Protein 3MYU (pdb70)

Organism: Mycoplasma genitalium (strain ATCC 33530 / DSM 19775 / NCTC 10195 / G37) (NCBI:txid243273)

CATH classification: 3.40.190.180 (+1 more: 3.40.190.190)

Radius of gyration: 28.76 Å; Cα contacts (8 Å, |Δi|>4): 1335; chains: 2; bounding box: 47×91×66 Å

B-factor: mean 38.96, std 12.91, range [15.41, 90.6]

Sequence (667 aa):
NTLIFNISLDHNADTSIEKFFTVFSKKLSGKLNKKINVNFNIVDDSFTKINNIQANNKADFAFVNSQAIASNNWFGYTPLIQTLTTAFKEDLELDYYEDGNLQKKAEKTNLLFLSPPYKEWDDIKQKWTGNRYDFLYEPSKLVSFYRSMILITGSASEITAIKKAWNEKNWNNQFMKFGIGHGQTNSASRFELPDLLFRKHFAKNYPGLQNAINSDPDKFAVVRGREIGINKNIKIVFDDANSFSWTQNIKRPFYTPIDPNDRLEILTYSDPLLYDIGIVSNNLSRIYQKAIGEIFIELAQSSEDLYGPSIGYNGYKMINDFEKEVVEIIEKTYGNTLIFNISLDHNADTSIEKFFTVFSKKLSGKLNKKINVNFNIVDDSFTKINNIQANKADFAFVNSQAIASNNWFGYTPLIQTLTTAFKEDLELDYYEDGNLQKKAEKTNLLFLSPPYKEWDDIKQKWTGNRYDFLYEPSKLVSFYRSMILITGSASEITAIKKAWNEKNWNNQFMKFGIGHGQTNSASRFELPDLLFRRKHFAKNYPGLQNAINSDPDKFAVVRGREIGINKNIKIVFDDANSFSWTQNIKKRPFYTPIDPNDRLEILTYSDPLLYDIGIVSNNLSRIYQKAIGEIFIELAQSSEDLYGPSIGYNGYKMINDFEKEVVEIIEKTYG

Nearest PDB structures (foldseek):
  3myu-assembly1_A  TM=1.003E+00  e=1.050E-82  Mycoplasmoides genitalium
  3myu-assembly2_B  TM=9.993E-01  e=6.384E-78  Mycoplasmoides genitalium
  3eki-assembly1_A  TM=9.287E-01  e=1.513E-38  Mesomycoplasma hyorhinis
  5ub3-assembly1_A  TM=6.409E-01  e=6.704E-10  Xanthomonas citri pv. citri str. 306
  4fsh-assembly1_A  TM=4.851E-01  e=7.973E-01  Helicobacter pylori 26695

Foldseek 3Di:
DEFEEEAAFFQPCVVCVVVLQVVLQVLLCVLVVHRYHYYYDYDDAQVVRLVCLQVVNHFKYWHFLVPDDADPPSQKHFWKQFKFFAFPLGQDADAVVVVCFQVSQVVLQVVDVVVHLLPDDCPVQVPPSFFRPVGGDRVGIDFKFWKFKKFKDAPVVVVQLLVCQVVLPVVSNLQQAEAFADCPDCQGHVQVQLQNCVRRPPVRPTDVVVCVVPVQSYYHDEQQCAQVDGSHGMGMYTPPPSGRVDNDDVGTQDHPDPNMDMGIRGIGHMAGGITMMGGPVDDPSSSNSSQVSQQVCLVVVNNPNQVNVRRSHMDTDDDCCVVHVVSVVVSND/DEFEEEEEFFLPLVVCVVVLQVVLQVLLCVLVVHRYGYHYDYDDAQLVRQVCLQVVNHFKYWHFLVNDDADDPGQKHFWKQFKFFAFPLDQDADAVVVPCFQVSQVVVQVVDVVVHLLPDDCPVQVPPSFFRPVRGDRVGIGFKFWKFKKFKDAPVVVVQLLVCQVVLPPVSNLQLAEAFADCPDCQRHVQVQLQNCVRNNPVDPTDVVVCVVPVVRYYHDEQQRAQVPNSHGMGMYTPPVSGRVDNDVVDGTQAHPPNNMDMGIRGITHMAGGITMMGGNVDDPSSSNSSQVSQQVCLVVVNNSNCSNPRRNHMDTDDDCCVPHVVSVVVRND

InterPro domains:
  IPR010592 Extracytoplasmic thiamine-binding lipoprotein [NF045838] (5-362)
  IPR010592 Extracytoplasmic thiamine-binding lipoprotein [PF06646] (49-367)
  IPR010592 Extracytoplasmic thiamine-binding lipoprotein [PIRSF004523] (3-367)
  IPR043099 Thiamine-binding lipoprotein, domain I [G3DSA:3.40.190.180] (61-354)
  IPR043100 Extracytoplasmic thiamine-binding lipoprotein, domain II [G3DSA:3.40.190.190] (123-309)

Secondary structure (DSSP, 8-state):
-EEEEEE---TTGGGTHHHHHHHHHHHHHHHHTS--EEEEEE---HHHHHHHHHTTS-SEEEE-GGG----TTSSEEEEEEEEEEEETTB-S---GGGTHHHHHHHHHHHHHHSS-GGG--TTTTTB-SSSBGGGEEEEEEESEEEEEEEEEESHHHHHHHHHHHHHT-HHHHHTT-EEE--TT-IIIIIHHHHHHHHHH-TT---HHHHHHH-GGGEEE--GGGTTSSTT--EEEEETTGGGGS------SS--SSTTSEEEEEEEEEEEEPPEEEEETTS-HHHHHHHHHHHHHHHHTT--SSGGGGT--EEEE-S-HIIIIIHHHHHHH-/-EEEEEE---TTGGGTHHHHHHHHHHHHHHHHTS--EEEEEE---HHHHHHHHHTTS-SEEEE-GGG----SSSSEEEEEEEEEEEETTB-S---GGGT-HHHHHHHHHHHHSSS-GGG--TTTTTB-SSSBGGGEEEEEEESEEEEEEEEEE-HHHHHHHHHHHHTT-HHHHHTT-EEE--TT-IIIIIHHHHHHHHHHGGG---HHHHHHH-GGGEEE--GGGTTSSTT--EEEEETTGGGGS-----PPTT--SSTT-EEEEEEEEEEEEPPEEEEETTS-HHHHHHHHHHHHHHHHTT--SSGGGGT--EEEE-S-HIIIIIHHHHHHH-

Solvent-accessible surface area: 29724 Å² total; per-residue (Å²): 116,91,11,65,0,1,1,13,50,60,58,103,2,85,108,29,8,118,153,2,6,90,45,0,10,156,75,0,19,61,89,25,141,96,140,0,65,7,92,41,74,102,21,115,60,9,19,62,12,6,30,29,0,11,45,66,140,5,24,0,0,4,1,54,2,13,7,4,15,66,45,96,13,9,5,5,51,9,9,0,3,0,24,14,5,1,35,80,46,15,74,91,63,13,24,59,118,72,52,62,5,47,120,8,0,64,110,7,12,136,58,4,72,90,65,54,5,93,106,11,60,56,139,163,16,122,40,72,33,32,34,0,37,47,5,15,52,81,96,106,86,20,22,10,46,2,0,0,2,0,0,5,0,37,50,82,57,9,86,39,0,63,121,2,6,82,101,105,46,8,65,76,0,17,100,44,0,0,0,18,3,131,34,30,27,6,7,39,10,30,2,1,17,33,3,0,120,76,10,5,57,192,82,18,62,2,0,44,64,4,26,98,93,52,83,123,66,12,29,107,10,114,1,82,69,4,9,97,58,119,113,9,24,0,0,0,14,46,10,6,6,0,0,75,16,52,18,130,250,162,61,72,8,19,25,77,53,136,124,35,122,16,20,1,5,3,4,2,5,0,0,7,39,33,0,0,0,0,1,59,63,28,63,188,124,34,14,116,9,0,0,76,1,0,49,77,3,27,150,59,106,92,16,67,4,0,46,6,44,18,4,38,3,12,91,49,19,132,49,17,85,124,54,1,23,75,42,2,69,137,2,18,67,103,80,14,59,0,1,5,12,50,60,42,112,6,90,111,32,8,118,134,3,5,92,40,0,9,128,58,0,20,66,75,27,148,109,149,2,66,8,77,44,71,107,25,114,69,13,19,36,11,14,10,27,1,7,18,58,126,5,24,1,0,5,0,48,2,8,4,7,22,62,41,96,19,7,17,4,40,12,2,0,4,0,23,14,6,1,34,72,49,15,86,128,50,19,13,53,113,76,45,51,4,50,116,26,0,88,113,5,12,141,56,4,47,88,59,66,4,93,102,6,44,60,143,155,14,125,37,72,36,32,35,0,34,40,3,10,61,79,104,100,71,17,22,11,46,1,1,0,1,0,0,6,0,35,61,78,61,7,85,39,0,61,119,3,5,86,107,102,58,6,84,100,0,17,118,41,0,0,0,18,3,104,43,16,28,7,9,42,12,22,2,1,31,13,2,0,100,42,12,5,58,198,62,20,70,17,0,71,81,6,28,103,98,41,79,125,60,15,30,106,11,112,2,88,68,2,12,83,53,172,106,4,34,0,0,0,16,43,8,4,5,0,0,74,24,54,18,135,234,254,126,45,79,8,21,22,97,65,126,120,38,109,14,9,1,3,3,3,1,3,0,0,6,38,30,0,0,0,0,1,60,45,23,34,121,128,61,11,88,3,0,0,57,0,2,52,77,2,27,147,58,108,88,17,76,5,0,50,6,46,20,6,40,4,13,89,45,22,129,69,20,92,138,54,1,37,84,30,17,104,110,0,66,78

Structure (mmCIF, N/CA/C/O backbone):
data_3MYU
#
_entry.id   3MYU
#
_cell.length_a   49.279
_cell.length_b   90.366
_cell.length_c   175.363
_cell.angle_alpha   90.00
_cell.angle_beta   90.00
_cell.angle_gamma   90.00
#
_symmetry.space_group_name_H-M   'P 21 21 21'
#
loop_
_entity.id
_entity.type
_entity.pdbx_description
1 polymer 'High affinity transport system protein p37'
2 non-polymer 3-(4-AMINO-2-METHYL-PYRIMIDIN-5-YLMETHYL)-5-(2-HYDROXY-ETHYL)-4-METHYL-THIAZOL-3-IUM
3 non-polymer 'ACETATE ION'
4 water water
#
loop_
_atom_site.group_PDB
_atom_site.id
_atom_site.type_symbol
_atom_site.label_atom_id
_atom_site.label_alt_id
_atom_site.label_comp_id
_atom_site.label_asym_id
_atom_site.label_entity_id
_atom_site.label_seq_id
_atom_site.pdbx_PDB_ins_code
_atom_site.Cartn_x
_atom_site.Cartn_y
_atom_site.Cartn_z
_atom_site.occupancy
_atom_site.B_iso_or_equiv
_atom_site.auth_seq_id
_atom_site.auth_comp_id
_atom_site.auth_asym_id
_atom_site.auth_atom_id
_atom_site.pdbx_PDB_model_num
ATOM 1 N N . ASN A 1 8 ? 20.517 2.178 32.315 1.00 72.31 32 ASN A N 1
ATOM 2 C CA . ASN A 1 8 ? 19.256 2.739 31.843 1.00 73.51 32 ASN A CA 1
ATOM 3 C C . ASN A 1 8 ? 19.271 4.268 31.847 1.00 68.02 32 ASN A C 1
ATOM 4 O O . ASN A 1 8 ? 19.890 4.885 32.713 1.00 65.65 32 ASN A O 1
ATOM 9 N N . THR A 1 9 ? 18.588 4.875 30.878 1.00 64.72 33 THR A N 1
ATOM 10 C CA . THR A 1 9 ? 18.603 6.330 30.734 1.00 56.76 33 THR A CA 1
ATOM 11 C C . THR A 1 9 ? 17.310 6.894 30.136 1.00 56.16 33 THR A C 1
ATOM 12 O O . THR A 1 9 ? 16.793 6.371 29.149 1.00 56.72 33 THR A O 1
ATOM 16 N N . LEU A 1 10 ? 16.806 7.974 30.735 1.00 52.91 34 LEU A N 1
ATOM 17 C CA . LEU A 1 10 ? 15.585 8.636 30.267 1.00 48.70 34 LEU A CA 1
ATOM 18 C C . LEU A 1 10 ? 15.857 10.017 29.666 1.00 46.46 34 LEU A C 1
ATOM 19 O O . LEU A 1 10 ? 16.900 10.620 29.903 1.00 45.54 34 LEU A O 1
ATOM 24 N N . ILE A 1 11 ? 14.888 10.521 28.908 1.00 47.27 35 ILE A N 1
ATOM 25 C CA . ILE A 1 11 ? 14.999 11.831 28.266 1.00 40.35 35 ILE A CA 1
ATOM 26 C C . ILE A 1 11 ? 13.765 12.668 28.573 1.00 39.35 35 ILE A C 1
ATOM 27 O O . ILE A 1 11 ? 12.651 12.274 28.245 1.00 40.27 35 ILE A O 1
ATOM 32 N N . PHE A 1 12 ? 13.966 13.812 29.217 1.00 34.28 36 PHE A N 1
ATOM 33 C CA . PHE A 1 12 ? 12.879 14.737 29.493 1.00 33.92 36 PHE A CA 1
ATOM 34 C C . PHE A 1 12 ? 12.908 15.861 28.458 1.00 36.54 36 PHE A C 1
ATOM 35 O O . PHE A 1 12 ? 13.958 16.156 27.898 1.00 41.08 36 PHE A O 1
ATOM 43 N N . ASN A 1 13 ? 11.764 16.484 28.202 1.00 31.57 37 ASN A N 1
ATOM 44 C CA . ASN A 1 13 ? 11.753 17.754 27.474 1.00 34.29 37 ASN A CA 1
ATOM 45 C C . ASN A 1 13 ? 11.434 18.872 28.439 1.00 35.52 37 ASN A C 1
ATOM 46 O O . ASN A 1 13 ? 10.466 18.788 29.188 1.00 32.45 37 ASN A O 1
ATOM 51 N N . ILE A 1 14 ? 12.245 19.926 28.393 1.00 33.93 38 ILE A N 1
ATOM 52 C CA . ILE A 1 14 ? 12.225 20.976 29.398 1.00 33.78 38 ILE A CA 1
ATOM 53 C C . ILE A 1 14 ? 12.284 22.360 28.756 1.00 36.31 38 ILE A C 1
ATOM 54 O O . ILE A 1 14 ? 13.012 22.566 27.795 1.00 37.23 38 ILE A O 1
ATOM 59 N N . SER A 1 15 ? 11.527 23.304 29.310 1.00 38.97 39 SER A N 1
ATOM 60 C CA . SER A 1 15 ? 11.613 24.706 28.905 1.00 42.50 39 SER A CA 1
ATOM 61 C C . SER A 1 15 ? 12.378 25.489 29.964 1.00 40.62 39 SER A C 1
ATOM 62 O O . SER A 1 15 ? 12.214 25.248 31.160 1.00 45.98 39 SER A O 1
ATOM 65 N N . LEU A 1 16 ? 13.217 26.419 29.527 1.00 45.22 40 LEU A N 1
ATOM 66 C CA . LEU A 1 16 ? 13.988 27.244 30.446 1.00 51.15 40 LEU A CA 1
ATOM 67 C C . LEU A 1 16 ? 13.474 28.673 30.479 1.00 49.40 40 LEU A C 1
ATOM 68 O O . LEU A 1 16 ? 13.303 29.307 29.441 1.00 47.91 40 LEU A O 1
ATOM 73 N N . ASP A 1 17 ? 13.222 29.173 31.683 1.00 45.22 41 ASP A N 1
ATOM 74 C CA . ASP A 1 17 ? 12.897 30.581 31.864 1.00 51.21 41 ASP A CA 1
ATOM 75 C C . ASP A 1 17 ? 13.729 31.127 33.017 1.00 49.92 41 ASP A C 1
ATOM 76 O O . ASP A 1 17 ? 14.278 30.362 33.807 1.00 48.85 41 ASP A O 1
ATOM 81 N N . HIS A 1 18 ? 13.825 32.450 33.101 1.00 50.39 42 HIS A N 1
ATOM 82 C CA . HIS A 1 18 ? 14.648 33.093 34.117 1.00 47.16 42 HIS A CA 1
ATOM 83 C C . HIS A 1 18 ? 16.038 32.462 34.117 1.00 48.85 42 HIS A C 1
ATOM 84 O O . HIS A 1 18 ? 16.661 32.366 33.064 1.00 59.79 42 HIS A O 1
ATOM 91 N N . ASN A 1 19 ? 16.537 32.021 35.263 1.00 50.27 43 ASN A N 1
ATOM 92 C CA . ASN A 1 19 ? 17.891 31.479 35.290 1.00 57.28 43 ASN A CA 1
ATOM 93 C C . ASN A 1 19 ? 17.944 29.972 35.517 1.00 57.20 43 ASN A C 1
ATOM 94 O O . ASN A 1 19 ? 18.853 29.467 36.169 1.00 60.13 43 ASN A O 1
ATOM 99 N N . ALA A 1 20 ? 16.974 29.263 34.950 1.00 53.17 44 ALA A N 1
ATOM 100 C CA . ALA A 1 20 ? 16.913 27.810 35.052 1.00 56.75 44 ALA A CA 1
ATOM 101 C C . ALA A 1 20 ? 18.182 27.159 34.506 1.00 59.81 44 ALA A C 1
ATOM 102 O O . ALA A 1 20 ? 18.673 26.175 35.060 1.00 55.50 44 ALA A O 1
ATOM 104 N N . ASP A 1 21 ? 18.706 27.716 33.418 1.00 59.58 45 ASP A N 1
ATOM 105 C CA . ASP A 1 21 ? 19.848 27.133 32.720 1.00 57.39 45 ASP A CA 1
ATOM 106 C C . ASP A 1 21 ? 21.103 27.052 33.586 1.00 59.20 45 ASP A C 1
ATOM 107 O O . ASP A 1 21 ? 21.982 26.225 33.340 1.00 55.29 45 ASP A O 1
ATOM 112 N N . THR A 1 22 ? 21.190 27.911 34.594 1.00 57.70 46 THR A N 1
ATOM 113 C CA . THR A 1 22 ? 22.356 27.926 35.466 1.00 59.50 46 THR A CA 1
ATOM 114 C C . THR A 1 22 ? 22.335 26.742 36.435 1.00 64.95 46 THR A C 1
ATOM 115 O O . THR A 1 22 ? 23.375 26.335 36.950 1.00 66.92 46 THR A O 1
ATOM 119 N N . SER A 1 23 ? 21.152 26.190 36.679 1.00 60.41 47 SER A N 1
ATOM 120 C CA . SER A 1 23 ? 21.007 25.120 37.659 1.00 60.15 47 SER A CA 1
ATOM 121 C C . SER A 1 23 ? 20.412 23.842 37.064 1.00 59.66 47 SER A C 1
ATOM 122 O O . SER A 1 23 ? 20.182 22.867 37.777 1.00 56.37 47 SER A O 1
ATOM 125 N N . ILE A 1 24 ? 20.184 23.843 35.755 1.00 58.45 48 ILE A N 1
ATOM 126 C CA . ILE A 1 24 ? 19.440 22.765 35.114 1.00 55.25 48 ILE A CA 1
ATOM 127 C C . ILE A 1 24 ? 20.176 21.426 35.184 1.00 56.79 48 ILE A C 1
ATOM 128 O O . ILE A 1 24 ? 19.559 20.386 35.413 1.00 55.85 48 ILE A O 1
ATOM 133 N N . GLU A 1 25 ? 21.491 21.456 34.998 1.00 56.78 49 GLU A N 1
ATOM 134 C CA . GLU A 1 25 ? 22.290 20.235 35.017 1.00 58.08 49 GLU A CA 1
ATOM 135 C C . GLU A 1 25 ? 22.288 19.601 36.400 1.00 58.19 49 GLU A C 1
ATOM 136 O O . GLU A 1 25 ? 22.161 18.385 36.539 1.00 56.65 49 GLU A O 1
ATOM 142 N N . LYS A 1 26 ? 22.445 20.428 37.423 1.00 55.62 50 LYS A N 1
ATOM 143 C CA . LYS A 1 26 ? 22.480 19.926 38.781 1.00 58.44 50 LYS A CA 1
ATOM 144 C C . LYS A 1 26 ? 21.113 19.385 39.161 1.00 55.55 50 LYS A C 1
ATOM 145 O O . LYS A 1 26 ? 21.014 18.388 39.864 1.00 52.96 50 LYS A O 1
ATOM 151 N N . PHE A 1 27 ? 20.057 20.036 38.687 1.00 55.37 51 PHE A N 1
ATOM 152 C CA . PHE A 1 27 ? 18.709 19.563 38.969 1.00 52.04 51 PHE A CA 1
ATOM 153 C C . PHE A 1 27 ? 18.535 18.145 38.458 1.00 50.27 51 PHE A C 1
ATOM 154 O O . PHE A 1 27 ? 17.892 17.318 39.099 1.00 51.57 51 PHE A O 1
ATOM 162 N N . PHE A 1 28 ? 19.108 17.861 37.298 1.00 46.12 52 PHE A N 1
ATOM 163 C CA . PHE A 1 28 ? 18.959 16.542 36.714 1.00 52.78 52 PHE A CA 1
ATOM 164 C C . PHE A 1 28 ? 19.933 15.550 37.339 1.00 52.39 52 PHE A C 1
ATOM 165 O O . PHE A 1 28 ? 19.687 14.349 37.330 1.00 53.86 52 PHE A O 1
ATOM 173 N N . THR A 1 29 ? 21.031 16.048 37.896 1.00 54.17 53 THR A N 1
ATOM 174 C CA . THR A 1 29 ? 21.943 15.180 38.627 1.00 52.78 53 THR A CA 1
ATOM 175 C C . THR A 1 29 ? 21.230 14.696 39.881 1.00 49.63 53 THR A C 1
ATOM 176 O O . THR A 1 29 ? 21.275 13.515 40.220 1.00 51.82 53 THR A O 1
ATOM 180 N N . VAL A 1 30 ? 20.564 15.626 40.555 1.00 50.39 54 VAL A N 1
ATOM 181 C CA . VAL A 1 30 ? 19.785 15.322 41.742 1.00 51.67 54 VAL A CA 1
ATOM 182 C C . VAL A 1 30 ? 18.672 14.352 41.393 1.00 52.55 54 VAL A C 1
ATOM 183 O O . VAL A 1 30 ? 18.550 13.282 41.988 1.00 52.29 54 VAL A O 1
ATOM 187 N N . PHE A 1 31 ? 17.858 14.743 40.419 1.00 48.17 55 PHE A N 1
ATOM 188 C CA . PHE A 1 31 ? 16.713 13.946 40.007 1.00 45.58 55 PHE A CA 1
ATOM 189 C C . PHE A 1 31 ? 17.138 12.514 39.703 1.00 48.49 55 PHE A C 1
ATOM 190 O O . PHE A 1 31 ? 16.487 11.562 40.123 1.00 47.85 55 PHE A O 1
ATOM 198 N N . SER A 1 32 ? 18.231 12.378 38.960 1.00 46.29 56 SER A N 1
ATOM 199 C CA . SER A 1 32 ? 18.776 11.072 38.621 1.00 49.48 56 SER A CA 1
ATOM 200 C C . SER A 1 32 ? 19.099 10.298 39.882 1.00 52.26 56 SER A C 1
ATOM 201 O O . SER A 1 32 ? 18.764 9.122 40.002 1.00 51.50 56 SER A O 1
ATOM 204 N N . LYS A 1 33 ? 19.763 10.963 40.818 1.00 54.09 57 LYS A N 1
ATOM 205 C CA . LYS A 1 33 ? 20.169 10.314 42.051 1.00 54.64 57 LYS A CA 1
ATOM 206 C C . LYS A 1 33 ? 18.943 9.743 42.745 1.00 51.14 57 LYS A C 1
ATOM 207 O O . LYS A 1 33 ? 18.910 8.571 43.105 1.00 50.96 57 LYS A O 1
ATOM 213 N N . LYS A 1 34 ? 17.922 10.576 42.897 1.00 51.35 58 LYS A N 1
ATOM 214 C CA . LYS A 1 34 ? 16.746 10.212 43.669 1.00 47.56 58 LYS A CA 1
ATOM 215 C C . LYS A 1 34 ? 15.966 9.113 42.966 1.00 53.47 58 LYS A C 1
ATOM 216 O O . LYS A 1 34 ? 15.412 8.229 43.611 1.00 50.48 58 LYS A O 1
ATOM 222 N N . LEU A 1 35 ? 15.933 9.171 41.639 1.00 46.75 59 LEU A N 1
ATOM 223 C CA . LEU A 1 35 ? 15.216 8.186 40.846 1.00 48.03 59 LEU A CA 1
ATOM 224 C C . LEU A 1 35 ? 15.937 6.838 40.890 1.00 53.62 59 LEU A C 1
ATOM 225 O O . LEU A 1 35 ? 15.305 5.786 40.847 1.00 48.19 59 LEU A O 1
ATOM 230 N N . SER A 1 36 ? 17.262 6.872 40.968 1.00 54.42 60 SER A N 1
ATOM 231 C CA . SER A 1 36 ? 18.045 5.646 41.051 1.00 56.24 60 SER A CA 1
ATOM 232 C C . SER A 1 36 ? 17.825 4.992 42.412 1.00 53.04 60 SER A C 1
ATOM 233 O O . SER A 1 36 ? 17.800 3.767 42.531 1.00 57.15 60 SER A O 1
ATOM 236 N N . GLY A 1 37 ? 17.660 5.827 43.432 1.00 51.66 61 GLY A N 1
ATOM 237 C CA . GLY A 1 37 ? 17.384 5.355 44.774 1.00 57.97 61 GLY A CA 1
ATOM 238 C C . GLY A 1 37 ? 16.034 4.674 44.863 1.00 58.95 61 GLY A C 1
ATOM 239 O O . GLY A 1 37 ? 15.918 3.572 45.393 1.00 57.15 61 GLY A O 1
ATOM 240 N N . LYS A 1 38 ? 15.009 5.332 44.333 1.00 54.87 62 LYS A N 1
ATOM 241 C CA . LYS A 1 38 ? 13.651 4.809 44.387 1.00 54.33 62 LYS A CA 1
ATOM 242 C C . LYS A 1 38 ? 13.546 3.488 43.638 1.00 54.02 62 LYS A C 1
ATOM 243 O O . LYS A 1 38 ? 12.837 2.580 44.063 1.00 57.73 62 LYS A O 1
ATOM 249 N N . LEU A 1 39 ? 14.257 3.387 42.521 1.00 54.15 63 LEU A N 1
ATOM 250 C CA . LEU A 1 39 ? 14.075 2.271 41.604 1.00 56.08 63 LEU A CA 1
ATOM 251 C C . LEU A 1 39 ? 15.139 1.192 41.749 1.00 61.31 63 LEU A C 1
ATOM 252 O O . LEU A 1 39 ? 15.127 0.212 41.006 1.00 61.17 63 LEU A O 1
ATOM 257 N N . ASN A 1 40 ? 16.058 1.363 42.693 1.00 57.84 64 ASN A N 1
ATOM 258 C CA . ASN A 1 40 ? 17.039 0.324 42.961 1.00 61.75 64 ASN A CA 1
ATOM 259 C C . ASN A 1 40 ? 17.906 0.077 41.738 1.00 61.54 64 ASN A C 1
ATOM 260 O O . ASN A 1 40 ? 18.385 -1.033 41.516 1.00 65.13 64 ASN A O 1
ATOM 265 N N . LYS A 1 41 ? 18.097 1.108 40.929 1.00 59.30 65 LYS A N 1
ATOM 266 C CA . LYS A 1 41 ? 18.822 0.938 39.681 1.00 59.93 65 LYS A CA 1
ATOM 267 C C . LYS A 1 41 ? 19.589 2.197 39.336 1.00 59.59 65 LYS A C 1
ATOM 268 O O . LYS A 1 41 ? 19.207 3.294 39.728 1.00 58.23 65 LYS A O 1
ATOM 274 N N . LYS A 1 42 ? 20.687 2.038 38.613 1.00 58.85 66 LYS A N 1
ATOM 275 C CA . LYS A 1 42 ? 21.422 3.191 38.135 1.00 61.57 66 LYS A CA 1
ATOM 276 C C . LYS A 1 42 ? 20.709 3.739 36.913 1.00 61.15 66 LYS A C 1
ATOM 277 O O . LYS A 1 42 ? 20.646 3.089 35.871 1.00 59.64 66 LYS A O 1
ATOM 283 N N . ILE A 1 43 ? 20.163 4.940 37.059 1.00 61.22 67 ILE A N 1
ATOM 284 C CA . ILE A 1 43 ? 19.389 5.573 36.002 1.00 62.40 67 ILE A CA 1
ATOM 285 C C . ILE A 1 43 ? 19.858 7.010 35.808 1.00 58.11 67 ILE A C 1
ATOM 286 O O . ILE A 1 43 ? 19.918 7.784 36.764 1.00 55.09 67 ILE A O 1
ATOM 291 N N . ASN A 1 44 ? 20.201 7.357 34.570 1.00 58.69 68 ASN A N 1
ATOM 292 C CA . ASN A 1 44 ? 20.604 8.721 34.240 1.00 56.87 68 ASN A CA 1
ATOM 293 C C . ASN A 1 44 ? 19.542 9.443 33.417 1.00 54.96 68 ASN A C 1
ATOM 294 O O . ASN A 1 44 ? 19.050 8.920 32.421 1.00 52.11 68 ASN A O 1
ATOM 299 N N . VAL A 1 45 ? 19.198 10.654 33.839 1.00 50.22 69 VAL A N 1
ATOM 300 C CA . VAL A 1 45 ? 18.167 11.431 33.165 1.00 49.76 69 VAL A CA 1
ATOM 301 C C . VAL A 1 45 ? 18.787 12.616 32.439 1.00 49.12 69 VAL A C 1
ATOM 302 O O . VAL A 1 45 ? 19.317 13.533 33.068 1.00 47.25 69 VAL A O 1
ATOM 306 N N . ASN A 1 46 ? 18.737 12.574 31.111 1.00 46.74 70 ASN A N 1
ATOM 307 C CA . ASN A 1 46 ? 19.160 13.695 30.288 1.00 50.76 70 ASN A CA 1
ATOM 308 C C . ASN A 1 46 ? 17.948 14.528 29.917 1.00 50.56 70 ASN A C 1
ATOM 309 O O . ASN A 1 46 ? 16.815 14.163 30.230 1.00 47.13 70 ASN A O 1
ATOM 314 N N . PHE A 1 47 ? 18.179 15.646 29.245 1.00 46.36 71 PHE A N 1
ATOM 315 C CA . PHE A 1 47 ? 17.072 16.476 28.811 1.00 46.27 71 PHE A CA 1
ATOM 316 C C . PHE A 1 47 ? 17.368 17.126 27.474 1.00 47.64 71 PHE A C 1
ATOM 317 O O . PHE A 1 47 ? 18.524 17.259 27.073 1.00 48.65 71 PHE A O 1
ATOM 325 N N . ASN A 1 48 ? 16.299 17.503 26.785 1.00 46.36 72 ASN A N 1
ATOM 326 C CA . ASN A 1 48 ? 16.373 18.384 25.633 1.00 42.91 72 ASN A CA 1
ATOM 327 C C . ASN A 1 48 ? 15.537 19.604 25.951 1.00 42.17 72 ASN A C 1
ATOM 328 O O . ASN A 1 48 ? 14.505 19.492 26.609 1.00 40.23 72 ASN A O 1
ATOM 333 N N . ILE A 1 49 ? 15.972 20.765 25.480 1.00 39.74 73 ILE A N 1
ATOM 334 C CA . ILE A 1 49 ? 15.203 21.981 25.667 1.00 40.71 73 ILE A CA 1
ATOM 335 C C . ILE A 1 49 ? 14.168 22.065 24.547 1.00 45.73 73 ILE A C 1
ATOM 336 O O . ILE A 1 49 ? 14.513 21.993 23.368 1.00 42.92 73 ILE A O 1
ATOM 341 N N . VAL A 1 50 ? 12.900 22.179 24.930 1.00 38.77 74 VAL A N 1
ATOM 342 C CA . VAL A 1 50 ? 11.791 22.289 23.986 1.00 38.89 74 VAL A CA 1
ATOM 343 C C . VAL A 1 50 ? 10.775 23.263 24.560 1.00 35.94 74 VAL A C 1
ATOM 344 O O . VAL A 1 50 ? 10.486 23.217 25.755 1.00 36.73 74 VAL A O 1
ATOM 348 N N . ASP A 1 51 ? 10.224 24.137 23.724 1.00 39.60 75 ASP A N 1
ATOM 349 C CA . ASP A 1 51 ? 9.290 25.146 24.211 1.00 38.50 75 ASP A CA 1
ATOM 350 C C . ASP A 1 51 ? 7.823 24.790 23.978 1.00 34.61 75 ASP A C 1
ATOM 351 O O . ASP A 1 51 ? 6.991 24.970 24.864 1.00 40.29 75 ASP A O 1
ATOM 356 N N . ASP A 1 52 ? 7.511 24.272 22.801 1.00 32.49 76 ASP A N 1
ATOM 357 C CA . ASP A 1 52 ? 6.121 24.134 22.382 1.00 35.70 76 ASP A CA 1
ATOM 358 C C . ASP A 1 52 ? 5.506 22.809 22.845 1.00 29.46 76 ASP A C 1
ATOM 359 O O . ASP A 1 52 ? 6.081 21.748 22.631 1.00 25.75 76 ASP A O 1
ATOM 364 N N . SER A 1 53 ? 4.328 22.879 23.453 1.00 28.41 77 SER A N 1
ATOM 365 C CA . SER A 1 53 ? 3.679 21.697 24.006 1.00 25.86 77 SER A CA 1
ATOM 366 C C . SER A 1 53 ? 3.455 20.621 22.967 1.00 29.98 77 SER A C 1
ATOM 367 O O . SER A 1 53 ? 3.602 19.436 23.256 1.00 24.48 77 SER A O 1
ATOM 370 N N . PHE A 1 54 ? 3.092 21.016 21.749 1.00 25.12 78 PHE A N 1
ATOM 371 C CA . PHE A 1 54 ? 2.779 20.012 20.742 1.00 25.32 78 PHE A CA 1
ATOM 372 C C . PHE A 1 54 ? 4.020 19.292 20.238 1.00 27.21 78 PHE A C 1
ATOM 373 O O . PHE A 1 54 ? 3.957 18.123 19.869 1.00 29.24 78 PHE A O 1
ATOM 381 N N . THR A 1 55 ? 5.163 19.954 20.278 1.00 24.04 79 THR A N 1
ATOM 382 C CA . THR A 1 55 ? 6.404 19.269 19.966 1.00 26.49 79 THR A CA 1
ATOM 383 C C . THR A 1 55 ? 6.719 18.263 21.067 1.00 24.91 79 THR A C 1
ATOM 384 O O . THR A 1 55 ? 7.053 17.116 20.784 1.00 25.06 79 THR A O 1
ATOM 388 N N . LYS A 1 56 ? 6.582 18.686 22.320 1.00 29.24 80 LYS A N 1
ATOM 389 C CA . LYS A 1 56 ? 6.816 17.799 23.456 1.00 28.14 80 LYS A CA 1
ATOM 390 C C . LYS A 1 56 ? 5.941 16.550 23.341 1.00 26.02 80 LYS A C 1
ATOM 391 O O . LYS A 1 56 ? 6.435 15.434 23.449 1.00 29.46 80 LYS A O 1
ATOM 397 N N . ILE A 1 57 ? 4.646 16.744 23.126 1.00 24.49 81 ILE A N 1
ATOM 398 C CA . ILE A 1 57 ? 3.711 15.635 23.040 1.00 25.26 81 ILE A CA 1
ATOM 399 C C . ILE A 1 57 ? 4.116 14.717 21.886 1.00 29.11 81 ILE A C 1
ATOM 400 O O . ILE A 1 57 ? 4.151 13.492 22.037 1.00 25.08 81 ILE A O 1
ATOM 405 N N . ASN A 1 58 ? 4.436 15.312 20.745 1.00 25.82 82 ASN A N 1
ATOM 406 C CA . ASN A 1 58 ? 4.812 14.530 19.574 1.00 26.77 82 ASN A CA 1
ATOM 407 C C . ASN A 1 58 ? 6.085 13.724 19.827 1.00 26.57 82 ASN A C 1
ATOM 408 O O . ASN A 1 58 ? 6.195 12.572 19.398 1.00 26.67 82 ASN A O 1
ATOM 413 N N . ASN A 1 59 ? 7.041 14.319 20.536 1.00 26.53 83 ASN A N 1
ATOM 414 C CA . ASN A 1 59 ? 8.259 13.608 20.910 1.00 30.35 83 ASN A CA 1
ATOM 415 C C . ASN A 1 59 ? 7.953 12.374 21.741 1.00 27.44 83 ASN A C 1
ATOM 416 O O . ASN A 1 59 ? 8.506 11.296 21.502 1.00 27.49 83 ASN A O 1
ATOM 421 N N . ILE A 1 60 ? 7.080 12.517 22.726 1.00 25.10 84 ILE A N 1
ATOM 422 C CA . ILE A 1 60 ? 6.778 11.381 23.584 1.00 29.68 84 ILE A CA 1
ATOM 423 C C . ILE A 1 60 ? 6.033 10.300 22.796 1.00 31.33 84 ILE A C 1
ATOM 424 O O . ILE A 1 60 ? 6.309 9.109 22.951 1.00 27.31 84 ILE A O 1
ATOM 429 N N . GLN A 1 61 ? 5.103 10.713 21.940 1.00 27.30 85 GLN A N 1
ATOM 430 C CA . GLN A 1 61 ? 4.347 9.753 21.143 1.00 24.47 85 GLN A CA 1
ATOM 431 C C . GLN A 1 61 ? 5.252 9.061 20.134 1.00 26.66 85 GLN A C 1
ATOM 432 O O . GLN A 1 61 ? 4.962 7.946 19.682 1.00 29.04 85 GLN A O 1
ATOM 438 N N . ALA A 1 62 ? 6.364 9.709 19.798 1.00 28.37 86 ALA A N 1
ATOM 439 C CA . ALA A 1 62 ? 7.308 9.148 18.842 1.00 31.60 86 ALA A CA 1
ATOM 440 C C . ALA A 1 62 ? 8.420 8.360 19.534 1.00 30.77 86 ALA A C 1
ATOM 441 O O . ALA A 1 62 ? 9.378 7.948 18.887 1.00 30.02 86 ALA A O 1
ATOM 443 N N . ASN A 1 63 ? 8.283 8.147 20.841 1.00 33.36 87 ASN A N 1
ATOM 444 C CA A ASN A 1 63 ? 9.291 7.442 21.626 0.37 35.40 87 ASN A CA 1
ATOM 445 C CA B ASN A 1 63 ? 9.295 7.418 21.602 0.63 35.27 87 ASN A CA 1
ATOM 446 C C . ASN A 1 63 ? 10.645 8.136 21.526 1.00 35.91 87 ASN A C 1
ATOM 447 O O . ASN A 1 63 ? 11.692 7.496 21.478 1.00 37.35 87 ASN A O 1
ATOM 456 N N . LYS A 1 64 ? 10.606 9.466 21.505 1.00 32.99 88 LYS A N 1
ATOM 457 C CA . LYS A 1 64 ? 11.808 10.290 21.504 1.00 31.03 88 LYS A CA 1
ATOM 458 C C . LYS A 1 64 ? 12.002 11.010 22.838 1.00 34.61 88 LYS A C 1
ATOM 459 O O . LYS A 1 64 ? 13.053 11.592 23.088 1.00 39.48 88 LYS A O 1
ATOM 465 N N . ALA A 1 65 ? 10.989 10.973 23.695 1.00 34.80 89 ALA A N 1
ATOM 466 C CA . ALA A 1 65 ? 11.095 11.569 25.020 1.00 32.17 89 ALA A CA 1
ATOM 467 C C . ALA A 1 65 ? 10.207 10.789 25.978 1.00 31.00 89 ALA A C 1
ATOM 468 O O . ALA A 1 65 ? 9.282 10.102 25.556 1.00 29.19 89 ALA A O 1
ATOM 470 N N . ASP A 1 66 ? 10.511 10.873 27.268 1.00 33.48 90 ASP A N 1
ATOM 471 C CA . ASP A 1 66 ? 9.815 10.087 28.273 1.00 31.72 90 ASP A CA 1
ATOM 472 C C . ASP A 1 66 ? 8.875 10.916 29.132 1.00 30.48 90 ASP A C 1
ATOM 473 O O . ASP A 1 66 ? 7.895 10.389 29.654 1.00 31.20 90 ASP A O 1
ATOM 478 N N . PHE A 1 67 ? 9.173 12.204 29.283 1.00 26.62 91 PHE A N 1
ATOM 479 C CA . PHE A 1 67 ? 8.384 13.055 30.161 1.00 28.43 91 PHE A CA 1
ATOM 480 C C . PHE A 1 67 ? 8.484 14.537 29.781 1.00 30.02 91 PHE A C 1
ATOM 481 O O . PHE A 1 67 ? 9.502 14.984 29.268 1.00 32.01 91 PHE A O 1
ATOM 489 N N . ALA A 1 68 ? 7.420 15.291 30.044 1.00 25.91 92 ALA A N 1
ATOM 490 C CA . ALA A 1 68 ? 7.420 16.729 29.794 1.00 24.14 92 ALA A CA 1
ATOM 491 C C . ALA A 1 68 ? 6.201 17.380 30.425 1.00 26.83 92 ALA A C 1
ATOM 492 O O . ALA A 1 68 ? 5.193 16.722 30.666 1.00 25.66 92 ALA A O 1
ATOM 494 N N . PHE A 1 69 ? 6.315 18.680 30.695 1.00 25.31 93 PHE A N 1
ATOM 495 C CA . PHE A 1 69 ? 5.191 19.511 31.101 1.00 31.07 93 PHE A CA 1
ATOM 496 C C . PHE A 1 69 ? 4.583 20.213 29.889 1.00 29.23 93 PHE A C 1
ATOM 497 O O . PHE A 1 69 ? 5.291 20.831 29.095 1.00 26.96 93 PHE A O 1
ATOM 505 N N . VAL A 1 70 ? 3.265 20.130 29.764 1.00 25.83 94 VAL A N 1
ATOM 506 C CA . VAL A 1 70 ? 2.576 20.661 28.595 1.00 25.03 94 VAL A CA 1
ATOM 507 C C . VAL A 1 70 ? 1.309 21.388 29.019 1.00 22.79 94 VAL A C 1
ATOM 508 O O . VAL A 1 70 ? 0.826 21.215 30.132 1.00 23.70 94 VAL A O 1
ATOM 512 N N . ASN A 1 71 ? 0.778 22.211 28.125 1.00 23.98 95 ASN A N 1
ATOM 513 C CA . ASN A 1 71 ? -0.427 22.969 28.411 1.00 23.71 95 ASN A CA 1
ATOM 514 C C . ASN A 1 71 ? -1.538 21.996 28.748 1.00 19.91 95 ASN A C 1
ATOM 515 O O . ASN A 1 71 ? -1.670 20.975 28.101 1.00 23.35 95 ASN A O 1
ATOM 520 N N . SER A 1 72 ? -2.356 22.324 29.741 1.00 26.48 96 SER A N 1
ATOM 521 C CA . SER A 1 72 ? -3.384 21.397 30.211 1.00 23.46 96 SER A CA 1
ATOM 522 C C . SER A 1 72 ? -4.426 21.137 29.127 1.00 25.00 96 SER A C 1
ATOM 523 O O . SER A 1 72 ? -5.040 20.073 29.092 1.00 23.76 96 SER A O 1
ATOM 526 N N . GLN A 1 73 ? -4.623 22.105 28.236 1.00 24.66 97 GLN A N 1
ATOM 527 C CA . GLN A 1 73 ? -5.655 21.963 27.217 1.00 25.12 97 GLN A CA 1
ATOM 528 C C . GLN A 1 73 ? -5.153 21.274 25.945 1.00 25.32 97 GLN A C 1
ATOM 529 O O . GLN A 1 73 ? -5.891 21.158 24.966 1.00 26.29 97 GLN A O 1
ATOM 535 N N . ALA A 1 74 ? -3.904 20.828 25.942 1.00 24.49 98 ALA A N 1
ATOM 536 C CA . ALA A 1 74 ? -3.339 20.184 24.749 1.00 22.33 98 ALA A CA 1
ATOM 537 C C . ALA A 1 74 ? -3.408 18.647 24.793 1.00 24.84 98 ALA A C 1
ATOM 538 O O . ALA A 1 74 ? -3.039 17.979 23.822 1.00 21.30 98 ALA A O 1
ATOM 540 N N . ILE A 1 75 ? -3.875 18.088 25.905 1.00 23.35 99 ILE A N 1
ATOM 541 C CA . ILE A 1 75 ? -3.796 16.631 26.111 1.00 26.38 99 ILE A CA 1
ATOM 542 C C . ILE A 1 75 ? -5.133 15.971 26.442 1.00 25.71 99 ILE A C 1
ATOM 543 O O . ILE A 1 75 ? -6.122 16.634 26.746 1.00 23.63 99 ILE A O 1
ATOM 548 N N . ALA A 1 76 ? -5.142 14.641 26.401 1.00 26.43 100 ALA A N 1
ATOM 549 C CA . ALA A 1 76 ? -6.291 13.872 26.861 1.00 29.41 100 ALA A CA 1
ATOM 550 C C . ALA A 1 76 ? -5.761 12.688 27.663 1.00 27.75 100 ALA A C 1
ATOM 551 O O . ALA A 1 76 ? -4.569 12.375 27.599 1.00 26.51 100 ALA A O 1
ATOM 553 N N . SER A 1 77 ? -6.631 12.058 28.444 1.00 28.25 101 SER A N 1
ATOM 554 C CA . SER A 1 77 ? -6.307 10.790 29.067 1.00 29.19 101 SER A CA 1
ATOM 555 C C . SER A 1 77 ? -6.969 9.675 28.253 1.00 29.88 101 SER A C 1
ATOM 556 O O . SER A 1 77 ? -8.183 9.478 28.322 1.00 29.75 101 SER A O 1
ATOM 559 N N . ASN A 1 78 ? -6.159 8.944 27.494 1.00 24.87 102 ASN A N 1
ATOM 560 C CA . ASN A 1 78 ? -6.673 8.039 26.481 1.00 29.74 102 ASN A CA 1
ATOM 561 C C . ASN A 1 78 ? -5.719 6.863 26.350 1.00 26.79 102 ASN A C 1
ATOM 562 O O . ASN A 1 78 ? -4.520 7.053 26.126 1.00 25.15 102 ASN A O 1
ATOM 567 N N . ASN A 1 79 ? -6.256 5.656 26.507 1.00 27.03 103 ASN A N 1
ATOM 568 C CA . ASN A 1 79 ? -5.468 4.431 26.464 1.00 27.32 103 ASN A CA 1
ATOM 569 C C . ASN A 1 79 ? -4.592 4.250 25.221 1.00 34.49 103 ASN A C 1
ATOM 570 O O . ASN A 1 79 ? -3.658 3.445 25.235 1.00 28.92 103 ASN A O 1
ATOM 575 N N . TRP A 1 80 ? -4.903 4.973 24.143 1.00 25.43 104 TRP A N 1
ATOM 576 C CA . TRP A 1 80 ? -4.252 4.751 22.854 1.00 29.74 104 TRP A CA 1
ATOM 577 C C . TRP A 1 80 ? -3.254 5.856 22.493 1.00 28.63 104 TRP A C 1
ATOM 578 O O . TRP A 1 80 ? -2.676 5.812 21.412 1.00 30.90 104 TRP A O 1
ATOM 589 N N . PHE A 1 81 ? -3.061 6.843 23.372 1.00 26.50 105 PHE A N 1
ATOM 590 C CA . PHE A 1 81 ? -2.295 8.040 23.017 1.00 25.24 105 PHE A CA 1
ATOM 591 C C . PHE A 1 81 ? -0.784 7.945 23.216 1.00 31.76 105 PHE A C 1
ATOM 592 O O . PHE A 1 81 ? -0.038 8.803 22.733 1.00 27.99 105 PHE A O 1
ATOM 600 N N . GLY A 1 82 ? -0.323 6.926 23.929 1.00 25.77 106 GLY A N 1
ATOM 601 C CA . GLY A 1 82 ? 1.107 6.719 24.062 1.00 28.23 106 GLY A CA 1
ATOM 602 C C . GLY A 1 82 ? 1.700 7.498 25.224 1.00 25.17 106 GLY A C 1
ATOM 603 O O . GLY A 1 82 ? 2.911 7.476 25.442 1.00 26.52 106 GLY A O 1
ATOM 604 N N . TYR A 1 83 ? 0.848 8.178 25.983 1.00 24.43 107 TYR A N 1
ATOM 605 C CA . TYR A 1 83 ? 1.304 8.879 27.182 1.00 24.18 107 TYR A CA 1
ATOM 606 C C . TYR A 1 83 ? 0.169 8.922 28.177 1.00 24.88 107 TYR A C 1
ATOM 607 O O . TYR A 1 83 ? -0.993 8.721 27.812 1.00 26.28 107 TYR A O 1
ATOM 616 N N . THR A 1 84 ? 0.517 9.193 29.429 1.00 24.19 108 THR A N 1
ATOM 617 C CA . THR A 1 84 ? -0.450 9.278 30.506 1.00 22.77 108 THR A CA 1
ATOM 618 C C . THR A 1 84 ? -0.193 10.571 31.303 1.00 24.43 108 THR A C 1
ATOM 619 O O . THR A 1 84 ? 0.946 10.859 31.671 1.00 28.93 108 THR A O 1
ATOM 623 N N . PRO A 1 85 ? -1.253 11.348 31.567 1.00 24.43 109 PRO A N 1
ATOM 624 C CA . PRO A 1 85 ? -1.134 12.523 32.443 1.00 26.57 109 PRO A CA 1
ATOM 625 C C . PRO A 1 85 ? -0.780 12.075 33.841 1.00 28.48 109 PRO A C 1
ATOM 626 O O . PRO A 1 85 ? -1.496 11.254 34.411 1.00 28.95 109 PRO A O 1
ATOM 630 N N . LEU A 1 86 ? 0.311 12.602 34.382 1.00 29.51 110 LEU A N 1
ATOM 631 C CA . LEU A 1 86 ? 0.903 12.059 35.592 1.00 33.91 110 LEU A CA 1
ATOM 632 C C . LEU A 1 86 ? 0.720 13.012 36.768 1.00 34.36 110 LEU A C 1
ATOM 633 O O . LEU A 1 86 ? 0.162 12.634 37.798 1.00 31.79 110 LEU A O 1
ATOM 638 N N . ILE A 1 87 ? 1.178 14.254 36.616 1.00 29.79 111 ILE A N 1
ATOM 639 C CA . ILE A 1 87 ? 1.095 15.218 37.708 1.00 27.83 111 ILE A CA 1
ATOM 640 C C . ILE A 1 87 ? 0.549 16.581 37.273 1.00 29.26 111 ILE A C 1
ATOM 641 O O . ILE A 1 87 ? 0.789 17.046 36.153 1.00 28.03 111 ILE A O 1
ATOM 646 N N . GLN A 1 88 ? -0.210 17.203 38.163 1.00 28.06 112 GLN A N 1
ATOM 647 C CA . GLN A 1 88 ? -0.714 18.564 37.959 1.00 23.45 112 GLN A CA 1
ATOM 648 C C . GLN A 1 88 ? 0.311 19.520 38.560 1.00 27.08 112 GLN A C 1
ATOM 649 O O . GLN A 1 88 ? 0.671 19.355 39.720 1.00 32.97 112 GLN A O 1
ATOM 655 N N . THR A 1 89 ? 0.801 20.508 37.816 1.00 22.83 113 THR A N 1
ATOM 656 C CA . THR A 1 89 ? 1.684 21.488 38.453 1.00 26.99 113 THR A CA 1
ATOM 657 C C . THR A 1 89 ? 0.836 22.459 39.277 1.00 30.79 113 THR A C 1
ATOM 658 O O . THR A 1 89 ? -0.332 22.679 38.983 1.00 29.71 113 THR A O 1
ATOM 662 N N . LEU A 1 90 ? 1.434 23.028 40.312 1.00 33.67 114 LEU A N 1
ATOM 663 C CA . LEU A 1 90 ? 0.757 23.995 41.162 1.00 30.52 114 LEU A CA 1
ATOM 664 C C . LEU A 1 90 ? 1.554 25.290 41.131 1.00 33.66 114 LEU A C 1
ATOM 665 O O . LEU A 1 90 ? 2.768 25.271 40.946 1.00 32.20 114 LEU A O 1
ATOM 670 N N . THR A 1 91 ? 0.874 26.416 41.305 1.00 29.34 115 THR A N 1
ATOM 671 C CA . THR A 1 91 ? 1.543 27.704 41.293 1.00 33.47 115 THR A CA 1
ATOM 672 C C . THR A 1 91 ? 1.071 28.515 42.500 1.00 34.84 115 THR A C 1
ATOM 673 O O . THR A 1 91 ? -0.020 28.295 43.012 1.00 35.06 115 THR A O 1
ATOM 677 N N . THR A 1 92 ? 1.896 29.450 42.950 1.00 38.97 116 THR A N 1
ATOM 678 C CA . THR A 1 92 ? 1.566 30.266 44.113 1.00 36.87 116 THR A CA 1
ATOM 679 C C . THR A 1 92 ? 0.446 31.215 43.730 1.00 41.77 116 THR A C 1
ATOM 680 O O . THR A 1 92 ? 0.537 31.906 42.719 1.00 47.50 116 THR A O 1
ATOM 684 N N . ALA A 1 93 ? -0.622 31.228 44.518 1.00 41.24 117 ALA A N 1
ATOM 685 C CA . ALA A 1 93 ? -1.764 32.089 44.234 1.00 42.05 117 ALA A CA 1
ATOM 686 C C . ALA A 1 93 ? -1.324 33.541 44.184 1.00 43.28 117 ALA A C 1
ATOM 687 O O . ALA A 1 93 ? -0.384 33.929 44.879 1.00 45.51 117 ALA A O 1
ATOM 689 N N . PHE A 1 94 ? -1.983 34.334 43.342 1.00 42.16 118 PHE A N 1
ATOM 690 C CA . PHE A 1 94 ? -1.879 35.784 43.424 1.00 36.56 118 PHE A CA 1
ATOM 691 C C . PHE A 1 94 ? -2.797 36.225 44.545 1.00 40.74 118 PHE A C 1
ATOM 692 O O . PHE A 1 94 ? -3.762 35.534 44.866 1.00 41.12 118 PHE A O 1
ATOM 700 N N . LYS A 1 95 ? -2.496 37.376 45.136 1.00 41.95 119 LYS A N 1
ATOM 701 C CA . LYS A 1 95 ? -3.236 37.859 46.292 1.00 51.41 119 LYS A CA 1
ATOM 702 C C . LYS A 1 95 ? -4.737 38.016 46.037 1.00 50.06 119 LYS A C 1
ATOM 703 O O . LYS A 1 95 ? -5.549 37.654 46.885 1.00 49.33 119 LYS A O 1
ATOM 709 N N . GLU A 1 96 ? -5.115 38.548 44.881 1.00 43.13 120 GLU A N 1
ATOM 710 C CA . GLU A 1 96 ? -6.520 38.871 44.652 1.00 47.08 120 GLU A CA 1
ATOM 711 C C . GLU A 1 96 ? -7.270 37.768 43.915 1.00 47.01 120 GLU A C 1
ATOM 712 O O . GLU A 1 96 ? -8.340 38.009 43.362 1.00 45.27 120 GLU A O 1
ATOM 718 N N . ASP A 1 97 ? -6.729 36.557 43.931 1.00 41.39 121 ASP A N 1
ATOM 719 C CA . ASP A 1 97 ? -7.301 35.475 43.141 1.00 48.81 121 ASP A CA 1
ATOM 720 C C . ASP A 1 97 ? -6.954 34.125 43.767 1.00 48.78 121 ASP A C 1
ATOM 721 O O . ASP A 1 97 ? -6.228 33.334 43.182 1.00 44.87 121 ASP A O 1
ATOM 726 N N . LEU A 1 98 ? -7.473 33.877 44.970 1.00 46.62 122 LEU A N 1
ATOM 727 C CA . LEU A 1 98 ? -7.155 32.663 45.723 1.00 48.99 122 LEU A CA 1
ATOM 728 C C . LEU A 1 98 ? -8.071 31.497 45.353 1.00 49.56 122 LEU A C 1
ATOM 729 O O . LEU A 1 98 ? -7.792 30.345 45.685 1.00 48.42 122 LEU A O 1
ATOM 734 N N . GLU A 1 99 ? -9.162 31.809 44.666 1.00 52.45 123 GLU A N 1
ATOM 735 C CA . GLU A 1 99 ? -10.264 30.879 44.500 1.00 49.48 123 GLU A CA 1
ATOM 736 C C . GLU A 1 99 ? -10.650 30.810 43.030 1.00 52.03 123 GLU A C 1
ATOM 737 O O . GLU A 1 99 ? -10.642 31.816 42.329 1.00 54.23 123 GLU A O 1
ATOM 743 N N . LEU A 1 100 ? -10.981 29.615 42.567 1.00 49.17 124 LEU A N 1
ATOM 744 C CA . LEU A 1 100 ? -11.351 29.415 41.181 1.00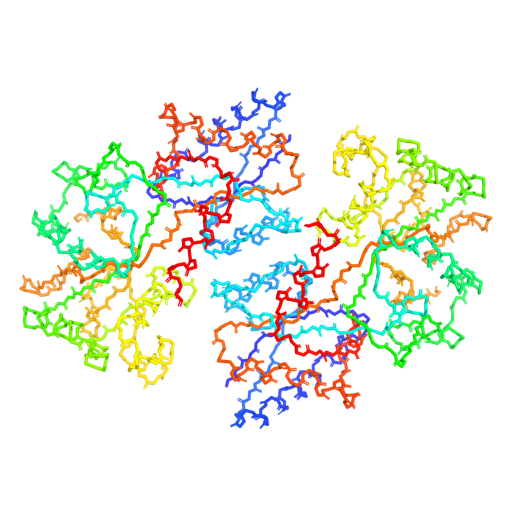 53.38 124 LEU A CA 1
ATOM 745 C C . LEU A 1 100 ? -12.817 29.786 40.969 1.00 53.35 124 LEU A C 1
ATOM 746 O O . LEU A 1 100 ? -13.695 29.340 41.709 1.00 52.76 124 LEU A O 1
ATOM 751 N N . ASP A 1 101 ? -13.074 30.616 39.966 1.00 48.20 125 ASP A N 1
ATOM 752 C CA . ASP A 1 101 ? -14.440 30.973 39.598 1.00 53.91 125 ASP A CA 1
ATOM 753 C C . ASP A 1 101 ? -14.489 31.510 38.169 1.00 52.71 125 ASP A C 1
ATOM 754 O O . ASP A 1 101 ? -13.456 31.676 37.525 1.00 48.74 125 ASP A O 1
ATOM 759 N N . TYR A 1 102 ? -15.691 31.803 37.690 1.00 52.43 126 TYR A N 1
ATOM 760 C CA . TYR A 1 102 ? -15.899 32.049 36.276 1.00 52.16 126 TYR A CA 1
ATOM 761 C C . TYR A 1 102 ? -16.654 33.345 36.018 1.00 56.07 126 TYR A C 1
ATOM 762 O O . TYR A 1 102 ? -16.972 34.091 36.946 1.00 58.33 126 TYR A O 1
ATOM 771 N N . TYR A 1 103 ? -16.937 33.610 34.746 1.00 56.19 127 TYR A N 1
ATOM 772 C CA . TYR A 1 103 ? -17.605 34.842 34.351 1.00 56.96 127 TYR A CA 1
ATOM 773 C C . TYR A 1 103 ? -18.964 34.981 35.028 1.00 55.49 127 TYR A C 1
ATOM 774 O O . TYR A 1 103 ? -19.382 36.080 35.369 1.00 60.78 127 TYR A O 1
ATOM 783 N N . GLU A 1 104 ? -19.648 33.860 35.222 1.00 57.99 128 GLU A N 1
ATOM 784 C CA . GLU A 1 104 ? -20.991 33.879 35.777 1.00 60.34 128 GLU A CA 1
ATOM 785 C C . GLU A 1 104 ? -20.941 34.064 37.283 1.00 65.74 128 GLU A C 1
ATOM 786 O O . GLU A 1 104 ? -21.934 33.851 37.973 1.00 68.11 128 GLU A O 1
ATOM 792 N N . ASP A 1 105 ? -19.779 34.459 37.790 1.00 65.66 129 ASP A N 1
ATOM 793 C CA . ASP A 1 105 ? -19.616 34.711 39.214 1.00 62.66 129 ASP A CA 1
ATOM 794 C C . ASP A 1 105 ? -19.370 36.200 39.468 1.00 64.51 129 ASP A C 1
ATOM 795 O O . ASP A 1 105 ? -19.302 36.642 40.613 1.00 63.12 129 ASP A O 1
ATOM 800 N N . GLY A 1 106 ? -19.239 36.964 38.385 1.00 61.49 130 GLY A N 1
ATOM 801 C CA . GLY A 1 106 ? -19.236 38.415 38.452 1.00 61.39 130 GLY A CA 1
ATOM 802 C C . GLY A 1 106 ? -17.943 39.048 38.924 1.00 58.35 130 GLY A C 1
ATOM 803 O O . GLY A 1 106 ? -17.815 40.271 38.931 1.00 59.67 130 GLY A O 1
ATOM 804 N N . ASN A 1 107 ? -16.974 38.225 39.303 1.00 61.14 131 ASN A N 1
ATOM 805 C CA . ASN A 1 107 ? -15.788 38.730 39.982 1.00 56.70 131 ASN A CA 1
ATOM 806 C C . ASN A 1 107 ? -14.587 38.975 39.082 1.00 53.90 131 ASN A C 1
ATOM 807 O O . ASN A 1 107 ? -13.540 39.396 39.561 1.00 49.48 131 ASN A O 1
ATOM 812 N N . LEU A 1 108 ? -14.722 38.715 37.786 1.00 54.03 132 LEU A N 1
ATOM 813 C CA . LEU A 1 108 ? -13.568 38.810 36.898 1.00 50.11 132 LEU A CA 1
ATOM 814 C C . LEU A 1 108 ? -13.086 40.252 36.782 1.00 44.97 132 LEU A C 1
ATOM 815 O O . LEU A 1 108 ? -11.890 40.517 36.830 1.00 48.18 132 LEU A O 1
ATOM 820 N N . GLN A 1 109 ? -14.017 41.181 36.623 1.00 47.27 133 GLN A N 1
ATOM 821 C CA . GLN A 1 109 ? -13.656 42.582 36.480 1.00 50.89 133 GLN A CA 1
ATOM 822 C C . GLN A 1 109 ? -13.184 43.125 37.816 1.00 50.04 133 GLN A C 1
ATOM 823 O O . GLN A 1 109 ? -12.209 43.869 37.897 1.00 49.18 133 GLN A O 1
ATOM 829 N N . LYS A 1 110 ? -13.878 42.725 38.870 1.00 43.19 134 LYS A N 1
ATOM 830 C CA . LYS A 1 110 ? -13.610 43.239 40.200 1.00 50.18 134 LYS A CA 1
ATOM 831 C C . LYS A 1 110 ? -12.310 42.679 40.772 1.00 49.44 134 LYS A C 1
ATOM 832 O O . LYS A 1 110 ? -11.661 43.321 41.584 1.00 48.10 134 LYS A O 1
ATOM 838 N N . LYS A 1 111 ? -11.913 41.495 40.323 1.00 46.94 135 LYS A N 1
ATOM 839 C CA . LYS A 1 111 ? -10.617 40.950 40.706 1.00 46.19 135 LYS A CA 1
ATOM 840 C C . LYS A 1 111 ? -9.515 41.748 40.016 1.00 42.91 135 LYS A C 1
ATOM 841 O O . LYS A 1 111 ? -8.469 42.015 40.605 1.00 41.95 135 LYS A O 1
ATOM 847 N N . ALA A 1 112 ? -9.762 42.129 38.765 1.00 41.13 136 ALA A N 1
ATOM 848 C CA . ALA A 1 112 ? -8.834 42.967 38.013 1.00 43.38 136 ALA A CA 1
ATOM 849 C C . ALA A 1 112 ? -8.672 44.350 38.657 1.00 45.71 136 ALA A C 1
ATOM 850 O O . ALA A 1 112 ? -7.585 44.928 38.648 1.00 38.80 136 ALA A O 1
ATOM 852 N N . GLU A 1 113 ? -9.762 44.880 39.197 1.00 44.35 137 GLU A N 1
ATOM 853 C CA . GLU A 1 113 ? -9.746 46.203 39.815 1.00 48.70 137 GLU A CA 1
ATOM 854 C C . GLU A 1 113 ? -8.900 46.187 41.073 1.00 47.84 137 GLU A C 1
ATOM 855 O O . GLU A 1 113 ? -8.100 47.091 41.308 1.00 47.90 137 GLU A O 1
ATOM 861 N N . LYS A 1 114 ? -9.081 45.150 41.881 1.00 44.39 138 LYS A N 1
ATOM 862 C CA . LYS A 1 114 ? -8.312 45.005 43.105 1.00 49.82 138 LYS A CA 1
ATOM 863 C C . LYS A 1 114 ? -6.835 44.879 42.762 1.00 49.94 138 LYS A C 1
ATOM 864 O O . LYS A 1 114 ? -5.983 45.474 43.417 1.00 44.91 138 LYS A O 1
ATOM 870 N N . THR A 1 115 ? -6.531 44.107 41.722 1.00 48.36 139 THR A N 1
ATOM 871 C CA . THR A 1 115 ? -5.143 43.904 41.331 1.00 44.46 139 THR A CA 1
ATOM 872 C C . THR A 1 115 ? -4.541 45.224 40.838 1.00 41.70 139 THR A C 1
ATOM 873 O O . THR A 1 115 ? -3.356 45.489 41.031 1.00 44.88 139 THR A O 1
ATOM 877 N N . ASN A 1 116 ? -5.355 46.051 40.200 1.00 39.02 140 ASN A N 1
ATOM 878 C CA . ASN A 1 116 ? -4.878 47.346 39.745 1.00 45.13 140 ASN A CA 1
ATOM 879 C C . ASN A 1 116 ? -4.350 48.156 40.929 1.00 42.06 140 ASN A C 1
ATOM 880 O O . ASN A 1 116 ? -3.335 48.841 40.829 1.00 42.73 140 ASN A O 1
ATOM 885 N N . LEU A 1 117 ? -5.036 48.059 42.058 1.00 42.40 141 LEU A N 1
ATOM 886 C CA . LEU A 1 117 ? -4.639 48.821 43.240 1.00 47.40 141 LEU A CA 1
ATOM 887 C C . LEU A 1 117 ? -3.188 48.499 43.614 1.00 49.73 141 LEU A C 1
ATOM 888 O O . LEU A 1 117 ? -2.394 49.406 43.878 1.00 49.87 141 LEU A O 1
ATOM 893 N N . LEU A 1 118 ? -2.838 47.212 43.586 1.00 46.62 142 LEU A N 1
ATOM 894 C CA . LEU A 1 118 ? -1.507 46.760 43.986 1.00 44.80 142 LEU A CA 1
ATOM 895 C C . LEU A 1 118 ? -0.450 47.087 42.947 1.00 43.14 142 LEU A C 1
ATOM 896 O O . LEU A 1 118 ? 0.718 47.281 43.264 1.00 45.27 142 LEU A O 1
ATOM 901 N N . PHE A 1 119 ? -0.877 47.154 41.698 1.00 47.32 143 PHE A N 1
ATOM 902 C CA . PHE A 1 119 ? 0.038 47.099 40.571 1.00 45.31 143 PHE A CA 1
ATOM 903 C C . PHE A 1 119 ? 0.437 48.482 40.048 1.00 45.72 143 PHE A C 1
ATOM 904 O O . PHE A 1 119 ? 1.552 48.670 39.559 1.00 47.47 143 PHE A O 1
ATOM 912 N N . LEU A 1 120 ? -0.457 49.456 40.179 1.00 41.81 144 LEU A N 1
ATOM 913 C CA . LEU A 1 120 ? -0.229 50.772 39.600 1.00 52.61 144 LEU A CA 1
ATOM 914 C C . LEU A 1 120 ? 0.693 51.643 40.455 1.00 53.88 144 LEU A C 1
ATOM 915 O O . LEU A 1 120 ? 1.529 52.374 39.928 1.00 55.52 144 LEU A O 1
ATOM 920 N N . SER A 1 121 ? 0.543 51.557 41.772 1.00 57.95 145 SER A N 1
ATOM 921 C CA . SER A 1 121 ? 1.285 52.422 42.681 1.00 55.04 145 SER A CA 1
ATOM 922 C C . SER A 1 121 ? 2.106 51.628 43.693 1.00 51.69 145 SER A C 1
ATOM 923 O O . SER A 1 121 ? 1.545 50.950 44.551 1.00 52.34 145 SER A O 1
ATOM 926 N N . PRO A 1 122 ? 3.443 51.711 43.597 1.00 51.10 146 PRO A N 1
ATOM 927 C CA . PRO A 1 122 ? 4.158 52.441 42.545 1.00 49.94 146 PRO A CA 1
ATOM 928 C C . PRO A 1 122 ? 4.001 51.741 41.205 1.00 56.49 146 PRO A C 1
ATOM 929 O O . PRO A 1 122 ? 3.571 50.588 41.176 1.00 54.09 146 PRO A O 1
ATOM 933 N N . PRO A 1 123 ? 4.356 52.428 40.112 1.00 58.49 147 PRO A N 1
ATOM 934 C CA . PRO A 1 123 ? 4.239 51.898 38.750 1.00 52.26 147 PRO A CA 1
ATOM 935 C C . PRO A 1 123 ? 5.361 50.915 38.432 1.00 57.22 147 PRO A C 1
ATOM 936 O O . PRO A 1 123 ? 6.426 51.008 39.047 1.00 53.65 147 PRO A O 1
ATOM 940 N N . TYR A 1 124 ? 5.119 50.004 37.488 1.00 50.84 148 TYR A N 1
ATOM 941 C CA . TYR A 1 124 ? 6.077 48.954 37.137 1.00 49.28 148 TYR A CA 1
ATOM 942 C C . TYR A 1 124 ? 7.493 49.456 36.885 1.00 48.05 148 TYR A C 1
ATOM 943 O O . TYR A 1 124 ? 8.466 48.833 37.305 1.00 46.86 148 TYR A O 1
ATOM 952 N N . LYS A 1 125 ? 7.611 50.558 36.162 1.00 48.34 149 LYS A N 1
ATOM 953 C CA . LYS A 1 125 ? 8.920 51.059 35.768 1.00 57.88 149 LYS A CA 1
ATOM 954 C C . LYS A 1 125 ? 9.803 51.454 36.956 1.00 51.94 149 LYS A C 1
ATOM 955 O O . LYS A 1 125 ? 11.016 51.580 36.813 1.00 51.53 149 LYS A O 1
ATOM 961 N N . GLU A 1 126 ? 9.203 51.631 38.127 1.00 48.55 150 GLU A N 1
ATOM 962 C CA . GLU A 1 126 ? 9.967 52.006 39.312 1.00 55.71 150 GLU A CA 1
ATOM 963 C C . GLU A 1 126 ? 10.246 50.805 40.205 1.00 57.08 150 GLU A C 1
ATOM 964 O O . GLU A 1 126 ? 10.818 50.947 41.282 1.00 56.33 150 GLU A O 1
ATOM 970 N N . TRP A 1 127 ? 9.854 49.618 39.755 1.00 49.63 151 TRP A N 1
ATOM 971 C CA . TRP A 1 127 ? 9.969 48.432 40.589 1.00 45.97 151 TRP A CA 1
ATOM 972 C C . TRP A 1 127 ? 11.421 48.074 40.843 1.00 45.46 151 TRP A C 1
ATOM 973 O O . TRP A 1 127 ? 12.272 48.203 39.970 1.00 46.84 151 TRP A O 1
ATOM 984 N N . ASP A 1 128 ? 11.681 47.613 42.058 1.00 51.03 152 ASP A N 1
ATOM 985 C CA . ASP A 1 128 ? 13.029 47.364 42.531 1.00 58.82 152 ASP A CA 1
ATOM 986 C C . ASP A 1 128 ? 13.101 45.953 43.076 1.00 54.55 152 ASP A C 1
ATOM 987 O O . ASP A 1 128 ? 12.120 45.438 43.601 1.00 55.26 152 ASP A O 1
ATOM 992 N N . ASP A 1 129 ? 14.265 45.329 42.965 1.00 58.27 153 ASP A N 1
ATOM 993 C CA . ASP A 1 129 ? 14.419 43.948 43.398 1.00 53.60 153 ASP A CA 1
ATOM 994 C C . ASP A 1 129 ? 14.162 43.769 44.889 1.00 58.64 153 ASP A C 1
ATOM 995 O O . ASP A 1 129 ? 13.668 42.728 45.320 1.00 55.12 153 ASP A O 1
ATOM 1000 N N . ILE A 1 130 ? 14.498 44.781 45.680 1.00 60.27 154 ILE A N 1
ATOM 1001 C CA . ILE A 1 130 ? 14.352 44.683 47.127 1.00 58.14 154 ILE A CA 1
ATOM 1002 C C . ILE A 1 130 ? 12.964 45.125 47.575 1.00 55.19 154 ILE A C 1
ATOM 1003 O O . ILE A 1 130 ? 12.299 44.427 48.336 1.00 53.41 154 ILE A O 1
ATOM 1008 N N . LYS A 1 131 ? 12.526 46.282 47.094 1.00 56.92 155 LYS A N 1
ATOM 1009 C CA . LYS A 1 131 ? 11.241 46.838 47.500 1.00 57.82 155 LYS A CA 1
ATOM 1010 C C . LYS A 1 131 ? 10.078 45.966 47.030 1.00 57.54 155 LYS A C 1
ATOM 1011 O O . LYS A 1 131 ? 9.115 45.746 47.763 1.00 53.60 155 LYS A O 1
ATOM 1017 N N . GLN A 1 132 ? 10.179 45.461 45.807 1.00 52.69 156 GLN A N 1
ATOM 1018 C CA . GLN A 1 132 ? 9.111 44.657 45.226 1.00 51.89 156 GLN A CA 1
ATOM 1019 C C . GLN A 1 132 ? 9.360 43.158 45.417 1.00 53.89 156 GLN A C 1
ATOM 1020 O O . GLN A 1 132 ? 8.650 42.324 44.855 1.00 48.22 156 GLN A O 1
ATOM 1026 N N . LYS A 1 133 ? 10.374 42.831 46.214 1.00 51.99 157 LYS A N 1
ATOM 1027 C CA . LYS A 1 133 ? 10.599 41.463 46.682 1.00 53.30 157 LYS A CA 1
ATOM 1028 C C . LYS A 1 133 ? 10.783 40.445 45.553 1.00 49.26 157 LYS A C 1
ATOM 1029 O O . LYS A 1 133 ? 10.180 39.375 45.564 1.00 46.22 157 LYS A O 1
ATOM 1035 N N . TRP A 1 134 ? 11.639 40.777 44.596 1.00 44.85 158 TRP A N 1
ATOM 1036 C CA . TRP A 1 134 ? 11.992 39.856 43.525 1.00 46.30 158 TRP A CA 1
ATOM 1037 C C . TRP A 1 134 ? 12.679 38.620 44.091 1.00 51.02 158 TRP A C 1
ATOM 1038 O O . TRP A 1 134 ? 13.677 38.730 44.798 1.00 47.57 158 TRP A O 1
ATOM 1049 N N . THR A 1 135 ? 12.149 37.443 43.766 1.00 48.59 159 THR A N 1
ATOM 1050 C CA . THR A 1 135 ? 12.633 36.197 44.342 1.00 45.82 159 THR A CA 1
ATOM 1051 C C . THR A 1 135 ? 13.676 35.549 43.446 1.00 44.45 159 THR A C 1
ATOM 1052 O O . THR A 1 135 ? 14.288 34.546 43.811 1.00 47.93 159 THR A O 1
ATOM 1056 N N . GLY A 1 136 ? 13.886 36.142 42.278 1.00 46.20 160 GLY A N 1
ATOM 1057 C CA . GLY A 1 136 ? 14.696 35.529 41.245 1.00 48.99 160 GLY A CA 1
ATOM 1058 C C . GLY A 1 136 ? 13.810 35.067 40.102 1.00 48.11 160 GLY A C 1
ATOM 1059 O O . GLY A 1 136 ? 14.285 34.826 38.992 1.00 50.50 160 GLY A O 1
ATOM 1060 N N . ASN A 1 137 ? 12.513 34.955 40.381 1.00 47.00 161 ASN A N 1
ATOM 1061 C CA . ASN A 1 137 ? 11.539 34.486 39.398 1.00 45.77 161 ASN A CA 1
ATOM 1062 C C . ASN A 1 137 ? 10.284 35.355 39.328 1.00 46.37 161 ASN A C 1
ATOM 1063 O O . ASN A 1 137 ? 9.580 35.354 38.317 1.00 43.71 161 ASN A O 1
ATOM 1068 N N . ARG A 1 138 ? 10.011 36.097 40.399 1.00 42.12 162 ARG A N 1
ATOM 1069 C CA . ARG A 1 138 ? 8.753 36.821 40.534 1.00 42.08 162 ARG A CA 1
ATOM 1070 C C . ARG A 1 138 ? 8.865 37.919 41.594 1.00 43.33 162 ARG A C 1
ATOM 1071 O O . ARG A 1 138 ? 9.727 37.865 42.464 1.00 41.70 162 ARG A O 1
ATOM 1079 N N . TYR A 1 139 ? 7.977 38.904 41.518 1.00 40.18 163 TYR A N 1
ATOM 1080 C CA . TYR A 1 139 ? 7.874 39.930 42.541 1.00 39.64 163 TYR A CA 1
ATOM 1081 C C . TYR A 1 139 ? 6.918 39.461 43.618 1.00 42.55 163 TYR A C 1
ATOM 1082 O O . TYR A 1 139 ? 5.709 39.417 43.415 1.00 38.77 163 TYR A O 1
ATOM 1091 N N . ASP A 1 140 ? 7.472 39.128 44.776 1.00 42.69 164 ASP A N 1
ATOM 1092 C CA . ASP A 1 140 ? 6.737 38.378 45.776 1.00 41.70 164 ASP A CA 1
ATOM 1093 C C . ASP A 1 140 ? 5.576 39.152 46.368 1.00 41.00 164 ASP A C 1
ATOM 1094 O O . ASP A 1 140 ? 4.693 38.563 46.984 1.00 39.96 164 ASP A O 1
ATOM 1099 N N . PHE A 1 141 ? 5.567 40.468 46.186 1.00 44.35 165 PHE A N 1
ATOM 1100 C CA . PHE A 1 141 ? 4.541 41.287 46.812 1.00 42.85 165 PHE A CA 1
ATOM 1101 C C . PHE A 1 141 ? 3.174 41.069 46.171 1.00 46.33 165 PHE A C 1
ATOM 1102 O O . PHE A 1 141 ? 2.171 41.581 46.654 1.00 43.92 165 PHE A O 1
ATOM 1110 N N . LEU A 1 142 ? 3.131 40.278 45.103 1.00 47.64 166 LEU A N 1
ATOM 1111 C CA . LEU A 1 142 ? 1.890 40.041 44.373 1.00 44.44 166 LEU A CA 1
ATOM 1112 C C . LEU A 1 142 ? 1.274 38.687 44.715 1.00 43.95 166 LEU A C 1
ATOM 1113 O O . LEU A 1 142 ? 0.166 38.372 44.280 1.00 39.57 166 LEU A O 1
ATOM 1118 N N . TYR A 1 143 ? 1.987 37.895 45.506 1.00 43.30 167 TYR A N 1
ATOM 1119 C CA . TYR A 1 143 ? 1.586 36.521 45.764 1.00 40.71 167 TYR A CA 1
ATOM 1120 C C . TYR A 1 143 ? 1.192 36.270 47.215 1.00 47.97 167 TYR A C 1
ATOM 1121 O O . TYR A 1 143 ? 1.489 37.055 48.105 1.00 43.23 167 TYR A O 1
ATOM 1130 N N . GLU A 1 144 ? 0.524 35.146 47.430 1.00 48.14 168 GLU A N 1
ATOM 1131 C CA . GLU A 1 144 ? 0.234 34.653 48.761 1.00 44.66 168 GLU A CA 1
ATOM 1132 C C . GLU A 1 144 ? 1.016 33.355 48.920 1.00 45.88 168 GLU A C 1
ATOM 1133 O O . GLU A 1 144 ? 0.472 32.275 48.709 1.00 46.62 168 GLU A O 1
ATOM 1139 N N . PRO A 1 145 ? 2.307 33.458 49.275 1.00 45.50 169 PRO A N 1
ATOM 1140 C CA . PRO A 1 145 ? 3.221 32.312 49.325 1.00 46.63 169 PRO A CA 1
ATOM 1141 C C . PRO A 1 145 ? 2.707 31.102 50.103 1.00 45.21 169 PRO A C 1
ATOM 1142 O O . PRO A 1 145 ? 3.190 29.997 49.861 1.00 48.43 169 PRO A O 1
ATOM 1146 N N . SER A 1 146 ? 1.759 31.288 51.016 1.00 44.16 170 SER A N 1
ATOM 1147 C CA . SER A 1 146 ? 1.257 30.167 51.807 1.00 44.20 170 SER A CA 1
ATOM 1148 C C . SER A 1 146 ? 0.130 29.425 51.093 1.00 45.03 170 SER A C 1
ATOM 1149 O O . SER A 1 146 ? -0.476 28.518 51.662 1.00 42.82 170 SER A O 1
ATOM 1152 N N . LYS A 1 147 ? -0.147 29.811 49.852 1.00 43.53 171 LYS A N 1
ATOM 1153 C CA . LYS A 1 147 ? -1.265 29.253 49.101 1.00 44.65 171 LYS A CA 1
ATOM 1154 C C . LYS A 1 147 ? -0.831 28.819 47.706 1.00 36.97 171 LYS A C 1
ATOM 1155 O O . LYS A 1 147 ? -0.235 29.596 46.962 1.00 38.65 171 LYS A O 1
ATOM 1161 N N . LEU A 1 148 ? -1.132 27.570 47.365 1.00 44.25 172 LEU A N 1
ATOM 1162 C CA . LEU A 1 148 ? -0.912 27.052 46.016 1.00 36.52 172 LEU A CA 1
ATOM 1163 C C . LEU A 1 148 ? -2.258 26.819 45.354 1.00 40.49 172 LEU A C 1
ATOM 1164 O O . LEU A 1 148 ? -3.201 26.362 45.999 1.00 40.83 172 LEU A O 1
ATOM 1169 N N . VAL A 1 149 ? -2.341 27.122 44.064 1.00 35.84 173 VAL A N 1
ATOM 1170 C CA . VAL A 1 149 ? -3.529 26.837 43.282 1.00 34.67 173 VAL A CA 1
ATOM 1171 C C . VAL A 1 149 ? -3.113 26.107 42.017 1.00 34.26 173 VAL A C 1
ATOM 1172 O O . VAL A 1 149 ? -1.940 26.084 41.648 1.00 24.94 173 VAL A O 1
ATOM 1176 N N . SER A 1 150 ? -4.091 25.508 41.357 1.00 31.28 174 SER A N 1
ATOM 1177 C CA . SER A 1 150 ? -3.833 24.684 40.204 1.00 33.66 174 SER A CA 1
ATOM 1178 C C . SER A 1 150 ? -4.296 25.377 38.934 1.00 31.24 174 SER A C 1
ATOM 1179 O O . SER A 1 150 ? -4.294 24.764 37.875 1.00 29.80 174 SER A O 1
ATOM 1182 N N . PHE A 1 151 ? -4.691 26.649 39.030 1.00 30.16 175 PHE A N 1
ATOM 1183 C CA . PHE A 1 151 ? -5.240 27.353 37.863 1.00 31.50 175 PHE A CA 1
ATOM 1184 C C . PHE A 1 151 ? -4.531 28.669 37.556 1.00 29.12 175 PHE A C 1
ATOM 1185 O O . PHE A 1 151 ? -3.823 29.234 38.384 1.00 33.61 175 PHE A O 1
ATOM 1193 N N . TYR A 1 152 ? -4.745 29.155 36.341 1.00 31.25 176 TYR A N 1
ATOM 1194 C CA . TYR A 1 152 ? -4.335 30.495 35.954 1.00 28.98 176 TYR A CA 1
ATOM 1195 C C . TYR A 1 152 ? -5.402 31.077 35.040 1.00 27.85 176 TYR A C 1
ATOM 1196 O O . TYR A 1 152 ? -6.395 30.415 34.723 1.00 29.65 176 TYR A O 1
ATOM 1205 N N . ARG A 1 153 ? -5.204 32.323 34.636 1.00 25.44 177 ARG A N 1
ATOM 1206 C CA . ARG A 1 153 ? -6.147 32.999 33.760 1.00 29.35 177 ARG A CA 1
ATOM 1207 C C . ARG A 1 153 ? -5.409 33.816 32.715 1.00 27.79 177 ARG A C 1
ATOM 1208 O O . ARG A 1 153 ? -4.193 33.971 32.774 1.00 30.49 177 ARG A O 1
ATOM 1216 N N . SER A 1 154 ? -6.169 34.335 31.761 1.00 26.71 178 SER A N 1
ATOM 1217 C CA . SER A 1 154 ? -5.705 35.381 30.863 1.00 27.97 178 SER A CA 1
ATOM 1218 C C . SER A 1 154 ? -6.105 36.720 31.481 1.00 27.56 178 SER A C 1
ATOM 1219 O O . SER A 1 154 ? -6.948 36.759 32.368 1.00 26.54 178 SER A O 1
ATOM 1222 N N . MET A 1 155 ? -5.503 37.808 31.010 1.00 27.44 179 MET A N 1
ATOM 1223 C CA . MET A 1 155 ? -5.956 39.149 31.365 1.00 30.16 179 MET A CA 1
ATOM 1224 C C . MET A 1 155 ? -5.973 40.023 30.115 1.00 29.07 179 MET A C 1
ATOM 1225 O O . MET A 1 155 ? -5.280 39.746 29.132 1.00 30.54 179 MET A O 1
ATOM 1230 N N . ILE A 1 156 ? -6.773 41.078 30.161 1.00 30.91 180 ILE A N 1
ATOM 1231 C CA . ILE A 1 156 ? -6.822 42.043 29.081 1.00 32.13 180 ILE A CA 1
ATOM 1232 C C . ILE A 1 156 ? -6.307 43.365 29.621 1.00 32.09 180 ILE A C 1
ATOM 1233 O O . ILE A 1 156 ? -6.952 43.963 30.469 1.00 30.90 180 ILE A O 1
ATOM 1238 N N . LEU A 1 157 ? -5.131 43.783 29.160 1.00 31.82 181 LEU A N 1
ATOM 1239 C CA . LEU A 1 157 ? -4.555 45.080 29.505 1.00 34.43 181 LEU A CA 1
ATOM 1240 C C . LEU A 1 157 ? -5.095 46.136 28.563 1.00 36.88 181 LEU A C 1
ATOM 1241 O O . LEU A 1 157 ? -5.293 45.859 27.385 1.00 33.05 181 LEU A O 1
ATOM 1246 N N . ILE A 1 158 ? -5.312 47.344 29.067 1.00 35.31 182 ILE A N 1
ATOM 1247 C CA . ILE A 1 158 ? -5.677 48.482 28.217 1.00 38.51 182 ILE A CA 1
ATOM 1248 C C . ILE A 1 158 ? -4.784 49.684 28.532 1.00 43.06 182 ILE A C 1
ATOM 1249 O O . ILE A 1 158 ? -4.273 49.807 29.644 1.00 41.86 182 ILE A O 1
ATOM 1254 N N . THR A 1 159 ? -4.598 50.567 27.553 1.00 43.18 183 THR A N 1
ATOM 1255 C CA . THR A 1 159 ? -3.715 51.720 27.723 1.00 45.04 183 THR A CA 1
ATOM 1256 C C . THR A 1 159 ? -4.182 52.898 26.883 1.00 51.30 183 THR A C 1
ATOM 1257 O O . THR A 1 159 ? -4.982 52.726 25.966 1.00 40.15 183 THR A O 1
ATOM 1261 N N . GLY A 1 160 ? -3.666 54.088 27.198 1.00 51.27 184 GLY A N 1
ATOM 1262 C CA . GLY A 1 160 ? -3.976 55.287 26.444 1.00 51.75 184 GLY A CA 1
ATOM 1263 C C . GLY A 1 160 ? -4.226 56.503 27.327 1.00 54.11 184 GLY A C 1
ATOM 1264 O O . GLY A 1 160 ? -4.135 56.421 28.552 1.00 51.72 184 GLY A O 1
ATOM 1265 N N . SER A 1 161 ? -4.535 57.636 26.703 1.00 53.44 185 SER A N 1
ATOM 1266 C CA . SER A 1 161 ? -4.919 58.842 27.434 1.00 56.59 185 SER A CA 1
ATOM 1267 C C . SER A 1 161 ? -6.020 58.521 28.434 1.00 54.53 185 SER A C 1
ATOM 1268 O O . SER A 1 161 ? -6.652 57.475 28.355 1.00 52.32 185 SER A O 1
ATOM 1271 N N . ALA A 1 162 ? -6.270 59.438 29.358 1.00 49.59 186 ALA A N 1
ATOM 1272 C CA . ALA A 1 162 ? -7.261 59.210 30.401 1.00 56.23 186 ALA A CA 1
ATOM 1273 C C . ALA A 1 162 ? -8.671 59.125 29.827 1.00 51.50 186 ALA A C 1
ATOM 1274 O O . ALA A 1 162 ? -9.534 58.440 30.377 1.00 52.00 186 ALA A O 1
ATOM 1276 N N . SER A 1 163 ? -8.905 59.831 28.726 1.00 53.75 187 SER A N 1
ATOM 1277 C CA . SER A 1 163 ? -10.230 59.863 28.121 1.00 56.17 187 SER A CA 1
ATOM 1278 C C . SER A 1 163 ? -10.448 58.618 27.273 1.00 54.01 187 SER A C 1
ATOM 1279 O O . SER A 1 163 ? -11.550 58.075 27.219 1.00 52.13 187 SER A O 1
ATOM 1282 N N . GLU A 1 164 ? -9.386 58.175 26.612 1.00 48.42 188 GLU A N 1
ATOM 1283 C CA . GLU A 1 164 ? -9.423 56.931 25.855 1.00 53.98 188 GLU A CA 1
ATOM 1284 C C . GLU A 1 164 ? -9.729 55.759 26.780 1.00 48.10 188 GLU A C 1
ATOM 1285 O O . GLU A 1 164 ? -10.597 54.948 26.486 1.00 53.91 188 GLU A O 1
ATOM 1291 N N . ILE A 1 165 ? -9.011 55.665 27.894 1.00 51.05 189 ILE A N 1
ATOM 1292 C CA . ILE A 1 165 ? -9.237 54.583 28.850 1.00 43.63 189 ILE A CA 1
ATOM 1293 C C . ILE A 1 165 ? -10.696 54.587 29.292 1.00 48.46 189 ILE A C 1
ATOM 1294 O O . ILE A 1 165 ? -11.292 53.539 29.508 1.00 48.05 189 ILE A O 1
ATOM 1299 N N . THR A 1 166 ? -11.271 55.777 29.419 1.00 54.17 190 THR A N 1
ATOM 1300 C CA . THR A 1 166 ? -12.664 55.911 29.828 1.00 52.74 190 THR A CA 1
ATOM 1301 C C . THR A 1 166 ? -13.596 55.425 28.726 1.00 50.72 190 THR A C 1
ATOM 1302 O O . THR A 1 166 ? -14.672 54.895 28.994 1.00 52.18 190 THR A O 1
ATOM 1306 N N . ALA A 1 167 ? -13.180 55.629 27.483 1.00 47.15 191 ALA A N 1
ATOM 1307 C CA . ALA A 1 167 ? -13.974 55.228 26.331 1.00 51.09 191 ALA A CA 1
ATOM 1308 C C . ALA A 1 167 ? -13.876 53.721 26.109 1.00 49.37 191 ALA A C 1
ATOM 1309 O O . ALA A 1 167 ? -14.818 53.096 25.629 1.00 47.77 191 ALA A O 1
ATOM 1311 N N . ILE A 1 168 ? -12.735 53.141 26.461 1.00 50.83 192 ILE A N 1
ATOM 1312 C CA . ILE A 1 168 ? -12.539 51.700 26.297 1.00 44.04 192 ILE A CA 1
ATOM 1313 C C . ILE A 1 168 ? -13.428 50.983 27.300 1.00 44.11 192 ILE A C 1
ATOM 1314 O O . ILE A 1 168 ? -14.149 50.050 26.955 1.00 46.01 192 ILE A O 1
ATOM 1319 N N . LYS A 1 169 ? -13.387 51.446 28.543 1.00 44.95 193 LYS A N 1
ATOM 1320 C CA . LYS A 1 169 ? -14.196 50.865 29.602 1.00 45.80 193 LYS A CA 1
ATOM 1321 C C . LYS A 1 169 ? -15.672 51.050 29.298 1.00 49.12 193 LYS A C 1
ATOM 1322 O O . LYS A 1 169 ? -16.475 50.158 29.541 1.00 48.45 193 LYS A O 1
ATOM 1328 N N . LYS A 1 170 ? -16.027 52.214 28.767 1.00 51.18 194 LYS A N 1
ATOM 1329 C CA . LYS A 1 170 ? -17.416 52.498 28.446 1.00 55.88 194 LYS A CA 1
ATOM 1330 C C . LYS A 1 170 ? -17.914 51.470 27.442 1.00 51.17 194 LYS A C 1
ATOM 1331 O O . LYS A 1 170 ? -18.954 50.847 27.639 1.00 55.38 194 LYS A O 1
ATOM 1337 N N . ALA A 1 171 ? -17.160 51.292 26.365 1.00 49.40 195 ALA A N 1
ATOM 1338 C CA . ALA A 1 171 ? -17.532 50.335 25.329 1.00 56.38 195 ALA A CA 1
ATOM 1339 C C . ALA A 1 171 ? -17.700 48.938 25.929 1.00 52.47 195 ALA A C 1
ATOM 1340 O O . ALA A 1 171 ? -18.628 48.213 25.581 1.00 50.29 195 ALA A O 1
ATOM 1342 N N . TRP A 1 172 ? -16.826 48.578 26.861 1.00 51.64 196 TRP A N 1
ATOM 1343 C CA . TRP A 1 172 ? -16.881 47.255 27.471 1.00 48.69 196 TRP A CA 1
ATOM 1344 C C . TRP A 1 172 ? -18.165 47.059 28.270 1.00 52.55 196 TRP A C 1
ATOM 1345 O O . TRP A 1 172 ? -18.897 46.095 28.056 1.00 45.38 196 TRP A O 1
ATOM 1356 N N . ASN A 1 173 ? -18.433 47.987 29.185 1.00 52.77 197 ASN A N 1
ATOM 1357 C CA . ASN A 1 173 ? -19.561 47.868 30.099 1.00 53.23 197 ASN A CA 1
ATOM 1358 C C . ASN A 1 173 ? -20.891 47.923 29.366 1.00 51.25 197 ASN A C 1
ATOM 1359 O O . ASN A 1 173 ? -21.891 47.380 29.831 1.00 52.07 197 ASN A O 1
ATOM 1364 N N . GLU A 1 174 ? -20.896 48.571 28.209 1.00 56.07 198 GLU A N 1
ATOM 1365 C CA . GLU A 1 174 ? -22.104 48.681 27.410 1.00 58.84 198 GLU A CA 1
ATOM 1366 C C . GLU A 1 174 ? -22.242 47.475 26.493 1.00 57.63 198 GLU A C 1
ATOM 1367 O O . GLU A 1 174 ? -23.286 47.270 25.877 1.00 57.08 198 GLU A O 1
ATOM 1373 N N . LYS A 1 175 ? -21.175 46.686 26.408 1.00 57.79 199 LYS A N 1
ATOM 1374 C CA . LYS A 1 175 ? -21.163 45.469 25.600 1.00 50.21 199 LYS A CA 1
ATOM 1375 C C . LYS A 1 175 ? -21.331 45.796 24.125 1.00 47.82 199 LYS A C 1
ATOM 1376 O O . LYS A 1 175 ? -22.106 45.156 23.422 1.00 53.13 199 LYS A O 1
ATOM 1382 N N . ASN A 1 176 ? -20.611 46.813 23.671 1.00 50.43 200 ASN A N 1
ATOM 1383 C CA . ASN A 1 176 ? -20.617 47.202 22.272 1.00 52.90 200 ASN A CA 1
ATOM 1384 C C . ASN A 1 176 ? -19.350 46.689 21.611 1.00 50.36 200 ASN A C 1
ATOM 1385 O O . ASN A 1 176 ? -18.289 47.301 21.726 1.00 44.64 200 ASN A O 1
ATOM 1390 N N . TRP A 1 177 ? -19.455 45.557 20.924 1.00 49.81 201 TRP A N 1
ATOM 1391 C CA . TRP A 1 177 ? -18.270 44.910 20.384 1.00 48.67 201 TRP A CA 1
ATOM 1392 C C . TRP A 1 177 ? -17.526 45.732 19.335 1.00 47.69 201 TRP A C 1
ATOM 1393 O O . TRP A 1 177 ? -16.313 45.870 19.407 1.00 46.44 201 TRP A O 1
ATOM 1404 N N . ASN A 1 178 ? -18.233 46.265 18.350 1.00 53.42 202 ASN A N 1
ATOM 1405 C CA A ASN A 1 178 ? -17.570 47.004 17.277 0.49 53.30 202 ASN A CA 1
ATOM 1406 C CA B ASN A 1 178 ? -17.572 47.000 17.280 0.51 53.30 202 ASN A CA 1
ATOM 1407 C C . ASN A 1 178 ? -16.884 48.258 17.805 1.00 52.20 202 ASN A C 1
ATOM 1408 O O . ASN A 1 178 ? -15.796 48.614 17.359 1.00 50.76 202 ASN A O 1
ATOM 1417 N N . GLN A 1 179 ? -17.522 48.918 18.764 1.00 47.72 203 GLN A N 1
ATOM 1418 C CA . GLN A 1 179 ? -16.939 50.081 19.414 1.00 52.74 203 GLN A CA 1
ATOM 1419 C C . GLN A 1 179 ? -15.656 49.673 20.135 1.00 52.52 203 GLN A C 1
ATOM 1420 O O . GLN A 1 179 ? -14.644 50.374 20.099 1.00 48.29 203 GLN A O 1
ATOM 1426 N N . PHE A 1 180 ? -15.710 48.519 20.787 1.00 47.84 204 PHE A N 1
ATOM 1427 C CA . PHE A 1 180 ? -14.603 48.037 21.593 1.00 44.23 204 PHE A CA 1
ATOM 1428 C C . PHE A 1 180 ? -13.400 47.694 20.717 1.00 44.88 204 PHE A C 1
ATOM 1429 O O . PHE A 1 180 ? -12.285 48.142 20.967 1.00 42.01 204 PHE A O 1
ATOM 1437 N N . MET A 1 181 ? -13.635 46.911 19.676 1.00 44.48 205 MET A N 1
ATOM 1438 C CA . MET A 1 181 ? -12.557 46.429 18.828 1.00 44.97 205 MET A CA 1
ATOM 1439 C C . MET A 1 181 ? -11.864 47.566 18.080 1.00 45.72 205 MET A C 1
ATOM 1440 O O . MET A 1 181 ? -10.701 47.445 17.702 1.00 49.40 205 MET A O 1
ATOM 1445 N N . LYS A 1 182 ? -12.574 48.668 17.873 1.00 47.27 206 LYS A N 1
ATOM 1446 C CA . LYS A 1 182 ? -12.033 49.785 17.095 1.00 47.27 206 LYS A CA 1
ATOM 1447 C C . LYS A 1 182 ? -10.821 50.447 17.766 1.00 47.83 206 LYS A C 1
ATOM 1448 O O . LYS A 1 182 ? -10.106 51.215 17.131 1.00 43.61 206 LYS A O 1
ATOM 1454 N N . PHE A 1 183 ? -10.572 50.124 19.033 1.00 44.58 207 PHE A N 1
ATOM 1455 C CA . PHE A 1 183 ? -9.399 50.644 19.732 1.00 38.11 207 PHE A CA 1
ATOM 1456 C C . PHE A 1 183 ? -8.099 49.896 19.418 1.00 44.59 207 PHE A C 1
ATOM 1457 O O . PHE A 1 183 ? -7.016 50.375 19.751 1.00 43.08 207 PHE A O 1
ATOM 1465 N N . GLY A 1 184 ? -8.196 48.724 18.795 1.00 39.97 208 GLY A N 1
ATOM 1466 C CA . GLY A 1 184 ? -7.009 47.982 18.423 1.00 37.60 208 GLY A CA 1
ATOM 1467 C C . GLY A 1 184 ? -6.695 46.913 19.453 1.00 40.54 208 GLY A C 1
ATOM 1468 O O . GLY A 1 184 ? -6.520 47.210 20.633 1.00 36.35 208 GLY A O 1
ATOM 1469 N N . ILE A 1 185 ? -6.608 45.670 18.989 1.00 34.57 209 ILE A N 1
ATOM 1470 C CA . ILE A 1 185 ? -6.451 44.509 19.857 1.00 33.36 209 ILE A CA 1
ATOM 1471 C C . ILE A 1 185 ? -5.175 43.736 19.501 1.00 36.51 209 ILE A C 1
ATOM 1472 O O . ILE A 1 185 ? -4.954 43.372 18.345 1.00 33.71 209 ILE A O 1
ATOM 1477 N N . GLY A 1 186 ? -4.344 43.494 20.512 1.00 36.11 210 GLY A N 1
ATOM 1478 C CA . GLY A 1 186 ? -3.073 42.824 20.338 1.00 32.14 210 GLY A CA 1
ATOM 1479 C C . GLY A 1 186 ? -3.195 41.426 20.894 1.00 32.18 210 GLY A C 1
ATOM 1480 O O . GLY A 1 186 ? -3.655 41.242 22.015 1.00 26.52 210 GLY A O 1
ATOM 1481 N N . HIS A 1 187 ? -2.800 40.437 20.102 1.00 32.12 211 HIS A N 1
ATOM 1482 C CA . HIS A 1 187 ? -2.999 39.044 20.475 1.00 26.96 211 HIS A CA 1
ATOM 1483 C C . HIS A 1 187 ? -1.742 38.219 20.232 1.00 33.26 211 HIS A C 1
ATOM 1484 O O . HIS A 1 187 ? -0.673 38.754 19.937 1.00 31.05 211 HIS A O 1
ATOM 1491 N N . GLY A 1 188 ? -1.885 36.903 20.356 1.00 31.95 212 GLY A N 1
ATOM 1492 C CA . GLY A 1 188 ? -0.799 35.981 20.091 1.00 31.69 212 GLY A CA 1
ATOM 1493 C C . GLY A 1 188 ? -1.204 34.975 19.031 1.00 33.39 212 GLY A C 1
ATOM 1494 O O . GLY A 1 188 ? -2.078 35.241 18.209 1.00 30.81 212 GLY A O 1
ATOM 1495 N N . GLN A 1 189 ? -0.583 33.805 19.063 1.00 35.99 213 GLN A N 1
ATOM 1496 C CA . GLN A 1 189 ? -0.901 32.754 18.102 1.00 35.32 213 GLN A CA 1
ATOM 1497 C C . GLN A 1 189 ? -2.306 32.232 18.371 1.00 33.54 213 GLN A C 1
ATOM 1498 O O . GLN A 1 189 ? -2.772 32.245 19.511 1.00 34.18 213 GLN A O 1
ATOM 1504 N N . THR A 1 190 ? -2.966 31.754 17.325 1.00 30.10 214 THR A N 1
ATOM 1505 C CA . THR A 1 190 ? -4.366 31.357 17.402 1.00 31.34 214 THR A CA 1
ATOM 1506 C C . THR A 1 190 ? -4.574 30.161 18.321 1.00 32.08 214 THR A C 1
ATOM 1507 O O . THR A 1 190 ? -5.701 29.866 18.723 1.00 33.01 214 THR A O 1
ATOM 1511 N N . ASN A 1 191 ? -3.488 29.468 18.653 1.00 29.39 215 ASN A N 1
ATOM 1512 C CA . ASN A 1 191 ? -3.565 28.317 19.556 1.00 31.01 215 ASN A CA 1
ATOM 1513 C C . ASN A 1 191 ? -3.055 28.649 20.959 1.00 31.31 215 ASN A C 1
ATOM 1514 O O . ASN A 1 191 ? -2.812 27.759 21.776 1.00 28.60 215 ASN A O 1
ATOM 1519 N N . SER A 1 192 ? -2.897 29.938 21.244 1.00 29.10 216 SER A N 1
ATOM 1520 C CA . SER A 1 192 ? -2.500 30.365 22.575 1.00 30.31 216 SER A CA 1
ATOM 1521 C C . SER A 1 192 ? -3.745 30.507 23.440 1.00 25.85 216 SER A C 1
ATOM 1522 O O . SER A 1 192 ? -4.684 31.205 23.071 1.00 28.56 216 SER A O 1
ATOM 1525 N N . ALA A 1 193 ? -3.762 29.847 24.591 1.00 28.20 217 ALA A N 1
ATOM 1526 C CA . ALA A 1 193 ? -4.868 30.021 25.524 1.00 29.00 217 ALA A CA 1
ATOM 1527 C C . ALA A 1 193 ? -4.942 31.470 26.019 1.00 26.94 217 ALA A C 1
ATOM 1528 O O . ALA A 1 193 ? -5.970 32.136 25.889 1.00 24.53 217 ALA A O 1
ATOM 1530 N N . SER A 1 194 ? -3.850 31.969 26.581 1.00 24.04 218 SER A N 1
ATOM 1531 C CA . SER A 1 194 ? -3.884 33.284 27.211 1.00 27.04 218 SER A CA 1
ATOM 1532 C C . SER A 1 194 ? -3.983 34.426 26.211 1.00 29.96 218 SER A C 1
ATOM 1533 O O . SER A 1 194 ? -4.602 35.448 26.514 1.00 28.26 218 SER A O 1
ATOM 1536 N N . ARG A 1 195 ? -3.376 34.256 25.038 1.00 28.41 219 ARG A N 1
ATOM 1537 C CA . ARG A 1 195 ? -3.235 35.350 24.076 1.00 29.44 219 ARG A CA 1
ATOM 1538 C C . ARG A 1 195 ? -4.213 35.236 22.901 1.00 31.07 219 ARG A C 1
ATOM 1539 O O . ARG A 1 195 ? -4.132 36.007 21.948 1.00 30.86 219 ARG A O 1
ATOM 1547 N N . PHE A 1 196 ? -5.156 34.303 22.979 1.00 27.66 220 PHE A N 1
ATOM 1548 C CA . PHE A 1 196 ? -6.154 34.191 21.927 1.00 27.82 220 PHE A CA 1
ATOM 1549 C C . PHE A 1 196 ? -7.452 33.515 22.360 1.00 27.68 220 PHE A C 1
ATOM 1550 O O . PHE A 1 196 ? -8.513 34.117 22.274 1.00 28.39 220 PHE A O 1
ATOM 1558 N N . GLU A 1 197 ? -7.367 32.269 22.826 1.00 26.14 221 GLU A N 1
ATOM 1559 C CA . GLU A 1 197 ? -8.548 31.445 23.069 1.00 25.53 221 GLU A CA 1
ATOM 1560 C C . GLU A 1 197 ? -9.370 31.873 24.287 1.00 27.63 221 GLU A C 1
ATOM 1561 O O . GLU A 1 197 ? -10.589 31.934 24.223 1.00 27.85 221 GLU A O 1
ATOM 1567 N N . LEU A 1 198 ? -8.715 32.142 25.401 1.00 25.72 222 LEU A N 1
ATOM 1568 C CA . LEU A 1 198 ? -9.450 32.557 26.587 1.00 29.94 222 LEU A CA 1
ATOM 1569 C C . LEU A 1 198 ? -10.109 33.937 26.384 1.00 27.26 222 LEU A C 1
ATOM 1570 O O . LEU A 1 198 ? -11.262 34.136 26.751 1.00 30.40 222 LEU A O 1
ATOM 1575 N N . PRO A 1 199 ? -9.378 34.898 25.807 1.00 26.31 223 PRO A N 1
ATOM 1576 C CA . PRO A 1 199 ? -10.040 36.175 25.499 1.00 27.75 223 PRO A CA 1
ATOM 1577 C C . PRO A 1 199 ? -11.228 35.976 24.550 1.00 34.75 223 PRO A C 1
ATOM 1578 O O . PRO A 1 199 ? -12.302 36.528 24.777 1.00 32.56 223 PRO A O 1
ATOM 1582 N N . ASP A 1 200 ? -11.022 35.170 23.512 1.00 29.77 224 ASP A N 1
ATOM 1583 C CA . ASP A 1 200 ? -12.070 34.818 22.554 1.00 31.85 224 ASP A CA 1
ATOM 1584 C C . ASP A 1 200 ? -13.326 34.311 23.284 1.00 32.50 224 ASP A C 1
ATOM 1585 O O . ASP A 1 200 ? -14.438 34.771 23.025 1.00 34.68 224 ASP A O 1
ATOM 1590 N N . LEU A 1 201 ? -13.144 33.379 24.211 1.00 30.18 225 LEU A N 1
ATOM 1591 C CA . LEU A 1 201 ? -14.268 32.787 24.929 1.00 31.92 225 LEU A CA 1
ATOM 1592 C C . LEU A 1 201 ? -14.928 33.816 25.840 1.00 30.85 225 LEU A C 1
ATOM 1593 O O . LEU A 1 201 ? -16.144 33.839 25.997 1.00 34.60 225 LEU A O 1
ATOM 1598 N N . LEU A 1 202 ? -14.115 34.654 26.457 1.00 26.48 226 LEU A N 1
ATOM 1599 C CA . LEU A 1 202 ? -14.646 35.679 27.347 1.00 35.89 226 LEU A CA 1
ATOM 1600 C C . LEU A 1 202 ? -15.584 36.612 26.571 1.00 36.26 226 LEU A C 1
ATOM 1601 O O . LEU A 1 202 ? -16.639 36.995 27.065 1.00 40.65 226 LEU A O 1
ATOM 1606 N N . PHE A 1 203 ? -15.196 36.967 25.355 1.00 33.15 227 PHE A N 1
ATOM 1607 C CA . PHE A 1 203 ? -15.986 37.887 24.540 1.00 37.63 227 PHE A CA 1
ATOM 1608 C C . PHE A 1 203 ? -17.330 37.280 24.157 1.00 43.07 227 PHE A C 1
ATOM 1609 O O . PHE A 1 203 ? -18.348 37.962 24.188 1.00 42.77 227 PHE A O 1
ATOM 1617 N N . ARG A 1 204 ? -17.330 36.006 23.780 1.00 37.68 228 ARG A N 1
ATOM 1618 C CA . ARG A 1 204 ? -18.574 35.323 23.445 1.00 44.69 228 ARG A CA 1
ATOM 1619 C C . ARG A 1 204 ? -19.540 35.377 24.620 1.00 47.74 228 ARG A C 1
ATOM 1620 O O . ARG A 1 204 ? -20.750 35.491 24.430 1.00 53.40 228 ARG A O 1
ATOM 1628 N N . LYS A 1 205 ? -19.003 35.282 25.833 1.00 42.15 229 LYS A N 1
ATOM 1629 C CA . LYS A 1 205 ? -19.832 35.321 27.030 1.00 45.26 229 LYS A CA 1
ATOM 1630 C C . LYS A 1 205 ? -20.283 36.739 27.357 1.00 46.62 229 LYS A C 1
ATOM 1631 O O . LYS A 1 205 ? -21.371 36.946 27.893 1.00 50.94 229 LYS A O 1
ATOM 1637 N N . HIS A 1 206 ? -19.445 37.713 27.024 1.00 41.84 230 HIS A N 1
ATOM 1638 C CA . HIS A 1 206 ? -19.650 39.085 27.476 1.00 49.31 230 HIS A CA 1
ATOM 1639 C C . HIS A 1 206 ? -20.459 39.921 26.482 1.00 53.38 230 HIS A C 1
ATOM 1640 O O . HIS A 1 206 ? -21.302 40.717 26.888 1.00 52.63 230 HIS A O 1
ATOM 1647 N N . PHE A 1 207 ? -20.217 39.715 25.189 1.00 49.93 231 PHE A N 1
ATOM 1648 C CA . PHE A 1 207 ? -20.710 40.613 24.147 1.00 52.36 231 PHE A CA 1
ATOM 1649 C C . PHE A 1 207 ? -22.013 40.185 23.466 1.00 60.04 231 PHE A C 1
ATOM 1650 O O . PHE A 1 207 ? -22.717 41.025 22.896 1.00 66.68 231 PHE A O 1
ATOM 1658 N N . ALA A 1 208 ? -22.323 38.894 23.493 1.00 60.36 232 ALA A N 1
ATOM 1659 C CA . ALA A 1 208 ? -23.578 38.395 22.922 1.00 74.47 232 ALA A CA 1
ATOM 1660 C C . ALA A 1 208 ? -23.584 38.410 21.386 1.00 73.18 232 ALA A C 1
ATOM 1661 O O . ALA A 1 208 ? -22.537 38.290 20.753 1.00 67.82 232 ALA A O 1
ATOM 1663 N N . LYS A 1 209 ? -24.771 38.554 20.797 1.00 73.65 233 LYS A N 1
ATOM 1664 C CA . LYS A 1 209 ? -24.963 38.386 19.353 1.00 74.93 233 LYS A CA 1
ATOM 1665 C C . LYS A 1 209 ? -23.887 39.042 18.494 1.00 69.62 233 LYS A C 1
ATOM 1666 O O . LYS A 1 209 ? -23.259 38.383 17.667 1.00 68.62 233 LYS A O 1
ATOM 1672 N N . ASN A 1 210 ? -23.687 40.339 18.698 1.00 72.44 234 ASN A N 1
ATOM 1673 C CA . ASN A 1 210 ? -22.790 41.142 17.871 1.00 71.57 234 ASN A CA 1
ATOM 1674 C C . ASN A 1 210 ? -21.368 40.583 17.768 1.00 68.49 234 ASN A C 1
ATOM 1675 O O . ASN A 1 210 ? -20.552 41.086 16.998 1.00 69.05 234 ASN A O 1
ATOM 1680 N N . TYR A 1 211 ? -21.067 39.530 18.517 1.00 62.13 235 TYR A N 1
ATOM 1681 C CA . TYR A 1 211 ? -19.718 38.985 18.506 1.00 55.66 235 TYR A CA 1
ATOM 1682 C C . TYR A 1 211 ? -19.585 37.865 17.474 1.00 46.28 235 TYR A C 1
ATOM 1683 O O . TYR A 1 211 ? -20.295 36.860 17.550 1.00 50.41 235 TYR A O 1
ATOM 1692 N N . PRO A 1 212 ? -18.702 38.056 16.473 1.00 44.99 236 PRO A N 1
ATOM 1693 C CA . PRO A 1 212 ? -18.531 37.049 15.416 1.00 44.81 236 PRO A CA 1
ATOM 1694 C C . PRO A 1 212 ? -17.522 35.948 15.742 1.00 45.48 236 PRO A C 1
ATOM 1695 O O . PRO A 1 212 ? -17.452 34.966 15.011 1.00 41.98 236 PRO A O 1
ATOM 1699 N N . GLY A 1 213 ? -16.772 36.101 16.827 1.00 41.65 237 GLY A N 1
ATOM 1700 C CA . GLY A 1 213 ? -15.630 35.244 17.079 1.00 39.65 237 GLY A CA 1
ATOM 1701 C C . GLY A 1 213 ? -14.366 35.980 16.676 1.00 40.51 237 GLY A C 1
ATOM 1702 O O . GLY A 1 213 ? -14.372 36.761 15.715 1.00 38.43 237 GLY A O 1
ATOM 1703 N N . LEU A 1 214 ? -13.279 35.726 17.401 1.00 36.78 238 LEU A N 1
ATOM 1704 C CA . LEU A 1 214 ? -12.081 36.555 17.285 1.00 38.89 238 LEU A CA 1
ATOM 1705 C C . LEU A 1 214 ? -11.406 36.413 15.927 1.00 39.09 238 LEU A C 1
ATOM 1706 O O . LEU A 1 214 ? -11.042 37.413 15.309 1.00 34.79 238 LEU A O 1
ATOM 1711 N N . GLN A 1 215 ? -11.228 35.178 15.462 1.00 38.68 239 GLN A N 1
ATOM 1712 C CA . GLN A 1 215 ? -10.626 34.969 14.151 1.00 36.46 239 GLN A CA 1
ATOM 1713 C C . GLN A 1 215 ? -11.465 35.635 13.053 1.00 38.21 239 GLN A C 1
ATOM 1714 O O . GLN A 1 215 ? -10.915 36.269 12.149 1.00 38.76 239 GLN A O 1
ATOM 1720 N N . ASN A 1 216 ? -12.788 35.498 13.124 1.00 36.12 240 ASN A N 1
ATOM 1721 C CA . ASN A 1 216 ? -13.668 36.087 12.113 1.00 37.87 240 ASN A CA 1
ATOM 1722 C C . ASN A 1 216 ? -13.587 37.612 12.142 1.00 42.91 240 ASN A C 1
ATOM 1723 O O . ASN A 1 216 ? -13.729 38.276 11.109 1.00 36.73 240 ASN A O 1
ATOM 1728 N N . ALA A 1 217 ? -13.368 38.165 13.330 1.00 36.51 241 ALA A N 1
ATOM 1729 C CA . ALA A 1 217 ? -13.208 39.604 13.466 1.00 37.50 241 ALA A CA 1
ATOM 1730 C C . ALA A 1 217 ? -11.897 40.031 12.808 1.00 41.20 241 ALA A C 1
ATOM 1731 O O . ALA A 1 217 ? -11.849 41.034 12.103 1.00 40.35 241 ALA A O 1
ATOM 1733 N N . ILE A 1 218 ? -10.840 39.247 13.017 1.00 33.66 242 ILE A N 1
ATOM 1734 C CA . ILE A 1 218 ? -9.527 39.584 12.468 1.00 37.01 242 ILE A CA 1
ATOM 1735 C C . ILE A 1 218 ? -9.542 39.559 10.943 1.00 43.89 242 ILE A C 1
ATOM 1736 O O . ILE A 1 218 ? -9.054 40.487 10.288 1.00 40.06 242 ILE A O 1
ATOM 1741 N N . ASN A 1 219 ? -10.099 38.489 10.383 1.00 40.77 243 ASN A N 1
ATOM 1742 C CA . ASN A 1 219 ? -10.276 38.384 8.937 1.00 45.77 243 ASN A CA 1
ATOM 1743 C C . ASN A 1 219 ? -11.095 39.553 8.408 1.00 45.76 243 ASN A C 1
ATOM 1744 O O . ASN A 1 219 ? -10.782 40.136 7.366 1.00 56.82 243 ASN A O 1
ATOM 1749 N N . SER A 1 220 ? -12.155 39.880 9.133 1.00 43.59 244 SER A N 1
ATOM 1750 C CA . SER A 1 220 ? -13.097 40.902 8.708 1.00 41.97 244 SER A CA 1
ATOM 1751 C C . SER A 1 220 ? -12.511 42.324 8.795 1.00 49.43 244 SER A C 1
ATOM 1752 O O . SER A 1 220 ? -12.960 43.230 8.087 1.00 51.06 244 SER A O 1
ATOM 1755 N N . ASP A 1 221 ? -11.511 42.535 9.650 1.00 44.58 245 ASP A N 1
ATOM 1756 C CA . ASP A 1 221 ? -10.912 43.867 9.782 1.00 44.12 245 ASP A CA 1
ATOM 1757 C C . ASP A 1 221 ? -9.489 43.815 10.335 1.00 42.76 245 ASP A C 1
ATOM 1758 O O . ASP A 1 221 ? -9.255 44.201 11.486 1.00 42.12 245 ASP A O 1
ATOM 1763 N N . PRO A 1 222 ? -8.535 43.355 9.510 1.00 42.86 246 PRO A N 1
ATOM 1764 C CA . PRO A 1 222 ? -7.143 43.056 9.881 1.00 48.56 246 PRO A CA 1
ATOM 1765 C C . PRO A 1 222 ? -6.362 44.219 10.495 1.00 49.02 246 PRO A C 1
ATOM 1766 O O . PRO A 1 222 ? -5.433 43.991 11.279 1.00 48.18 246 PRO A O 1
ATOM 1770 N N . ASP A 1 223 ? -6.733 45.445 10.150 1.00 53.32 247 ASP A N 1
ATOM 1771 C CA . ASP A 1 223 ? -5.991 46.612 10.606 1.00 49.96 247 ASP A CA 1
ATOM 1772 C C . ASP A 1 223 ? -6.221 46.884 12.087 1.00 49.45 247 ASP A C 1
ATOM 1773 O O . ASP A 1 223 ? -5.395 47.514 12.740 1.00 50.27 247 ASP A O 1
ATOM 1778 N N . LYS A 1 224 ? -7.340 46.399 12.613 1.00 49.24 248 LYS A N 1
ATOM 1779 C CA . LYS A 1 224 ? -7.691 46.624 14.012 1.00 44.80 248 LYS A CA 1
ATOM 1780 C C . LYS A 1 224 ? -7.099 45.573 14.956 1.00 46.71 248 LYS A C 1
ATOM 1781 O O . LYS A 1 224 ? -7.370 45.592 16.159 1.00 42.32 248 LYS A O 1
ATOM 1787 N N . PHE A 1 225 ? -6.285 44.672 14.410 1.00 42.09 249 PHE A N 1
ATOM 1788 C CA . PHE A 1 225 ? -5.646 43.627 15.205 1.00 39.75 249 PHE A CA 1
ATOM 1789 C C . PHE A 1 225 ? -4.176 43.491 14.841 1.00 41.21 249 PHE A C 1
ATOM 1790 O O . PHE A 1 225 ? -3.781 43.767 13.715 1.00 41.46 249 PHE A O 1
ATOM 1798 N N . ALA A 1 226 ? -3.371 43.049 15.797 1.00 40.12 250 ALA A N 1
ATOM 1799 C CA . ALA A 1 226 ? -1.963 42.795 15.543 1.00 37.28 250 ALA A CA 1
ATOM 1800 C C . ALA A 1 226 ? -1.409 41.857 16.601 1.00 31.98 250 ALA A C 1
ATOM 1801 O O . ALA A 1 226 ? -1.996 41.697 17.666 1.00 34.37 250 ALA A O 1
ATOM 1803 N N . VAL A 1 227 ? -0.280 41.231 16.308 1.00 37.65 251 VAL A N 1
ATOM 1804 C CA . VAL A 1 227 ? 0.393 40.423 17.308 1.00 38.10 251 VAL A CA 1
ATOM 1805 C C . VAL A 1 227 ? 1.216 41.367 18.170 1.00 37.20 251 VAL A C 1
ATOM 1806 O O . VAL A 1 227 ? 2.123 42.049 17.680 1.00 40.12 251 VAL A O 1
ATOM 1810 N N . VAL A 1 228 ? 0.864 41.430 19.445 1.00 37.44 252 VAL A N 1
ATOM 1811 C CA . VAL A 1 228 ? 1.559 42.285 20.396 1.00 40.02 252 VAL A CA 1
ATOM 1812 C C . VAL A 1 228 ? 1.687 41.560 21.724 1.00 37.80 252 VAL A C 1
ATOM 1813 O O . VAL A 1 228 ? 0.741 40.928 22.179 1.00 40.22 252 VAL A O 1
ATOM 1817 N N . ARG A 1 229 ? 2.857 41.663 22.344 1.00 35.68 253 ARG A N 1
ATOM 1818 C CA . ARG A 1 229 ? 3.064 41.091 23.658 1.00 37.68 253 ARG A CA 1
ATOM 1819 C C . ARG A 1 229 ? 2.553 42.085 24.695 1.00 40.74 253 ARG A C 1
ATOM 1820 O O . ARG A 1 229 ? 2.657 43.303 24.505 1.00 38.87 253 ARG A O 1
ATOM 1828 N N . GLY A 1 230 ? 1.985 41.564 25.777 1.00 37.19 254 GLY A N 1
ATOM 1829 C CA . GLY A 1 230 ? 1.511 42.402 26.865 1.00 36.34 254 GLY A CA 1
ATOM 1830 C C . GLY A 1 230 ? 2.583 43.332 27.391 1.00 37.55 254 GLY A C 1
ATOM 1831 O O . GLY A 1 230 ? 2.307 44.493 27.691 1.00 37.54 254 GLY A O 1
ATOM 1832 N N . ARG A 1 231 ? 3.813 42.839 27.498 1.00 37.61 255 ARG A N 1
ATOM 1833 C CA . ARG A 1 231 ? 4.890 43.648 28.067 1.00 40.74 255 ARG A CA 1
ATOM 1834 C C . ARG A 1 231 ? 5.266 44.800 27.150 1.00 42.63 255 ARG A C 1
ATOM 1835 O O . ARG A 1 231 ? 5.964 45.727 27.564 1.00 43.53 255 ARG A O 1
ATOM 1843 N N . GLU A 1 232 ? 4.805 44.745 25.904 1.00 39.39 256 GLU A N 1
ATOM 1844 C CA . GLU A 1 232 ? 5.132 45.785 24.932 1.00 44.11 256 GLU A CA 1
ATOM 1845 C C . GLU A 1 232 ? 3.938 46.664 24.557 1.00 43.22 256 GLU A C 1
ATOM 1846 O O . GLU A 1 232 ? 3.977 47.374 23.553 1.00 47.49 256 GLU A O 1
ATOM 1852 N N . ILE A 1 233 ? 2.884 46.616 25.365 1.00 41.20 257 ILE A N 1
ATOM 1853 C CA . ILE A 1 233 ? 1.689 47.412 25.122 1.00 38.00 257 ILE A CA 1
ATOM 1854 C C . ILE A 1 233 ? 2.052 48.894 25.183 1.00 45.77 257 ILE A C 1
ATOM 1855 O O . ILE A 1 233 ? 2.933 49.275 25.945 1.00 40.31 257 ILE A O 1
ATOM 1860 N N . GLY A 1 234 ? 1.389 49.709 24.365 1.00 38.90 258 GLY A N 1
ATOM 1861 C CA . GLY A 1 234 ? 1.664 51.141 24.312 1.00 49.71 258 GLY A CA 1
ATOM 1862 C C . GLY A 1 234 ? 2.675 51.481 23.233 1.00 49.54 258 GLY A C 1
ATOM 1863 O O . GLY A 1 234 ? 2.673 52.581 22.706 1.00 52.28 258 GLY A O 1
ATOM 1864 N N . ILE A 1 235 ? 3.524 50.514 22.892 1.00 53.77 259 ILE A N 1
ATOM 1865 C CA . ILE A 1 235 ? 4.588 50.730 21.919 1.00 54.22 259 ILE A CA 1
ATOM 1866 C C . ILE A 1 235 ? 3.998 50.956 20.540 1.00 56.19 259 ILE A C 1
ATOM 1867 O O . ILE A 1 235 ? 4.452 51.808 19.780 1.00 56.22 259 ILE A O 1
ATOM 1872 N N . ASN A 1 236 ? 2.989 50.163 20.217 1.00 53.68 260 ASN A N 1
ATOM 1873 C CA . ASN A 1 236 ? 2.252 50.328 18.986 1.00 51.22 260 ASN A CA 1
ATOM 1874 C C . ASN A 1 236 ? 1.026 51.163 19.295 1.00 53.20 260 ASN A C 1
ATOM 1875 O O . ASN A 1 236 ? 0.079 50.673 19.902 1.00 48.23 260 ASN A O 1
ATOM 1880 N N . LYS A 1 237 ? 1.028 52.436 18.919 1.00 58.06 261 LYS A N 1
ATOM 1881 C CA . LYS A 1 237 ? -0.209 53.182 19.032 1.00 55.69 261 LYS A CA 1
ATOM 1882 C C . LYS A 1 237 ? -1.159 52.399 18.153 1.00 59.73 261 LYS A C 1
ATOM 1883 O O . LYS A 1 237 ? -0.759 51.393 17.573 1.00 61.79 261 LYS A O 1
ATOM 1889 N N . ASN A 1 238 ? -2.415 52.807 18.053 1.00 56.87 262 ASN A N 1
ATOM 1890 C CA . ASN A 1 238 ? -3.354 52.036 17.232 1.00 56.60 262 ASN A CA 1
ATOM 1891 C C . ASN A 1 238 ? -3.782 50.683 17.815 1.00 50.85 262 ASN A C 1
ATOM 1892 O O . ASN A 1 238 ? -4.775 50.117 17.372 1.00 47.01 262 ASN A O 1
ATOM 1897 N N . ILE A 1 239 ? -3.037 50.159 18.786 1.00 48.92 263 ILE A N 1
ATOM 1898 C CA . ILE A 1 239 ? -3.471 48.958 19.511 1.00 45.65 263 ILE A CA 1
ATOM 1899 C C . ILE A 1 239 ? -3.413 49.229 21.010 1.00 43.76 263 ILE A C 1
ATOM 1900 O O . ILE A 1 239 ? -2.344 49.183 21.625 1.00 42.21 263 ILE A O 1
ATOM 1905 N N . LYS A 1 240 ? -4.573 49.494 21.596 1.00 36.87 264 LYS A N 1
ATOM 1906 C CA . LYS A 1 240 ? -4.635 49.907 22.989 1.00 43.13 264 LYS A CA 1
ATOM 1907 C C . LYS A 1 240 ? -5.253 48.842 23.903 1.00 42.11 264 LYS A C 1
ATOM 1908 O O . LYS A 1 240 ? -5.424 49.072 25.098 1.00 37.46 264 LYS A O 1
ATOM 1914 N N . ILE A 1 241 ? -5.573 47.682 23.339 1.00 39.04 265 ILE A N 1
ATOM 1915 C CA . ILE A 1 241 ? -6.092 46.548 24.108 1.00 33.76 265 ILE A CA 1
ATOM 1916 C C . ILE A 1 241 ? -5.202 45.344 23.824 1.00 32.97 265 ILE A C 1
ATOM 1917 O O . ILE A 1 241 ? -4.992 45.003 22.673 1.00 30.42 265 ILE A O 1
ATOM 1922 N N . VAL A 1 242 ? -4.671 44.698 24.859 1.00 32.74 266 VAL A N 1
ATOM 1923 C CA . VAL A 1 242 ? -3.723 43.605 24.646 1.00 33.10 266 VAL A CA 1
ATOM 1924 C C . VAL A 1 242 ? -3.962 42.421 25.588 1.00 35.32 266 VAL A C 1
ATOM 1925 O O . VAL A 1 242 ? -4.228 42.598 26.778 1.00 33.63 266 VAL A O 1
ATOM 1929 N N . PHE A 1 243 ? -3.853 41.213 25.040 1.00 30.67 267 PHE A N 1
ATOM 1930 C CA . PHE A 1 243 ? -4.048 39.984 25.803 1.00 27.28 267 PHE A CA 1
ATOM 1931 C C . PHE A 1 243 ? -2.723 39.504 26.386 1.00 28.12 267 PHE A C 1
ATOM 1932 O O . PHE A 1 243 ? -1.676 39.647 25.752 1.00 30.66 267 PHE A O 1
ATOM 1940 N N . ASP A 1 244 ? -2.758 38.898 27.570 1.00 29.13 268 ASP A N 1
ATOM 1941 C CA . ASP A 1 244 ? -1.557 38.285 28.116 1.00 30.10 268 ASP A CA 1
ATOM 1942 C C . ASP A 1 244 ? -1.909 37.235 29.172 1.00 25.79 268 ASP A C 1
ATOM 1943 O O . ASP A 1 244 ? -3.054 37.132 29.587 1.00 28.81 268 ASP A O 1
ATOM 1948 N N . ASP A 1 245 ? -0.928 36.437 29.578 1.00 29.80 269 ASP A N 1
ATOM 1949 C CA . ASP A 1 245 ? -1.058 35.634 30.785 1.00 25.63 269 ASP A CA 1
ATOM 1950 C C . ASP A 1 245 ? -1.377 36.607 31.924 1.00 28.74 269 ASP A C 1
ATOM 1951 O O . ASP A 1 245 ? -0.756 37.665 32.021 1.00 31.91 269 ASP A O 1
ATOM 1956 N N . ALA A 1 246 ? -2.358 36.277 32.755 1.00 28.66 270 ALA A N 1
ATOM 1957 C CA . ALA A 1 246 ? -2.734 37.167 33.858 1.00 30.25 270 ALA A CA 1
ATOM 1958 C C . ALA A 1 246 ? -1.523 37.536 34.700 1.00 30.79 270 ALA A C 1
ATOM 1959 O O . ALA A 1 246 ? -0.737 36.674 35.106 1.00 31.03 270 ALA A O 1
ATOM 1961 N N . ASN A 1 247 ? -1.395 38.831 34.966 1.00 35.94 271 ASN A N 1
ATOM 1962 C CA . ASN A 1 247 ? -0.354 39.356 35.839 1.00 34.94 271 ASN A CA 1
ATOM 1963 C C . ASN A 1 247 ? 1.056 38.985 35.401 1.00 34.54 271 ASN A C 1
ATOM 1964 O O . ASN A 1 247 ? 1.898 38.679 36.243 1.00 34.21 271 ASN A O 1
ATOM 1969 N N . SER A 1 248 ? 1.315 39.036 34.092 1.00 33.46 272 SER A N 1
ATOM 1970 C CA . SER A 1 248 ? 2.623 38.671 33.541 1.00 34.89 272 SER A CA 1
ATOM 1971 C C . SER A 1 248 ? 3.772 39.531 34.075 1.00 37.48 272 SER A C 1
ATOM 1972 O O . SER A 1 248 ? 4.914 39.077 34.147 1.00 39.01 272 SER A O 1
ATOM 1975 N N . PHE A 1 249 ? 3.474 40.768 34.446 1.00 35.62 273 PHE A N 1
ATOM 1976 C CA . PHE A 1 249 ? 4.480 41.644 35.045 1.00 40.37 273 PHE A CA 1
ATOM 1977 C C . PHE A 1 249 ? 5.093 41.040 36.322 1.00 37.33 273 PHE A C 1
ATOM 1978 O O . PHE A 1 249 ? 6.217 41.370 36.696 1.00 36.69 273 PHE A O 1
ATOM 1986 N N . SER A 1 250 ? 4.352 40.151 36.975 1.00 37.03 274 SER A N 1
ATOM 1987 C CA . SER A 1 250 ? 4.801 39.529 38.218 1.00 34.52 274 SER A CA 1
ATOM 1988 C C . SER A 1 250 ? 6.080 38.719 38.051 1.00 40.07 274 SER A C 1
ATOM 1989 O O . SER A 1 250 ? 6.873 38.614 38.978 1.00 41.02 274 SER A O 1
ATOM 1992 N N . TRP A 1 251 ? 6.271 38.114 36.885 1.00 39.53 275 TRP A N 1
ATOM 1993 C CA . TRP A 1 251 ? 7.471 37.313 36.659 1.00 40.20 275 TRP A CA 1
ATOM 1994 C C . TRP A 1 251 ? 8.342 37.900 35.558 1.00 39.12 275 TRP A C 1
ATOM 1995 O O . TRP A 1 251 ? 9.265 37.250 35.069 1.00 40.28 275 TRP A O 1
ATOM 2006 N N . THR A 1 252 ? 8.038 39.131 35.174 1.00 39.18 276 THR A N 1
ATOM 2007 C CA . THR A 1 252 ? 8.813 39.833 34.163 1.00 45.51 276 THR A CA 1
ATOM 2008 C C . THR A 1 252 ? 9.652 40.900 34.854 1.00 48.98 276 THR A C 1
ATOM 2009 O O . THR A 1 252 ? 9.130 41.927 35.278 1.00 44.43 276 THR A O 1
ATOM 2013 N N . GLN A 1 253 ? 10.948 40.642 34.988 1.00 50.00 277 GLN A N 1
ATOM 2014 C CA . GLN A 1 253 ? 11.799 41.497 35.805 1.00 49.15 277 GLN A CA 1
ATOM 2015 C C . GLN A 1 253 ? 12.023 42.860 35.156 1.00 52.51 277 GLN A C 1
ATOM 2016 O O . GLN A 1 253 ? 12.458 42.951 34.005 1.00 48.83 277 GLN A O 1
ATOM 2022 N N . ASN A 1 254 ? 11.703 43.909 35.909 1.00 46.35 278 ASN A N 1
ATOM 2023 C CA . ASN A 1 254 ? 12.008 45.282 35.521 1.00 53.68 278 ASN A CA 1
ATOM 2024 C C . ASN A 1 254 ? 13.486 45.571 35.725 1.00 55.65 278 ASN A C 1
ATOM 2025 O O . ASN A 1 254 ? 13.986 45.560 36.853 1.00 51.48 278 ASN A O 1
ATOM 2030 N N . ILE A 1 255 ? 14.177 45.824 34.621 1.00 57.43 279 ILE A N 1
ATOM 2031 C CA . ILE A 1 255 ? 15.615 46.039 34.643 1.00 61.84 279 ILE A CA 1
ATOM 2032 C C . ILE A 1 255 ? 15.979 47.302 33.873 1.00 66.72 279 ILE A C 1
ATOM 2033 O O . ILE A 1 255 ? 15.861 47.347 32.652 1.00 67.66 279 ILE A O 1
ATOM 2038 N N . LYS A 1 256 ? 16.421 48.327 34.593 1.00 65.89 280 LYS A N 1
ATOM 2039 C CA . LYS A 1 256 ? 16.803 49.584 33.967 1.00 69.06 280 LYS A CA 1
ATOM 2040 C C . LYS A 1 256 ? 17.959 49.368 33.000 1.00 70.28 280 LYS A C 1
ATOM 2041 O O . LYS A 1 256 ? 18.071 50.061 31.989 1.00 70.51 280 LYS A O 1
ATOM 2047 N N . ARG A 1 260 ? 13.448 50.869 26.410 1.00 69.13 284 ARG A N 1
ATOM 2048 C CA . ARG A 1 260 ? 12.561 51.389 27.444 1.00 67.27 284 ARG A CA 1
ATOM 2049 C C . ARG A 1 260 ? 11.973 50.282 28.311 1.00 67.65 284 ARG A C 1
ATOM 2050 O O . ARG A 1 260 ? 11.903 49.127 27.892 1.00 66.78 284 ARG A O 1
ATOM 2058 N N . PRO A 1 261 ? 11.538 50.645 29.526 1.00 66.83 285 PRO A N 1
ATOM 2059 C CA . PRO A 1 261 ? 10.811 49.761 30.445 1.00 60.77 285 PRO A CA 1
ATOM 2060 C C . PRO A 1 261 ? 9.571 49.100 29.835 1.00 54.86 285 PRO A C 1
ATOM 2061 O O . PRO A 1 261 ? 8.968 49.617 28.897 1.00 55.81 285 PRO A O 1
ATOM 2065 N N . PHE A 1 262 ? 9.199 47.956 30.398 1.00 46.48 286 PHE A N 1
ATOM 2066 C CA . PHE A 1 262 ? 8.031 47.202 29.958 1.00 48.85 286 PHE A CA 1
ATOM 2067 C C . PHE A 1 262 ? 6.776 47.719 30.642 1.00 46.87 286 PHE A C 1
ATOM 2068 O O . PHE A 1 262 ? 6.861 48.386 31.671 1.00 45.67 286 PHE A O 1
ATOM 2076 N N . TYR A 1 263 ? 5.613 47.368 30.095 1.00 40.94 287 TYR A N 1
ATOM 2077 C CA . TYR A 1 263 ? 4.336 47.698 30.722 1.00 40.94 287 TYR A CA 1
ATOM 2078 C C . TYR A 1 263 ? 4.320 49.187 31.041 1.00 45.44 287 TYR A C 1
ATOM 2079 O O . TYR A 1 263 ? 3.911 49.595 32.126 1.00 45.11 287 TYR A O 1
ATOM 2088 N N . THR A 1 264 ? 4.771 49.985 30.080 1.00 47.47 288 THR A N 1
ATOM 2089 C CA . THR A 1 264 ? 4.971 51.413 30.281 1.00 51.47 288 THR A CA 1
ATOM 2090 C C . THR A 1 264 ? 4.608 52.155 29.004 1.00 49.16 288 THR A C 1
ATOM 2091 O O . THR A 1 264 ? 5.267 51.985 27.979 1.00 49.44 288 THR A O 1
ATOM 2095 N N . PRO A 1 265 ? 3.544 52.972 29.057 1.00 54.72 289 PRO A N 1
ATOM 2096 C CA . PRO A 1 265 ? 3.114 53.726 27.876 1.00 58.54 289 PRO A CA 1
ATOM 2097 C C . PRO A 1 265 ? 4.175 54.720 27.436 1.00 62.34 289 PRO A C 1
ATOM 2098 O O . PRO A 1 265 ? 5.082 55.032 28.212 1.00 58.76 289 PRO A O 1
ATOM 2102 N N . ILE A 1 266 ? 4.057 55.213 26.207 1.00 65.36 290 ILE A N 1
ATOM 2103 C CA . ILE A 1 266 ? 4.974 56.231 25.711 1.00 66.86 290 ILE A CA 1
ATOM 2104 C C . ILE A 1 266 ? 4.397 57.625 25.931 1.00 69.55 290 ILE A C 1
ATOM 2105 O O . ILE A 1 266 ? 4.604 58.531 25.127 1.00 74.31 290 ILE A O 1
ATOM 2110 N N . ASP A 1 267 ? 3.660 57.777 27.025 1.00 66.45 291 ASP A N 1
ATOM 2111 C CA . ASP A 1 267 ? 3.259 59.085 27.525 1.00 67.07 291 ASP A CA 1
ATOM 2112 C C . ASP A 1 267 ? 2.993 58.956 29.014 1.00 68.83 291 ASP A C 1
ATOM 2113 O O . ASP A 1 267 ? 2.100 58.214 29.422 1.00 64.88 291 ASP A O 1
ATOM 2118 N N . PRO A 1 268 ? 3.778 59.670 29.834 1.00 72.29 292 PRO A N 1
ATOM 2119 C CA . PRO A 1 268 ? 3.647 59.576 31.293 1.00 70.12 292 PRO A CA 1
ATOM 2120 C C . PRO A 1 268 ? 2.238 59.899 31.789 1.00 65.61 292 PRO A C 1
ATOM 2121 O O . PRO A 1 268 ? 1.854 59.463 32.875 1.00 65.12 292 PRO A O 1
ATOM 2125 N N . ASN A 1 269 ? 1.476 60.647 31.000 1.00 68.49 293 ASN A N 1
ATOM 2126 C CA . ASN A 1 269 ? 0.108 60.985 31.372 1.00 72.65 293 ASN A CA 1
ATOM 2127 C C . ASN A 1 269 ? -0.837 59.835 31.075 1.00 66.92 293 ASN A C 1
ATOM 2128 O O . ASN A 1 269 ? -1.824 59.635 31.783 1.00 62.13 293 ASN A O 1
ATOM 2133 N N . ASP A 1 270 ? -0.525 59.088 30.020 1.00 68.46 294 ASP A N 1
ATOM 2134 C CA . ASP A 1 270 ? -1.292 57.904 29.649 1.00 63.53 294 ASP A CA 1
ATOM 2135 C C . ASP A 1 270 ? -1.334 56.886 30.776 1.00 63.12 294 ASP A C 1
ATOM 2136 O O . ASP A 1 270 ? -0.388 56.752 31.549 1.00 63.86 294 ASP A O 1
ATOM 2141 N N . ARG A 1 271 ? -2.441 56.159 30.851 1.00 59.01 295 ARG A N 1
ATOM 2142 C CA . ARG A 1 271 ? -2.624 55.130 31.853 1.00 56.75 295 ARG A CA 1
ATOM 2143 C C . ARG A 1 271 ? -2.360 53.744 31.275 1.00 58.59 295 ARG A C 1
ATOM 2144 O O . ARG A 1 271 ? -2.320 53.556 30.059 1.00 48.42 295 ARG A O 1
ATOM 2152 N N . LEU A 1 272 ? -2.183 52.781 32.171 1.00 56.44 296 LEU A N 1
ATOM 2153 C CA . LEU A 1 272 ? -2.075 51.378 31.800 1.00 50.19 296 LEU A CA 1
ATOM 2154 C C . LEU A 1 272 ? -2.687 50.590 32.940 1.00 51.01 296 LEU A C 1
ATOM 2155 O O . LEU A 1 272 ? -2.275 50.739 34.086 1.00 56.90 296 LEU A O 1
ATOM 2160 N N . GLU A 1 273 ? -3.689 49.776 32.640 1.00 44.98 297 GLU A N 1
ATOM 2161 C CA . GLU A 1 273 ? -4.352 49.012 33.683 1.00 46.26 297 GLU A CA 1
ATOM 2162 C C . GLU A 1 273 ? -4.977 47.724 33.164 1.00 47.89 297 GLU A C 1
ATOM 2163 O O . GLU A 1 273 ? -5.090 47.512 31.959 1.00 44.16 297 GLU A O 1
ATOM 2169 N N . ILE A 1 274 ? -5.380 46.863 34.090 1.00 38.46 298 ILE A N 1
ATOM 2170 C CA . ILE A 1 274 ? -6.051 45.626 33.737 1.00 39.03 298 ILE A CA 1
ATOM 2171 C C . ILE A 1 274 ? -7.549 45.880 33.663 1.00 41.19 298 ILE A C 1
ATOM 2172 O O . ILE A 1 274 ? -8.134 46.445 34.577 1.00 39.51 298 ILE A O 1
ATOM 2177 N N . LEU A 1 275 ? -8.161 45.488 32.557 1.00 36.23 299 LEU A N 1
ATOM 2178 C CA . LEU A 1 275 ? -9.592 45.679 32.360 1.00 35.94 299 LEU A CA 1
ATOM 2179 C C . LEU A 1 275 ? -10.385 44.584 33.068 1.00 36.32 299 LEU A C 1
ATOM 2180 O O . LEU A 1 275 ? -11.312 44.866 33.824 1.00 39.76 299 LEU A O 1
ATOM 2185 N N . THR A 1 276 ? -10.020 43.334 32.801 1.00 35.62 300 THR A N 1
ATOM 2186 C CA . THR A 1 276 ? -10.697 42.179 33.376 1.00 35.96 300 THR A CA 1
ATOM 2187 C C . THR A 1 276 ? -9.809 40.950 33.220 1.00 35.74 300 THR A C 1
ATOM 2188 O O . THR A 1 276 ? -8.882 40.953 32.406 1.00 32.87 300 THR A O 1
ATOM 2192 N N . TYR A 1 277 ? -10.087 39.909 34.000 1.00 31.41 301 TYR A N 1
ATOM 2193 C CA . TYR A 1 277 ? -9.448 38.611 33.801 1.00 36.94 301 TYR A CA 1
ATOM 2194 C C . TYR A 1 277 ? -10.369 37.702 32.985 1.00 34.19 301 TYR A C 1
ATOM 2195 O O . TYR A 1 277 ? -11.526 38.044 32.738 1.00 33.78 301 TYR A O 1
ATOM 2204 N N . SER A 1 278 ? -9.853 36.551 32.559 1.00 31.40 302 SER A N 1
ATOM 2205 C CA . SER A 1 278 ? -10.643 35.591 31.797 1.00 32.35 302 SER A CA 1
ATOM 2206 C C . SER A 1 278 ? -11.067 34.448 32.708 1.00 34.29 302 SER A C 1
ATOM 2207 O O . SER A 1 278 ? -10.702 34.404 33.889 1.00 32.86 302 SER A O 1
ATOM 2210 N N . ASP A 1 279 ? -11.823 33.505 32.160 1.00 32.96 303 ASP A N 1
ATOM 2211 C CA . ASP A 1 279 ? -12.075 32.253 32.868 1.00 33.22 303 ASP A CA 1
ATOM 2212 C C . ASP A 1 279 ? -10.764 31.500 33.077 1.00 31.47 303 ASP A C 1
ATOM 2213 O O . ASP A 1 279 ? -9.773 31.784 32.415 1.00 31.67 303 ASP A O 1
ATOM 2218 N N . PRO A 1 280 ? -10.753 30.541 34.014 1.00 34.74 304 PRO A N 1
ATOM 2219 C CA . PRO A 1 280 ? -9.507 29.873 34.397 1.00 35.98 304 PRO A CA 1
ATOM 2220 C C . PRO A 1 280 ? -9.186 28.644 33.550 1.00 30.72 304 PRO A C 1
ATOM 2221 O O . PRO A 1 280 ? -10.084 28.060 32.953 1.00 30.46 304 PRO A O 1
ATOM 2225 N N . LEU A 1 281 ? -7.909 28.279 33.507 1.00 31.44 305 LEU A N 1
ATOM 2226 C CA . LEU A 1 281 ? -7.461 27.005 32.955 1.00 27.29 305 LEU A CA 1
ATOM 2227 C C . LEU A 1 281 ? -6.521 26.348 33.958 1.00 27.71 305 LEU A C 1
ATOM 2228 O O . LEU A 1 281 ? -5.922 27.029 34.780 1.00 31.50 305 LEU A O 1
ATOM 2233 N N . LEU A 1 282 ? -6.371 25.033 33.895 1.00 28.37 306 LEU A N 1
ATOM 2234 C CA . LEU A 1 282 ? -5.440 24.369 34.786 1.00 32.53 306 LEU A CA 1
ATOM 2235 C C . LEU A 1 282 ? -4.006 24.691 34.380 1.00 30.45 306 LEU A C 1
ATOM 2236 O O . LEU A 1 282 ? -3.716 24.844 33.199 1.00 26.38 306 LEU A O 1
ATOM 2241 N N . TYR A 1 283 ? -3.119 24.803 35.368 1.00 25.83 307 TYR A N 1
ATOM 2242 C CA . TYR A 1 283 ? -1.702 24.997 35.106 1.00 23.73 307 TYR A CA 1
ATOM 2243 C C . TYR A 1 283 ? -1.166 23.789 34.344 1.00 23.25 307 TYR A C 1
ATOM 2244 O O . TYR A 1 283 ? -1.896 22.830 34.138 1.00 23.54 307 TYR A O 1
ATOM 2253 N N . ASP A 1 284 ? 0.087 23.852 33.896 1.00 27.03 308 ASP A N 1
ATOM 2254 C CA . ASP A 1 284 ? 0.654 22.793 33.058 1.00 26.31 308 ASP A CA 1
ATOM 2255 C C . ASP A 1 284 ? 0.627 21.423 33.740 1.00 28.43 308 ASP A C 1
ATOM 2256 O O . ASP A 1 284 ? 0.618 21.323 34.962 1.00 30.05 308 ASP A O 1
ATOM 2261 N N . ILE A 1 285 ? 0.643 20.378 32.928 1.00 25.90 309 ILE A N 1
ATOM 2262 C CA . ILE A 1 285 ? 0.558 19.007 33.423 1.00 25.78 309 ILE A CA 1
ATOM 2263 C C . ILE A 1 285 ? 1.741 18.197 32.924 1.00 23.57 309 ILE A C 1
ATOM 2264 O O . ILE A 1 285 ? 2.076 18.244 31.746 1.00 27.63 309 ILE A O 1
ATOM 2269 N N . GLY A 1 286 ? 2.392 17.463 33.820 1.00 24.13 310 GLY A N 1
ATOM 2270 C CA . GLY A 1 286 ? 3.424 16.522 33.424 1.00 24.70 310 GLY A CA 1
ATOM 2271 C C . GLY A 1 286 ? 2.843 15.227 32.875 1.00 26.90 310 GLY A C 1
ATOM 2272 O O . GLY A 1 286 ? 2.106 14.530 33.568 1.00 28.06 310 GLY A O 1
ATOM 2273 N N . ILE A 1 287 ? 3.176 14.920 31.623 1.00 23.99 311 ILE A N 1
ATOM 2274 C CA . ILE A 1 287 ? 2.762 13.687 30.977 1.00 25.42 311 ILE A CA 1
ATOM 2275 C C . ILE A 1 287 ? 3.974 12.781 30.814 1.00 26.61 311 ILE A C 1
ATOM 2276 O O . ILE A 1 287 ? 5.098 13.258 30.632 1.00 24.01 311 ILE A O 1
ATOM 2281 N N . VAL A 1 288 ? 3.731 11.475 30.882 1.00 27.04 312 VAL A N 1
ATOM 2282 C CA . VAL A 1 288 ? 4.791 10.485 30.871 1.00 27.49 312 VAL A CA 1
ATOM 2283 C C . VAL A 1 288 ? 4.521 9.415 29.814 1.00 25.44 312 VAL A C 1
ATOM 2284 O O . VAL A 1 288 ? 3.382 9.016 29.584 1.00 28.09 312 VAL A O 1
ATOM 2288 N N . SER A 1 289 ? 5.585 8.940 29.181 1.00 23.68 313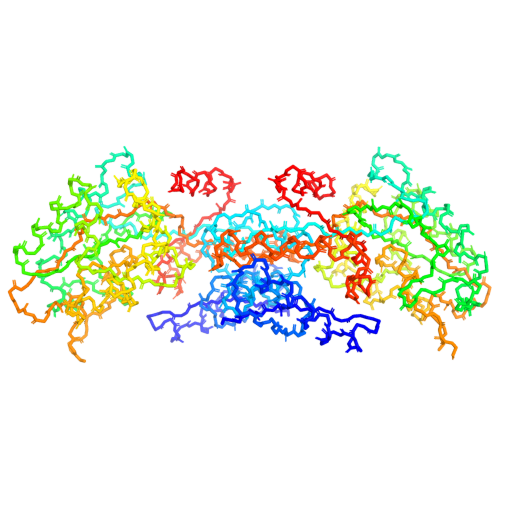 SER A N 1
ATOM 2289 C CA . SER A 1 289 ? 5.475 7.921 28.146 1.00 25.48 313 SER A CA 1
ATOM 2290 C C . SER A 1 289 ? 4.873 6.614 28.654 1.00 30.29 313 SER A C 1
ATOM 2291 O O . SER A 1 289 ? 5.201 6.173 29.743 1.00 29.18 313 SER A O 1
ATOM 2294 N N . ASN A 1 290 ? 4.008 5.996 27.846 1.00 24.61 314 ASN A N 1
ATOM 2295 C CA . ASN A 1 290 ? 3.448 4.694 28.165 1.00 30.70 314 ASN A CA 1
ATOM 2296 C C . ASN A 1 290 ? 4.416 3.561 27.828 1.00 33.59 314 ASN A C 1
ATOM 2297 O O . ASN A 1 290 ? 4.097 2.385 28.009 1.00 34.05 314 ASN A O 1
ATOM 2302 N N . ASN A 1 291 ? 5.605 3.914 27.351 1.00 31.66 315 ASN A N 1
ATOM 2303 C CA . ASN A 1 291 ? 6.648 2.915 27.134 1.00 37.69 315 ASN A CA 1
ATOM 2304 C C . ASN A 1 291 ? 7.289 2.559 28.465 1.00 36.43 315 ASN A C 1
ATOM 2305 O O . ASN A 1 291 ? 8.014 1.583 28.555 1.00 41.09 315 ASN A O 1
ATOM 2310 N N . LEU A 1 292 ? 7.041 3.372 29.490 1.00 32.23 316 LEU A N 1
ATOM 2311 C CA . LEU A 1 292 ? 7.521 3.060 30.838 1.00 36.23 316 LEU A CA 1
ATOM 2312 C C . LEU A 1 292 ? 6.466 2.320 31.654 1.00 37.26 316 LEU A C 1
ATOM 2313 O O . LEU A 1 292 ? 5.278 2.624 31.580 1.00 35.57 316 LEU A O 1
ATOM 2318 N N . SER A 1 293 ? 6.910 1.349 32.445 1.00 39.18 317 SER A N 1
ATOM 2319 C CA . SER A 1 293 ? 6.025 0.638 33.361 1.00 46.32 317 SER A CA 1
ATOM 2320 C C . SER A 1 293 ? 5.344 1.637 34.292 1.00 36.83 317 SER A C 1
ATOM 2321 O O . SER A 1 293 ? 5.888 2.705 34.550 1.00 35.40 317 SER A O 1
ATOM 2324 N N . ARG A 1 294 ? 4.172 1.276 34.807 1.00 42.67 318 ARG A N 1
ATOM 2325 C CA . ARG A 1 294 ? 3.437 2.148 35.721 1.00 45.82 318 ARG A CA 1
ATOM 2326 C C . ARG A 1 294 ? 4.288 2.513 36.931 1.00 41.43 318 ARG A C 1
ATOM 2327 O O . ARG A 1 294 ? 4.122 3.580 37.518 1.00 40.10 318 ARG A O 1
ATOM 2335 N N . ILE A 1 295 ? 5.207 1.626 37.288 1.00 36.48 319 ILE A N 1
ATOM 2336 C CA . ILE A 1 295 ? 6.087 1.840 38.429 1.00 42.67 319 ILE A CA 1
ATOM 2337 C C . ILE A 1 295 ? 7.077 2.972 38.184 1.00 36.21 319 ILE A C 1
ATOM 2338 O O . ILE A 1 295 ? 7.266 3.831 39.040 1.00 35.73 319 ILE A O 1
ATOM 2343 N N . TYR A 1 296 ? 7.734 2.947 37.031 1.00 37.45 320 TYR A N 1
ATOM 2344 C CA . TYR A 1 296 ? 8.615 4.039 36.638 1.00 39.73 320 TYR A CA 1
ATOM 2345 C C . TYR A 1 296 ? 7.828 5.354 36.589 1.00 32.84 320 TYR A C 1
ATOM 2346 O O . TYR A 1 296 ? 8.295 6.382 37.072 1.00 30.38 320 TYR A O 1
ATOM 2355 N N . GLN A 1 297 ? 6.632 5.306 36.006 1.00 35.41 321 GLN A N 1
ATOM 2356 C CA . GLN A 1 297 ? 5.808 6.507 35.844 1.00 33.90 321 GLN A CA 1
ATOM 2357 C C . GLN A 1 297 ? 5.537 7.150 37.197 1.00 28.46 321 GLN A C 1
ATOM 2358 O O . GLN A 1 297 ? 5.781 8.339 37.391 1.00 33.97 321 GLN A O 1
ATOM 2364 N N . LYS A 1 298 ? 5.050 6.351 38.142 1.00 32.71 322 LYS A N 1
ATOM 2365 C CA . LYS A 1 298 ? 4.722 6.863 39.466 1.00 32.15 322 LYS A CA 1
ATOM 2366 C C . LYS A 1 298 ? 5.968 7.390 40.165 1.00 31.64 322 LYS A C 1
ATOM 2367 O O . LYS A 1 298 ? 5.902 8.368 40.890 1.00 29.92 322 LYS A O 1
ATOM 2373 N N . ALA A 1 299 ? 7.108 6.750 39.931 1.00 36.82 323 ALA A N 1
ATOM 2374 C CA . ALA A 1 299 ? 8.356 7.164 40.564 1.00 37.32 323 ALA A CA 1
ATOM 2375 C C . ALA A 1 299 ? 8.769 8.559 40.109 1.00 33.20 323 ALA A C 1
ATOM 2376 O O . ALA A 1 299 ? 9.168 9.399 40.911 1.00 32.38 323 ALA A O 1
ATOM 2378 N N . ILE A 1 300 ? 8.680 8.794 38.807 1.00 34.26 324 ILE A N 1
ATOM 2379 C CA . ILE A 1 300 ? 9.000 10.098 38.249 1.00 33.26 324 ILE A CA 1
ATOM 2380 C C . ILE A 1 300 ? 8.140 11.156 38.925 1.00 30.98 324 ILE A C 1
ATOM 2381 O O . ILE A 1 300 ? 8.645 12.166 39.417 1.00 31.01 324 ILE A O 1
ATOM 2386 N N . GLY A 1 301 ? 6.838 10.902 38.983 1.00 28.79 325 GLY A N 1
ATOM 2387 C CA . GLY A 1 301 ? 5.907 11.842 39.580 1.00 29.78 325 GLY A CA 1
ATOM 2388 C C . GLY A 1 301 ? 6.244 12.154 41.027 1.00 33.69 325 GLY A C 1
ATOM 2389 O O . GLY A 1 301 ? 6.236 13.306 41.447 1.00 32.30 325 GLY A O 1
ATOM 2390 N N . GLU A 1 302 ? 6.537 11.111 41.799 1.00 35.03 326 GLU A N 1
ATOM 2391 C CA . GLU A 1 302 ? 6.838 11.279 43.210 1.00 35.10 326 GLU A CA 1
ATOM 2392 C C . GLU A 1 302 ? 8.091 12.101 43.425 1.00 35.62 326 GLU A C 1
ATOM 2393 O O . GLU A 1 302 ? 8.169 12.871 44.376 1.00 38.79 326 GLU A O 1
ATOM 2399 N N . ILE A 1 303 ? 9.079 11.938 42.557 1.00 29.71 327 ILE A N 1
ATOM 2400 C CA . ILE A 1 303 ? 10.325 12.659 42.745 1.00 32.57 327 ILE A CA 1
ATOM 2401 C C . ILE A 1 303 ? 10.075 14.164 42.644 1.00 38.90 327 ILE A C 1
ATOM 2402 O O . ILE A 1 303 ? 10.641 14.947 43.405 1.00 40.80 327 ILE A O 1
ATOM 2407 N N . PHE A 1 304 ? 9.210 14.563 41.719 1.00 35.97 328 PHE A N 1
ATOM 2408 C CA . PHE A 1 304 ? 8.830 15.970 41.595 1.00 37.71 328 PHE A CA 1
ATOM 2409 C C . PHE A 1 304 ? 8.098 16.449 42.853 1.00 34.55 328 PHE A C 1
ATOM 2410 O O . PHE A 1 304 ? 8.414 17.502 43.400 1.00 36.27 328 PHE A O 1
ATOM 2418 N N . ILE A 1 305 ? 7.116 15.669 43.294 1.00 34.36 329 ILE A N 1
ATOM 2419 C CA . ILE A 1 305 ? 6.305 16.032 44.447 1.00 35.74 329 ILE A CA 1
ATOM 2420 C C . ILE A 1 305 ? 7.193 16.190 45.677 1.00 40.87 329 ILE A C 1
ATOM 2421 O O . ILE A 1 305 ? 7.029 17.125 46.456 1.00 41.10 329 ILE A O 1
ATOM 2426 N N . GLU A 1 306 ? 8.155 15.288 45.821 1.00 42.42 330 GLU A N 1
ATOM 2427 C CA . GLU A 1 306 ? 9.018 15.260 46.996 1.00 49.74 330 GLU A CA 1
ATOM 2428 C C . GLU A 1 306 ? 9.991 16.429 47.006 1.00 45.15 330 GLU A C 1
ATOM 2429 O O . GLU A 1 306 ? 10.274 16.998 48.057 1.00 53.45 330 GLU A O 1
ATOM 2435 N N . LEU A 1 307 ? 10.511 16.788 45.838 1.00 42.64 331 LEU A N 1
ATOM 2436 C CA . LEU A 1 307 ? 11.433 17.908 45.765 1.00 47.21 331 LEU A CA 1
ATOM 2437 C C . LEU A 1 307 ? 10.708 19.155 46.222 1.00 47.99 331 LEU A C 1
ATOM 2438 O O . LEU A 1 307 ? 11.255 19.964 46.962 1.00 53.37 331 LEU A O 1
ATOM 2443 N N . ALA A 1 308 ? 9.460 19.299 45.797 1.00 46.90 332 ALA A N 1
ATOM 2444 C CA . ALA A 1 308 ? 8.684 20.476 46.158 1.00 46.19 332 ALA A CA 1
ATOM 2445 C C . ALA A 1 308 ? 8.416 20.499 47.657 1.00 46.56 332 ALA A C 1
ATOM 2446 O O . ALA A 1 308 ? 8.543 21.535 48.298 1.00 49.65 332 ALA A O 1
ATOM 2448 N N . GLN A 1 309 ? 8.057 19.347 48.212 1.00 53.09 333 GLN A N 1
ATOM 2449 C CA . GLN A 1 309 ? 7.710 19.257 49.624 1.00 56.15 333 GLN A CA 1
ATOM 2450 C C . GLN A 1 309 ? 8.911 19.602 50.511 1.00 57.16 333 GLN A C 1
ATOM 2451 O O . GLN A 1 309 ? 8.747 20.125 51.613 1.00 63.39 333 GLN A O 1
ATOM 2457 N N . SER A 1 310 ? 10.116 19.325 50.023 1.00 51.94 334 SER A N 1
ATOM 2458 C CA . SER A 1 310 ? 11.329 19.606 50.789 1.00 54.19 334 SER A CA 1
ATOM 2459 C C . SER A 1 310 ? 12.017 20.893 50.332 1.00 56.38 334 SER A C 1
ATOM 2460 O O . SER A 1 310 ? 13.111 21.224 50.789 1.00 60.32 334 SER A O 1
ATOM 2463 N N . SER A 1 311 ? 11.373 21.617 49.427 1.00 53.19 335 SER A N 1
ATOM 2464 C CA . SER A 1 311 ? 11.919 22.872 48.934 1.00 53.88 335 SER A CA 1
ATOM 2465 C C . SER A 1 311 ? 13.307 22.663 48.334 1.00 55.63 335 SER A C 1
ATOM 2466 O O . SER A 1 311 ? 14.169 23.536 48.415 1.00 52.36 335 SER A O 1
ATOM 2469 N N . GLU A 1 312 ? 13.507 21.499 47.723 1.00 52.18 336 GLU A N 1
ATOM 2470 C CA . GLU A 1 312 ? 14.743 21.197 47.011 1.00 50.69 336 GLU A CA 1
ATOM 2471 C C . GLU A 1 312 ? 14.548 21.231 45.490 1.00 52.24 336 GLU A C 1
ATOM 2472 O O . GLU A 1 312 ? 15.409 20.779 44.736 1.00 45.72 336 GLU A O 1
ATOM 2478 N N . ASP A 1 313 ? 13.421 21.770 45.038 1.00 50.57 337 ASP A N 1
ATOM 2479 C CA . ASP A 1 313 ? 13.142 21.835 43.602 1.00 50.97 337 ASP A CA 1
ATOM 2480 C C . ASP A 1 313 ? 13.693 23.129 43.041 1.00 46.36 337 ASP A C 1
ATOM 2481 O O . ASP A 1 313 ? 13.139 24.200 43.276 1.00 50.66 337 ASP A O 1
ATOM 2486 N N . LEU A 1 314 ? 14.789 23.033 42.301 1.00 46.14 338 LEU A N 1
ATOM 2487 C CA . LEU A 1 314 ? 15.449 24.228 41.802 1.00 52.10 338 LEU A CA 1
ATOM 2488 C C . LEU A 1 314 ? 15.020 24.573 40.378 1.00 52.36 338 LEU A C 1
ATOM 2489 O O . LEU A 1 314 ? 15.445 25.588 39.826 1.00 49.60 338 LEU A O 1
ATOM 2494 N N . TYR A 1 315 ? 14.180 23.732 39.780 1.00 46.33 339 TYR A N 1
ATOM 2495 C CA . TYR A 1 315 ? 13.663 24.018 38.446 1.00 45.48 339 TYR A CA 1
ATOM 2496 C C . TYR A 1 315 ? 12.253 24.604 38.480 1.00 38.01 339 TYR A C 1
ATOM 2497 O O . TYR A 1 315 ? 12.014 25.680 37.954 1.00 40.81 339 TYR A O 1
ATOM 2506 N N . GLY A 1 316 ? 11.327 23.872 39.087 1.00 41.04 340 GLY A N 1
ATOM 2507 C CA . GLY A 1 316 ? 9.924 24.246 39.116 1.00 38.76 340 GLY A CA 1
ATOM 2508 C C . GLY A 1 316 ? 9.641 25.734 39.224 1.00 37.83 340 GLY A C 1
ATOM 2509 O O . GLY A 1 316 ? 9.020 26.310 38.334 1.00 37.27 340 GLY A O 1
ATOM 2510 N N . PRO A 1 317 ? 10.083 26.363 40.324 1.00 40.65 341 PRO A N 1
ATOM 2511 C CA . PRO A 1 317 ? 9.793 27.779 40.585 1.00 37.39 341 PRO A CA 1
ATOM 2512 C C . PRO A 1 317 ? 10.226 28.722 39.454 1.00 40.96 341 PRO A C 1
ATOM 2513 O O . PRO A 1 317 ? 9.628 29.781 39.278 1.00 36.99 341 PRO A O 1
ATOM 2517 N N . SER A 1 318 ? 11.253 28.342 38.702 1.00 41.55 342 SER A N 1
ATOM 2518 C CA . SER A 1 318 ? 11.753 29.180 37.617 1.00 41.34 342 SER A CA 1
ATOM 2519 C C . SER A 1 318 ? 10.719 29.357 36.505 1.00 44.75 342 SER A C 1
ATOM 2520 O O . SER A 1 318 ? 10.850 30.237 35.661 1.00 40.76 342 SER A O 1
ATOM 2523 N N . ILE A 1 319 ? 9.689 28.524 36.499 1.00 38.20 343 ILE A N 1
ATOM 2524 C CA . ILE A 1 319 ? 8.685 28.598 35.448 1.00 39.48 343 ILE A CA 1
ATOM 2525 C C . ILE A 1 319 ? 7.283 28.638 36.043 1.00 38.98 343 ILE A C 1
ATOM 2526 O O . ILE A 1 319 ? 6.284 28.478 35.346 1.00 38.91 343 ILE A O 1
ATOM 2531 N N . GLY A 1 320 ? 7.214 28.865 37.350 1.00 37.56 344 GLY A N 1
ATOM 2532 C CA . GLY A 1 320 ? 5.936 29.008 38.013 1.00 30.86 344 GLY A CA 1
ATOM 2533 C C . GLY A 1 320 ? 5.392 27.715 38.585 1.00 31.51 344 GLY A C 1
ATOM 2534 O O . GLY A 1 320 ? 4.273 27.702 39.096 1.00 32.46 344 GLY A O 1
ATOM 2535 N N . TYR A 1 321 ? 6.157 26.628 38.495 1.00 31.88 345 TYR A N 1
ATOM 2536 C CA . TYR A 1 321 ? 5.759 25.381 39.148 1.00 30.43 345 TYR A CA 1
ATOM 2537 C C . TYR A 1 321 ? 6.277 25.420 40.592 1.00 38.86 345 TYR A C 1
ATOM 2538 O O . TYR A 1 321 ? 7.404 25.000 40.862 1.00 38.40 345 TYR A O 1
ATOM 2547 N N . ASN A 1 322 ? 5.456 25.933 41.507 1.00 32.17 346 ASN A N 1
ATOM 2548 C CA . ASN A 1 322 ? 5.815 25.990 42.927 1.00 37.32 346 ASN A CA 1
ATOM 2549 C C . ASN A 1 322 ? 5.344 24.773 43.725 1.00 41.26 346 ASN A C 1
ATOM 2550 O O . ASN A 1 322 ? 5.473 24.730 44.953 1.00 41.27 346 ASN A O 1
ATOM 2555 N N . GLY A 1 323 ? 4.801 23.782 43.024 1.00 35.45 347 GLY A N 1
ATOM 2556 C CA . GLY A 1 323 ? 4.395 22.534 43.645 1.00 34.45 347 GLY A CA 1
ATOM 2557 C C . GLY A 1 323 ? 3.846 21.564 42.613 1.00 36.85 347 GLY A C 1
ATOM 2558 O O . GLY A 1 323 ? 3.703 21.918 41.443 1.00 34.10 347 GLY A O 1
ATOM 2559 N N . TYR A 1 324 ? 3.537 20.348 43.051 1.00 30.22 348 TYR A N 1
ATOM 2560 C CA . TYR A 1 324 ? 2.945 19.333 42.185 1.00 30.95 348 TYR A CA 1
ATOM 2561 C C . TYR A 1 324 ? 2.010 18.428 42.974 1.00 39.13 348 TYR A C 1
ATOM 2562 O O . TYR A 1 324 ? 2.192 18.240 44.174 1.00 39.18 348 TYR A O 1
ATOM 2571 N N . LYS A 1 325 ? 1.022 17.853 42.303 1.00 29.65 349 LYS A N 1
ATOM 2572 C CA . LYS A 1 325 ? 0.251 16.776 42.915 1.00 37.04 349 LYS A CA 1
ATOM 2573 C C . LYS A 1 325 ? -0.107 15.717 41.867 1.00 36.36 349 LYS A C 1
ATOM 2574 O O . LYS A 1 325 ? -0.154 15.998 40.673 1.00 34.50 349 LYS A O 1
ATOM 2580 N N . MET A 1 326 ? -0.336 14.490 42.314 1.00 33.11 350 MET A N 1
ATOM 2581 C CA . MET A 1 326 ? -0.653 13.403 41.411 1.00 36.33 350 MET A CA 1
ATOM 2582 C C . MET A 1 326 ? -2.054 13.616 40.837 1.00 41.99 350 MET A C 1
ATOM 2583 O O . MET A 1 326 ? -2.932 14.142 41.512 1.00 35.97 350 MET A O 1
ATOM 2588 N N . ILE A 1 327 ? -2.257 13.230 39.580 1.00 38.82 351 ILE A N 1
ATOM 2589 C CA . ILE A 1 327 ? -3.600 13.197 39.018 1.00 37.67 351 ILE A CA 1
ATOM 2590 C C . ILE A 1 327 ? -4.123 11.767 39.147 1.00 42.30 351 ILE A C 1
ATOM 2591 O O . ILE A 1 327 ? -3.476 10.820 38.697 1.00 44.73 351 ILE A O 1
ATOM 2596 N N . ASN A 1 328 ? -5.280 11.622 39.785 1.00 42.35 352 ASN A N 1
ATOM 2597 C CA . ASN A 1 328 ? -5.890 10.315 40.019 1.00 49.83 352 ASN A CA 1
ATOM 2598 C C . ASN A 1 328 ? -7.168 10.076 39.210 1.00 52.67 352 ASN A C 1
ATOM 2599 O O . ASN A 1 328 ? -7.526 8.929 38.928 1.00 55.85 352 ASN A O 1
ATOM 2604 N N . ASP A 1 329 ? -7.849 11.158 38.843 1.00 47.18 353 ASP A N 1
ATOM 2605 C CA . ASP A 1 329 ? -9.029 11.086 37.990 1.00 49.78 353 ASP A CA 1
ATOM 2606 C C . ASP A 1 329 ? -9.019 12.282 37.044 1.00 44.80 353 ASP A C 1
ATOM 2607 O O . ASP A 1 329 ? -9.607 13.318 37.331 1.00 42.36 353 ASP A O 1
ATOM 2612 N N . PHE A 1 330 ? -8.338 12.122 35.916 1.00 42.28 354 PHE A N 1
ATOM 2613 C CA . PHE A 1 330 ? -8.169 13.191 34.945 1.00 34.60 354 PHE A CA 1
ATOM 2614 C C . PHE A 1 330 ? -9.488 13.823 34.524 1.00 37.42 354 PHE A C 1
ATOM 2615 O O . PHE A 1 330 ? -9.571 15.049 34.332 1.00 39.34 354 PHE A O 1
ATOM 2623 N N . GLU A 1 331 ? -10.518 13.000 34.366 1.00 35.00 355 GLU A N 1
ATOM 2624 C CA . GLU A 1 331 ? -11.831 13.500 33.968 1.00 40.74 355 GLU A CA 1
ATOM 2625 C C . GLU A 1 331 ? -12.342 14.529 34.967 1.00 45.90 355 GLU A C 1
ATOM 2626 O O . GLU A 1 331 ? -12.727 15.641 34.596 1.00 41.82 355 GLU A O 1
ATOM 2632 N N . LYS A 1 332 ? -12.341 14.162 36.242 1.00 44.63 356 LYS A N 1
ATOM 2633 C CA . LYS A 1 332 ? -12.875 15.038 37.278 1.00 45.42 356 LYS A CA 1
ATOM 2634 C C . LYS A 1 332 ? -11.937 16.207 37.591 1.00 41.31 356 LYS A C 1
ATOM 2635 O O . LYS A 1 332 ? -12.384 17.338 37.763 1.00 43.06 356 LYS A O 1
ATOM 2641 N N . GLU A 1 333 ? -10.635 15.930 37.638 1.00 43.65 357 GLU A N 1
ATOM 2642 C CA . GLU A 1 333 ? -9.640 16.916 38.065 1.00 39.92 357 GLU A CA 1
ATOM 2643 C C . GLU A 1 333 ? -9.221 17.860 36.947 1.00 41.53 357 GLU A C 1
ATOM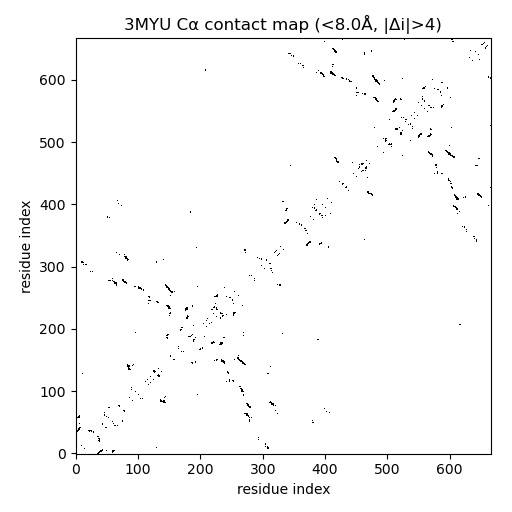 2644 O O . GLU A 1 333 ? -8.705 18.947 37.211 1.00 40.40 357 GLU A O 1
ATOM 2650 N N . VAL A 1 334 ? -9.424 17.446 35.700 1.00 37.46 358 VAL A N 1
ATOM 2651 C CA . VAL A 1 334 ? -8.977 18.248 34.565 1.00 39.78 358 VAL A CA 1
ATOM 2652 C C . VAL A 1 334 ? -10.113 18.540 33.585 1.00 39.31 358 VAL A C 1
ATOM 2653 O O . VAL A 1 334 ? -10.523 19.692 33.422 1.00 38.03 358 VAL A O 1
ATOM 2657 N N . VAL A 1 335 ? -10.615 17.498 32.925 1.00 36.76 359 VAL A N 1
ATOM 2658 C CA . VAL A 1 335 ? -11.619 17.682 31.879 1.00 41.50 359 VAL A CA 1
ATOM 2659 C C . VAL A 1 335 ? -12.851 18.481 32.317 1.00 43.59 359 VAL A C 1
ATOM 2660 O O . VAL A 1 335 ? -13.306 19.354 31.594 1.00 37.68 359 VAL A O 1
ATOM 2664 N N . GLU A 1 336 ? -13.405 18.189 33.486 1.00 43.51 360 GLU A N 1
ATOM 2665 C CA . GLU A 1 336 ? -14.622 18.875 33.906 1.00 46.12 360 GLU A CA 1
ATOM 2666 C C . GLU A 1 336 ? -14.350 20.343 34.227 1.00 43.95 360 GLU A C 1
ATOM 2667 O O . GLU A 1 336 ? -15.228 21.206 34.058 1.00 44.49 360 GLU A O 1
ATOM 2673 N N . ILE A 1 337 ? -13.130 20.633 34.673 1.00 43.99 361 ILE A N 1
ATOM 2674 C CA . ILE A 1 337 ? -12.731 22.021 34.900 1.00 41.87 361 ILE A CA 1
ATOM 2675 C C . ILE A 1 337 ? -12.640 22.754 33.569 1.00 42.57 361 ILE A C 1
ATOM 2676 O O . ILE A 1 337 ? -13.183 23.848 33.405 1.00 44.66 361 ILE A O 1
ATOM 2681 N N . ILE A 1 338 ? -11.950 22.148 32.612 1.00 40.83 362 ILE A N 1
ATOM 2682 C CA . ILE A 1 338 ? -11.742 22.808 31.331 1.00 37.48 362 ILE A CA 1
ATOM 2683 C C . ILE A 1 338 ? -13.072 22.997 30.631 1.00 37.82 362 ILE A C 1
ATOM 2684 O O . ILE A 1 338 ? -13.266 23.973 29.920 1.00 42.67 362 ILE A O 1
ATOM 2689 N N . GLU A 1 339 ? -13.998 22.071 30.852 1.00 37.05 363 GLU A N 1
ATOM 2690 C CA . GLU A 1 339 ? -15.300 22.140 30.198 1.00 44.72 363 GLU A CA 1
ATOM 2691 C C . GLU A 1 339 ? -16.112 23.353 30.615 1.00 47.80 363 GLU A C 1
ATOM 2692 O O . GLU A 1 339 ? -16.955 23.829 29.858 1.00 47.27 363 GLU A O 1
ATOM 2698 N N . LYS A 1 340 ? -15.888 23.840 31.827 1.00 44.02 364 LYS A N 1
ATOM 2699 C CA . LYS A 1 340 ? -16.651 24.981 32.305 1.00 49.20 364 LYS A CA 1
ATOM 2700 C C . LYS A 1 340 ? -16.142 26.264 31.666 1.00 50.60 364 LYS A C 1
ATOM 2701 O O . LYS A 1 340 ? -16.885 27.234 31.527 1.00 58.07 364 LYS A O 1
ATOM 2707 N N . THR A 1 341 ? -14.876 26.259 31.264 1.00 45.04 365 THR A N 1
ATOM 2708 C CA . THR A 1 341 ? -14.279 27.421 30.614 1.00 38.16 365 THR A CA 1
ATOM 2709 C C . THR A 1 341 ? -14.520 27.398 29.109 1.00 43.67 365 THR A C 1
ATOM 2710 O O . THR A 1 341 ? -14.802 28.430 28.507 1.00 40.29 365 THR A O 1
ATOM 2714 N N . TYR A 1 342 ? -14.413 26.218 28.504 1.00 36.01 366 TYR A N 1
ATOM 2715 C CA . TYR A 1 342 ? -14.512 26.081 27.051 1.00 42.67 366 TYR A CA 1
ATOM 2716 C C . TYR A 1 342 ? -15.891 25.599 26.604 1.00 45.95 366 TYR A C 1
ATOM 2717 O O . TYR A 1 342 ? -16.190 25.580 25.414 1.00 47.83 366 TYR A O 1
ATOM 2726 N N . GLY A 1 343 ? -16.718 25.189 27.558 1.00 48.75 367 GLY A N 1
ATOM 2727 C CA . GLY A 1 343 ? -17.981 24.540 27.248 1.00 52.53 367 GLY A CA 1
ATOM 2728 C C . GLY A 1 343 ? -17.814 23.041 27.037 1.00 50.00 367 GLY A C 1
ATOM 2729 O O . GLY A 1 343 ? -18.780 22.276 27.109 1.00 58.64 367 GLY A O 1
ATOM 2730 N N . ASN B 1 8 ? -4.157 32.979 -1.295 1.00 47.15 32 ASN B N 1
ATOM 2731 C CA . ASN B 1 8 ? -4.542 32.273 -0.076 1.00 49.34 32 ASN B CA 1
ATOM 2732 C C . ASN B 1 8 ? -4.170 30.792 -0.167 1.00 35.79 32 ASN B C 1
ATOM 2733 O O . ASN B 1 8 ? -4.343 30.168 -1.212 1.00 37.73 32 ASN B O 1
ATOM 2738 N N . THR B 1 9 ? -3.665 30.242 0.931 1.00 33.08 33 THR B N 1
ATOM 2739 C CA . THR B 1 9 ? -3.027 28.931 0.891 1.00 34.11 33 THR B CA 1
ATOM 2740 C C . THR B 1 9 ? -3.366 28.056 2.088 1.00 33.07 33 THR B C 1
ATOM 2741 O O . THR B 1 9 ? -3.310 28.494 3.232 1.00 34.26 33 THR B O 1
ATOM 2745 N N . LEU B 1 10 ? -3.693 26.798 1.821 1.00 25.40 34 LEU B N 1
ATOM 2746 C CA . LEU B 1 10 ? -3.919 25.859 2.907 1.00 22.92 34 LEU B CA 1
ATOM 2747 C C . LEU B 1 10 ? -2.868 24.761 2.761 1.00 24.88 34 LEU B C 1
ATOM 2748 O O . LEU B 1 10 ? -2.304 24.591 1.688 1.00 24.77 34 LEU B O 1
ATOM 2753 N N . ILE B 1 11 ? -2.593 24.030 3.835 1.00 24.27 35 ILE B N 1
ATOM 2754 C CA . ILE B 1 11 ? -1.611 22.960 3.787 1.00 24.76 35 ILE B CA 1
ATOM 2755 C C . ILE B 1 11 ? -2.230 21.709 4.354 1.00 25.24 35 ILE B C 1
ATOM 2756 O O . ILE B 1 11 ? -2.678 21.695 5.496 1.00 24.48 35 ILE B O 1
ATOM 2761 N N . PHE B 1 12 ? -2.272 20.659 3.549 1.00 20.25 36 PHE B N 1
ATOM 2762 C CA . PHE B 1 12 ? -2.766 19.370 3.999 1.00 24.40 36 PHE B CA 1
ATOM 2763 C C . PHE B 1 12 ? -1.552 18.489 4.324 1.00 24.38 36 PHE B C 1
ATOM 2764 O O . PHE B 1 12 ? -0.461 18.713 3.803 1.00 22.79 36 PHE B O 1
ATOM 2772 N N . ASN B 1 13 ? -1.731 17.496 5.193 1.00 22.78 37 ASN B N 1
ATOM 2773 C CA . ASN B 1 13 ? -0.743 16.449 5.337 1.00 18.27 37 ASN B CA 1
ATOM 2774 C C . ASN B 1 13 ? -1.344 15.223 4.644 1.00 21.22 37 ASN B C 1
ATOM 2775 O O . ASN B 1 13 ? -2.517 14.914 4.851 1.00 22.25 37 ASN B O 1
ATOM 2780 N N . ILE B 1 14 ? -0.577 14.530 3.812 1.00 19.39 38 ILE B N 1
ATOM 2781 C CA . ILE B 1 14 ? -1.122 13.334 3.165 1.00 21.70 38 ILE B CA 1
ATOM 2782 C C . ILE B 1 14 ? -0.066 12.258 3.094 1.00 23.23 38 ILE B C 1
ATOM 2783 O O . ILE B 1 14 ? 1.125 12.549 3.162 1.00 23.03 38 ILE B O 1
ATOM 2788 N N . SER B 1 15 ? -0.514 11.010 2.961 1.00 25.22 39 SER B N 1
ATOM 2789 C CA . SER B 1 15 ? 0.386 9.865 2.855 1.00 26.62 39 SER B CA 1
ATOM 2790 C C . SER B 1 15 ? 0.233 9.316 1.456 1.00 28.12 39 SER B C 1
ATOM 2791 O O . SER B 1 15 ? -0.863 9.346 0.908 1.00 28.39 39 SER B O 1
ATOM 2794 N N . LEU B 1 16 ? 1.336 8.850 0.878 1.00 29.70 40 LEU B N 1
ATOM 2795 C CA . LEU B 1 16 ? 1.368 8.388 -0.513 1.00 26.25 40 LEU B CA 1
ATOM 2796 C C . LEU B 1 16 ? 1.669 6.872 -0.599 1.00 32.13 40 LEU B C 1
ATOM 2797 O O . LEU B 1 16 ? 2.723 6.419 -0.156 1.00 33.89 40 LEU B O 1
ATOM 2802 N N . ASP B 1 17 ? 0.739 6.103 -1.164 1.00 26.51 41 ASP B N 1
ATOM 2803 C CA . ASP B 1 17 ? 0.929 4.663 -1.387 1.00 29.48 41 ASP B CA 1
ATOM 2804 C C . ASP B 1 17 ? 0.574 4.380 -2.846 1.00 29.99 41 ASP B C 1
ATOM 2805 O O . ASP B 1 17 ? -0.051 5.217 -3.505 1.00 25.92 41 ASP B O 1
ATOM 2810 N N . HIS B 1 18 ? 0.978 3.220 -3.356 1.00 27.45 42 HIS B N 1
ATOM 2811 C CA . HIS B 1 18 ? 0.600 2.792 -4.712 1.00 28.87 42 HIS B CA 1
ATOM 2812 C C . HIS B 1 18 ? 0.701 3.841 -5.811 1.00 30.54 42 HIS B C 1
ATOM 2813 O O . HIS B 1 18 ? -0.261 4.049 -6.552 1.00 32.16 42 HIS B O 1
ATOM 2820 N N . ASN B 1 19 ? 1.833 4.497 -5.968 1.00 31.43 43 ASN B N 1
ATOM 2821 C CA . ASN B 1 19 ? 1.937 5.432 -7.102 1.00 34.42 43 ASN B CA 1
ATOM 2822 C C . ASN B 1 19 ? 0.985 6.641 -7.041 1.00 33.17 43 ASN B C 1
ATOM 2823 O O . ASN B 1 19 ? 0.735 7.308 -8.059 1.00 27.13 43 ASN B O 1
ATOM 2828 N N . ALA B 1 20 ? 0.443 6.916 -5.861 1.00 29.51 44 ALA B N 1
ATOM 2829 C CA . ALA B 1 20 ? -0.315 8.147 -5.670 1.00 28.51 44 ALA B CA 1
ATOM 2830 C C . ALA B 1 20 ? 0.544 9.339 -6.096 1.00 27.15 44 ALA B C 1
ATOM 2831 O O . ALA B 1 20 ? 0.022 10.395 -6.472 1.00 24.68 44 ALA B O 1
ATOM 2833 N N . ASP B 1 21 ? 1.862 9.175 -6.035 1.00 25.15 45 ASP B N 1
ATOM 2834 C CA . ASP B 1 21 ? 2.764 10.284 -6.336 1.00 28.44 45 ASP B CA 1
ATOM 2835 C C . ASP B 1 21 ? 2.705 10.737 -7.800 1.00 31.65 45 ASP B C 1
ATOM 2836 O O . ASP B 1 21 ? 3.029 11.882 -8.106 1.00 26.62 45 ASP B O 1
ATOM 2841 N N . THR B 1 22 ? 2.286 9.862 -8.709 1.00 26.00 46 THR B N 1
ATOM 2842 C CA . THR B 1 22 ? 2.189 10.255 -10.111 1.00 26.28 46 THR B CA 1
ATOM 2843 C C . THR B 1 22 ? 1.010 11.183 -10.348 1.00 29.23 46 THR B C 1
ATOM 2844 O O . THR B 1 22 ? 0.989 11.918 -11.331 1.00 32.27 46 THR B O 1
ATOM 2848 N N . SER B 1 23 ? 0.025 11.164 -9.461 1.00 23.08 47 SER B N 1
ATOM 2849 C CA . SER B 1 23 ? -1.162 11.980 -9.698 1.00 28.20 47 SER B CA 1
ATOM 2850 C C . SER B 1 23 ? -1.482 12.977 -8.581 1.00 26.71 47 SER B C 1
ATOM 2851 O O . SER B 1 23 ? -2.490 13.669 -8.652 1.00 26.52 47 SER B O 1
ATOM 2854 N N . ILE B 1 24 ? -0.629 13.078 -7.569 1.00 22.72 48 ILE B N 1
ATOM 2855 C CA . ILE B 1 24 ? -0.970 13.877 -6.390 1.00 22.33 48 ILE B CA 1
ATOM 2856 C C . ILE B 1 24 ? -1.041 15.390 -6.680 1.00 26.79 48 ILE B C 1
ATOM 2857 O O . ILE B 1 24 ? -1.926 16.083 -6.159 1.00 25.25 48 ILE B O 1
ATOM 2862 N N . GLU B 1 25 ? -0.135 15.902 -7.511 1.00 26.69 49 GLU B N 1
ATOM 2863 C CA . GLU B 1 25 ? -0.150 17.327 -7.863 1.00 26.04 49 GLU B CA 1
ATOM 2864 C C . GLU B 1 25 ? -1.435 17.671 -8.615 1.00 26.59 49 GLU B C 1
ATOM 2865 O O . GLU B 1 25 ? -2.066 18.707 -8.372 1.00 25.40 49 GLU B O 1
ATOM 2871 N N . LYS B 1 26 ? -1.836 16.784 -9.518 1.00 26.63 50 LYS B N 1
ATOM 2872 C CA . LYS B 1 26 ? -3.076 16.972 -10.256 1.00 29.37 50 LYS B CA 1
ATOM 2873 C C . LYS B 1 26 ? -4.259 16.939 -9.291 1.00 27.59 50 LYS B C 1
ATOM 2874 O O . LYS B 1 26 ? -5.178 17.748 -9.397 1.00 26.25 50 LYS B O 1
ATOM 2880 N N . PHE B 1 27 ? -4.231 16.007 -8.345 1.00 29.19 51 PHE B N 1
ATOM 2881 C CA . PHE B 1 27 ? -5.300 15.909 -7.357 1.00 25.30 51 PHE B CA 1
ATOM 2882 C C . PHE B 1 27 ? -5.488 17.245 -6.646 1.00 23.18 51 PHE B C 1
ATOM 2883 O O . PHE B 1 27 ? -6.603 17.739 -6.496 1.00 25.25 51 PHE B O 1
ATOM 2891 N N . PHE B 1 28 ? -4.393 17.833 -6.190 1.00 21.95 52 PHE B N 1
ATOM 2892 C CA . PHE B 1 28 ? -4.494 19.054 -5.401 1.00 22.20 52 PHE B CA 1
ATOM 2893 C C . PHE B 1 28 ? -4.858 20.258 -6.275 1.00 22.09 52 PHE B C 1
ATOM 2894 O O . PHE B 1 28 ? -5.495 21.213 -5.811 1.00 23.62 52 PHE B O 1
ATOM 2902 N N . THR B 1 29 ? -4.490 20.196 -7.545 1.00 23.79 53 THR B N 1
ATOM 2903 C CA . THR B 1 29 ? -4.894 21.227 -8.498 1.00 25.22 53 THR B CA 1
ATOM 2904 C C . THR B 1 29 ? -6.419 21.206 -8.651 1.00 24.32 53 THR B C 1
ATOM 2905 O O . THR B 1 29 ? -7.073 22.250 -8.616 1.00 26.32 53 THR B O 1
ATOM 2909 N N . VAL B 1 30 ? -6.973 20.006 -8.808 1.00 24.58 54 VAL B N 1
ATOM 2910 C CA . VAL B 1 30 ? -8.418 19.817 -8.908 1.00 25.01 54 VAL B CA 1
ATOM 2911 C C . VAL B 1 30 ? -9.106 20.218 -7.616 1.00 25.35 54 VAL B C 1
ATOM 2912 O O . VAL B 1 30 ? -10.139 20.900 -7.629 1.00 26.05 54 VAL B O 1
ATOM 2916 N N . PHE B 1 31 ? -8.526 19.799 -6.494 1.00 24.33 55 PHE B N 1
ATOM 2917 C CA . PHE B 1 31 ? -9.120 20.073 -5.195 1.00 24.17 55 PHE B CA 1
ATOM 2918 C C . PHE B 1 31 ? -9.167 21.577 -4.976 1.00 23.47 55 PHE B C 1
ATOM 2919 O O . PHE B 1 31 ? -10.172 22.122 -4.515 1.00 27.84 55 PHE B O 1
ATOM 2927 N N . SER B 1 32 ? -8.066 22.244 -5.295 1.00 23.44 56 SER B N 1
ATOM 2928 C CA . SER B 1 32 ? -7.970 23.693 -5.160 1.00 24.55 56 SER B CA 1
ATOM 2929 C C . SER B 1 32 ? -9.001 24.425 -6.013 1.00 24.68 56 SER B C 1
ATOM 2930 O O . SER B 1 32 ? -9.605 25.395 -5.570 1.00 22.07 56 SER B O 1
ATOM 2933 N N . LYS B 1 33 ? -9.167 23.991 -7.254 1.00 27.43 57 LYS B N 1
ATOM 2934 C CA . LYS B 1 33 ? -10.134 24.622 -8.132 1.00 28.81 57 LYS B CA 1
ATOM 2935 C C . LYS B 1 33 ? -11.554 24.452 -7.582 1.00 26.35 57 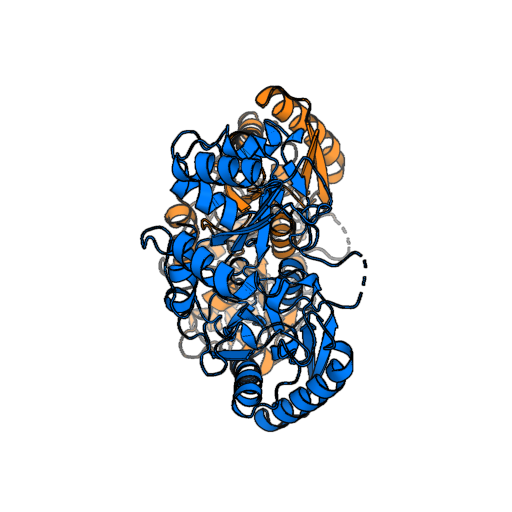LYS B C 1
ATOM 2936 O O . LYS B 1 33 ? -12.353 25.376 -7.640 1.00 22.91 57 LYS B O 1
ATOM 2942 N N . LYS B 1 34 ? -11.880 23.273 -7.059 1.00 25.44 58 LYS B N 1
ATOM 2943 C CA . LYS B 1 34 ? -13.236 23.054 -6.561 1.00 26.66 58 LYS B CA 1
ATOM 2944 C C . LYS B 1 34 ? -13.464 23.834 -5.273 1.00 23.89 58 LYS B C 1
ATOM 2945 O O . LYS B 1 34 ? -14.521 24.428 -5.064 1.00 25.90 58 LYS B O 1
ATOM 2951 N N . LEU B 1 35 ? -12.467 23.829 -4.403 1.00 23.35 59 LEU B N 1
ATOM 2952 C CA . LEU B 1 35 ? -12.565 24.572 -3.161 1.00 23.14 59 LEU B CA 1
ATOM 2953 C C . LEU B 1 35 ? -12.723 26.069 -3.460 1.00 24.10 59 LEU B C 1
ATOM 2954 O O . LEU B 1 35 ? -13.478 26.774 -2.780 1.00 23.87 59 LEU B O 1
ATOM 2959 N N . SER B 1 36 ? -12.036 26.553 -4.494 1.00 23.75 60 SER B N 1
ATOM 2960 C CA . SER B 1 36 ? -12.102 27.964 -4.831 1.00 29.17 60 SER B CA 1
ATOM 2961 C C . SER B 1 36 ? -13.493 28.309 -5.312 1.00 24.08 60 SER B C 1
ATOM 2962 O O . SER B 1 36 ? -14.020 29.358 -4.983 1.00 25.70 60 SER B O 1
ATOM 2965 N N . GLY B 1 37 ? -14.081 27.409 -6.094 1.00 26.75 61 GLY B N 1
ATOM 2966 C CA . GLY B 1 37 ? -15.421 27.616 -6.603 1.00 28.19 61 GLY B CA 1
ATOM 2967 C C . GLY B 1 37 ? -16.456 27.540 -5.496 1.00 29.65 61 GLY B C 1
ATOM 2968 O O . GLY B 1 37 ? -17.495 28.197 -5.564 1.00 26.01 61 GLY B O 1
ATOM 2969 N N . LYS B 1 38 ? -16.173 26.745 -4.467 1.00 22.86 62 LYS B N 1
ATOM 2970 C CA . LYS B 1 38 ? -17.072 26.658 -3.318 1.00 21.94 62 LYS B CA 1
ATOM 2971 C C . LYS B 1 38 ? -17.029 27.927 -2.440 1.00 24.02 62 LYS B C 1
ATOM 2972 O O . LYS B 1 38 ? -18.043 28.344 -1.892 1.00 21.98 62 LYS B O 1
ATOM 2978 N N . LEU B 1 39 ? -15.857 28.531 -2.313 1.00 21.87 63 LEU B N 1
ATOM 2979 C CA . LEU B 1 39 ? -15.669 29.624 -1.357 1.00 23.10 63 LEU B CA 1
ATOM 2980 C C . LEU B 1 39 ? -15.562 31.005 -1.996 1.00 25.01 63 LEU B C 1
ATOM 2981 O O . LEU B 1 39 ? -15.380 31.997 -1.295 1.00 25.90 63 LEU B O 1
ATOM 2986 N N . ASN B 1 40 ? -15.688 31.067 -3.319 1.00 26.25 64 ASN B N 1
ATOM 2987 C CA . ASN B 1 40 ? -15.619 32.326 -4.053 1.00 25.17 64 ASN B CA 1
ATOM 2988 C C . ASN B 1 40 ? -14.324 33.089 -3.801 1.00 29.61 64 ASN B C 1
ATOM 2989 O O . ASN B 1 40 ? -14.297 34.324 -3.775 1.00 27.72 64 ASN B O 1
ATOM 2994 N N . LYS B 1 41 ? -13.245 32.344 -3.639 1.00 30.12 65 LYS B N 1
ATOM 2995 C CA . LYS B 1 41 ? -11.944 32.924 -3.392 1.00 32.75 65 LYS B CA 1
ATOM 2996 C C . LYS B 1 41 ? -10.933 32.020 -4.062 1.00 34.40 65 LYS B C 1
ATOM 2997 O O . LYS B 1 41 ? -11.134 30.816 -4.117 1.00 33.49 65 LYS B O 1
ATOM 3003 N N . LYS B 1 42 ? -9.850 32.591 -4.570 1.00 29.24 66 LYS B N 1
ATOM 3004 C CA . LYS B 1 42 ? -8.794 31.797 -5.186 1.00 29.41 66 LYS B CA 1
ATOM 3005 C C . LYS B 1 42 ? -7.910 31.188 -4.095 1.00 31.88 66 LYS B C 1
ATOM 3006 O O . LYS B 1 42 ? -7.209 31.885 -3.364 1.00 29.37 66 LYS B O 1
ATOM 3012 N N . ILE B 1 43 ? -7.968 29.869 -3.964 1.00 32.53 67 ILE B N 1
ATOM 3013 C CA . ILE B 1 43 ? -7.261 29.188 -2.890 1.00 30.56 67 ILE B CA 1
ATOM 3014 C C . ILE B 1 43 ? -6.357 28.126 -3.492 1.00 26.56 67 ILE B C 1
ATOM 3015 O O . ILE B 1 43 ? -6.787 27.355 -4.347 1.00 27.80 67 ILE B O 1
ATOM 3020 N N . ASN B 1 44 ? -5.103 28.084 -3.052 1.00 28.32 68 ASN B N 1
ATOM 3021 C CA . ASN B 1 44 ? -4.213 27.004 -3.463 1.00 28.11 68 ASN B CA 1
ATOM 3022 C C . ASN B 1 44 ? -3.924 26.102 -2.300 1.00 25.47 68 ASN B C 1
ATOM 3023 O O . ASN B 1 44 ? -3.477 26.550 -1.253 1.00 24.34 68 ASN B O 1
ATOM 3028 N N . VAL B 1 45 ? -4.185 24.815 -2.493 1.00 24.19 69 VAL B N 1
ATOM 3029 C CA . VAL B 1 45 ? -3.930 23.831 -1.465 1.00 23.77 69 VAL B CA 1
ATOM 3030 C C . VAL B 1 45 ? -2.621 23.141 -1.787 1.00 23.28 69 VAL B C 1
ATOM 3031 O O . VAL B 1 45 ? -2.453 22.573 -2.875 1.00 23.85 69 VAL B O 1
ATOM 3035 N N . ASN B 1 46 ? -1.687 23.238 -0.845 1.00 20.94 70 ASN B N 1
ATOM 3036 C CA . ASN B 1 46 ? -0.400 22.582 -0.934 1.00 23.31 70 ASN B CA 1
ATOM 3037 C C . ASN B 1 46 ? -0.392 21.416 0.036 1.00 25.79 70 ASN B C 1
ATOM 3038 O O . ASN B 1 46 ? -1.321 21.267 0.825 1.00 21.83 70 ASN B O 1
ATOM 3043 N N . PHE B 1 47 ? 0.641 20.587 -0.003 1.00 24.75 71 PHE B N 1
ATOM 3044 C CA . PHE B 1 47 ? 0.676 19.454 0.919 1.00 21.63 71 PHE B CA 1
ATOM 3045 C C . PHE B 1 47 ? 2.084 19.188 1.424 1.00 28.54 71 PHE B C 1
ATOM 3046 O O . PHE B 1 47 ? 3.070 19.553 0.777 1.00 25.76 71 PHE B O 1
ATOM 3054 N N . ASN B 1 48 ? 2.152 18.558 2.601 1.00 24.30 72 ASN B N 1
ATOM 3055 C CA . ASN B 1 48 ? 3.371 17.993 3.136 1.00 21.53 72 ASN B CA 1
ATOM 3056 C C . ASN B 1 48 ? 3.140 16.488 3.196 1.00 25.20 72 ASN B C 1
ATOM 3057 O O . ASN B 1 48 ? 2.074 16.043 3.609 1.00 19.27 72 ASN B O 1
ATOM 3062 N N . ILE B 1 49 ? 4.131 15.712 2.789 1.00 23.47 73 ILE B N 1
ATOM 3063 C CA . ILE B 1 49 ? 4.000 14.268 2.856 1.00 21.83 73 ILE B CA 1
ATOM 3064 C C . ILE B 1 49 ? 4.350 13.780 4.245 1.00 25.52 73 ILE B C 1
ATOM 3065 O O . ILE B 1 49 ? 5.504 13.868 4.668 1.00 24.57 73 ILE B O 1
ATOM 3070 N N . VAL B 1 50 ? 3.363 13.213 4.928 1.00 23.25 74 VAL B N 1
ATOM 3071 C CA . VAL B 1 50 ? 3.534 12.771 6.300 1.00 21.56 74 VAL B CA 1
ATOM 3072 C C . VAL B 1 50 ? 2.798 11.436 6.514 1.00 26.55 74 VAL B C 1
ATOM 3073 O O . VAL B 1 50 ? 1.645 11.284 6.111 1.00 26.95 74 VAL B O 1
ATOM 3077 N N . ASP B 1 51 ? 3.446 10.470 7.148 1.00 23.58 75 ASP B N 1
ATOM 3078 C CA . ASP B 1 51 ? 2.843 9.141 7.256 1.00 28.58 75 ASP B CA 1
ATOM 3079 C C . ASP B 1 51 ? 2.163 8.947 8.602 1.00 29.98 75 ASP B C 1
ATOM 3080 O O . ASP B 1 51 ? 1.125 8.294 8.703 1.00 28.53 75 ASP B O 1
ATOM 3085 N N . ASP B 1 52 ? 2.777 9.513 9.630 1.00 20.75 76 ASP B N 1
ATOM 3086 C CA . ASP B 1 52 ? 2.460 9.177 11.025 1.00 26.95 76 ASP B CA 1
ATOM 3087 C C . ASP B 1 52 ? 1.296 9.999 11.582 1.00 25.34 76 ASP B C 1
ATOM 3088 O O . ASP B 1 52 ? 1.323 11.227 11.533 1.00 23.28 76 ASP B O 1
ATOM 3093 N N . SER B 1 53 ? 0.279 9.325 12.112 1.00 22.73 77 SER B N 1
ATOM 3094 C CA . SER B 1 53 ? -0.922 10.007 12.601 1.00 24.02 77 SER B CA 1
ATOM 3095 C C . SER B 1 53 ? -0.638 11.002 13.726 1.00 21.35 77 SER B C 1
ATOM 3096 O O . SER B 1 53 ? -1.166 12.115 13.713 1.00 26.97 77 SER B O 1
ATOM 3099 N N . PHE B 1 54 ? 0.152 10.599 14.720 1.00 22.26 78 PHE B N 1
ATOM 3100 C CA . PHE B 1 54 ? 0.415 11.492 15.850 1.00 22.96 78 PHE B CA 1
ATOM 3101 C C . PHE B 1 54 ? 1.051 12.793 15.383 1.00 23.05 78 PHE B C 1
ATOM 3102 O O . PHE B 1 54 ? 0.717 13.857 15.891 1.00 22.18 78 PHE B O 1
ATOM 3110 N N . THR B 1 55 ? 1.977 12.694 14.431 1.00 24.66 79 THR B N 1
ATOM 3111 C CA . THR B 1 55 ? 2.674 13.867 13.898 1.00 23.21 79 THR B CA 1
ATOM 3112 C C . THR B 1 55 ? 1.699 14.757 13.144 1.00 21.93 79 THR B C 1
ATOM 3113 O O . THR B 1 55 ? 1.739 15.987 13.272 1.00 23.78 79 THR B O 1
ATOM 3117 N N . LYS B 1 56 ? 0.798 14.144 12.379 1.00 22.37 80 LYS B N 1
ATOM 3118 C CA . LYS B 1 56 ? -0.203 14.910 11.652 1.00 21.26 80 LYS B CA 1
ATOM 3119 C C . LYS B 1 56 ? -1.069 15.684 12.631 1.00 19.74 80 LYS B C 1
ATOM 3120 O O . LYS B 1 56 ? -1.376 16.859 12.411 1.00 18.15 80 LYS B O 1
ATOM 3126 N N . ILE B 1 57 ? -1.500 15.009 13.689 1.00 22.97 81 ILE B N 1
ATOM 3127 C CA . ILE B 1 57 ? -2.354 15.651 14.692 1.00 22.21 81 ILE B CA 1
ATOM 3128 C C . ILE B 1 57 ? -1.632 16.796 15.397 1.00 21.14 81 ILE B C 1
ATOM 3129 O O . ILE B 1 57 ? -2.210 17.875 15.571 1.00 21.16 81 ILE B O 1
ATOM 3134 N N . ASN B 1 58 ? -0.385 16.575 15.805 1.00 19.51 82 ASN B N 1
ATOM 3135 C CA . ASN B 1 58 ? 0.390 17.641 16.432 1.00 23.70 82 ASN B CA 1
ATOM 3136 C C . ASN B 1 58 ? 0.674 18.806 15.472 1.00 22.16 82 ASN B C 1
ATOM 3137 O O . ASN B 1 58 ? 0.757 19.959 15.889 1.00 22.97 82 ASN B O 1
ATOM 3142 N N . ASN B 1 59 ? 0.804 18.514 14.183 1.00 23.06 83 ASN B N 1
ATOM 3143 C CA . ASN B 1 59 ? 0.993 19.575 13.187 1.00 23.27 83 ASN B CA 1
ATOM 3144 C C . ASN B 1 59 ? -0.209 20.484 13.146 1.00 22.26 83 ASN B C 1
ATOM 3145 O O . ASN B 1 59 ? -0.080 21.709 13.160 1.00 21.66 83 ASN B O 1
ATOM 3150 N N . ILE B 1 60 ? -1.397 19.905 13.083 1.00 18.98 84 ILE B N 1
ATOM 3151 C CA . ILE B 1 60 ? -2.590 20.744 13.061 1.00 21.64 84 ILE B CA 1
ATOM 3152 C C . ILE B 1 60 ? -2.740 21.538 14.365 1.00 26.34 84 ILE B C 1
ATOM 3153 O O . ILE B 1 60 ? -3.013 22.737 14.334 1.00 24.79 84 ILE B O 1
ATOM 3158 N N . GLN B 1 61 ? -2.558 20.875 15.506 1.00 21.26 85 GLN B N 1
ATOM 3159 C CA . GLN B 1 61 ? -2.610 21.557 16.801 1.00 20.06 85 GLN B CA 1
ATOM 3160 C C . GLN B 1 61 ? -1.661 22.735 16.864 1.00 21.87 85 GLN B C 1
ATOM 3161 O O . GLN B 1 61 ? -1.948 23.749 17.515 1.00 22.20 85 GLN B O 1
ATOM 3167 N N . ALA B 1 62 ? -0.504 22.586 16.229 1.00 24.02 86 ALA B N 1
ATOM 3168 C CA . ALA B 1 62 ? 0.548 23.604 16.259 1.00 26.59 86 ALA B CA 1
ATOM 3169 C C . ALA B 1 62 ? 0.442 24.608 15.091 1.00 29.89 86 ALA B C 1
ATOM 3170 O O . ALA B 1 62 ? 1.387 25.362 14.820 1.00 25.22 86 ALA B O 1
ATOM 3172 N N . ASN B 1 63 ? -0.700 24.614 14.407 1.00 27.23 87 ASN B N 1
ATOM 3173 C CA . ASN B 1 63 ? -0.938 25.541 13.288 1.00 23.70 87 ASN B CA 1
ATOM 3174 C C . ASN B 1 63 ? 0.024 25.380 12.116 1.00 29.86 87 ASN B C 1
ATOM 3175 O O . ASN B 1 63 ? 0.338 26.360 11.418 1.00 31.19 87 ASN B O 1
ATOM 3180 N N . LYS B 1 64 ? 0.468 24.150 11.890 1.00 23.27 88 LYS B N 1
ATOM 3181 C CA . LYS B 1 64 ? 1.417 23.837 10.828 1.00 30.54 88 LYS B CA 1
ATOM 3182 C C . LYS B 1 64 ? 0.718 23.135 9.663 1.00 24.30 88 LYS B C 1
ATOM 3183 O O . LYS B 1 64 ? 1.316 22.899 8.619 1.00 27.23 88 LYS B O 1
ATOM 3189 N N . ALA B 1 65 ? -0.545 22.781 9.860 1.00 25.37 89 ALA B N 1
ATOM 3190 C CA . ALA B 1 65 ? -1.329 22.128 8.819 1.00 25.05 89 ALA B CA 1
ATOM 3191 C C . ALA B 1 65 ? -2.793 22.410 9.083 1.00 25.49 89 ALA B C 1
ATOM 3192 O O . ALA B 1 65 ? -3.165 22.706 10.221 1.00 21.80 89 ALA B O 1
ATOM 3194 N N . ASP B 1 66 ? -3.613 22.304 8.034 1.00 21.89 90 ASP B N 1
ATOM 3195 C CA . ASP B 1 66 ? -5.043 22.626 8.096 1.00 20.61 90 ASP B CA 1
ATOM 3196 C C . ASP B 1 66 ? -5.955 21.419 8.039 1.00 22.51 90 ASP B C 1
ATOM 3197 O O . ASP B 1 66 ? -7.131 21.512 8.403 1.00 19.16 90 ASP B O 1
ATOM 3202 N N . PHE B 1 67 ? -5.435 20.288 7.560 1.00 18.02 91 PHE B N 1
ATOM 3203 C CA . PHE B 1 67 ? -6.265 19.103 7.371 1.00 16.91 91 PHE B CA 1
ATOM 3204 C C . PHE B 1 67 ? -5.387 17.861 7.228 1.00 18.27 91 PHE B C 1
ATOM 3205 O O . PHE B 1 67 ? -4.285 17.918 6.671 1.00 19.22 91 PHE B O 1
ATOM 3213 N N . ALA B 1 68 ? -5.867 16.741 7.747 1.00 17.06 92 ALA B N 1
ATOM 3214 C CA . ALA B 1 68 ? -5.157 15.471 7.571 1.00 20.07 92 ALA B CA 1
ATOM 3215 C C . ALA B 1 68 ? -6.101 14.336 7.876 1.00 20.73 92 ALA B C 1
ATOM 3216 O O . ALA B 1 68 ? -7.084 14.523 8.594 1.00 20.34 92 ALA B O 1
ATOM 3218 N N . PHE B 1 69 ? -5.801 13.162 7.318 1.00 15.41 93 PHE B N 1
ATOM 3219 C CA . PHE B 1 69 ? -6.522 11.936 7.623 1.00 19.44 93 PHE B CA 1
ATOM 3220 C C . PHE B 1 69 ? -5.696 11.186 8.685 1.00 21.38 93 PHE B C 1
ATOM 3221 O O . PHE B 1 69 ? -4.510 10.953 8.487 1.00 24.02 93 PHE B O 1
ATOM 3229 N N . VAL B 1 70 ? -6.302 10.834 9.816 1.00 19.72 94 VAL B N 1
ATOM 3230 C CA . VAL B 1 70 ? -5.542 10.232 10.914 1.00 20.67 94 VAL B CA 1
ATOM 3231 C C . VAL B 1 70 ? -6.269 9.028 11.541 1.00 19.75 94 VAL B C 1
ATOM 3232 O O . VAL B 1 70 ? -7.483 8.869 11.400 1.00 17.64 94 VAL B O 1
ATOM 3236 N N . ASN B 1 71 ? -5.511 8.194 12.239 1.00 18.95 95 ASN B N 1
ATOM 3237 C CA . ASN B 1 71 ? -6.075 7.041 12.942 1.00 23.03 95 ASN B CA 1
ATOM 3238 C C . ASN B 1 71 ? -7.202 7.473 13.866 1.00 18.33 95 ASN B C 1
ATOM 3239 O O . ASN B 1 71 ? -7.070 8.428 14.641 1.00 17.82 95 ASN B O 1
ATOM 3244 N N . SER B 1 72 ? -8.309 6.748 13.814 1.00 19.38 96 SER B N 1
ATOM 3245 C CA . SER B 1 72 ? -9.487 7.086 14.602 1.00 23.79 96 SER B CA 1
ATOM 3246 C C . SER B 1 72 ? -9.263 6.984 16.117 1.00 24.84 96 SER B C 1
ATOM 3247 O O . SER B 1 72 ? -9.943 7.663 16.885 1.00 20.85 96 SER B O 1
ATOM 3250 N N . GLN B 1 73 ? -8.312 6.159 16.553 1.00 21.06 97 GLN B N 1
ATOM 3251 C CA . GLN B 1 73 ? -8.075 5.997 17.988 1.00 21.91 97 GLN B CA 1
ATOM 3252 C C . GLN B 1 73 ? -7.113 7.058 18.536 1.00 21.08 97 GLN B C 1
ATOM 3253 O O . GLN B 1 73 ? -6.963 7.187 19.745 1.00 22.92 97 GLN B O 1
ATOM 3259 N N . ALA B 1 74 ? -6.473 7.823 17.652 1.00 20.98 98 ALA B N 1
ATOM 3260 C CA . ALA B 1 74 ? -5.462 8.804 18.066 1.00 20.85 98 ALA B CA 1
ATOM 3261 C C . ALA B 1 74 ? -6.030 10.218 18.343 1.00 23.50 98 ALA B C 1
ATOM 3262 O O . ALA B 1 74 ? -5.282 11.147 18.662 1.00 18.49 98 ALA B O 1
ATOM 3264 N N . ILE B 1 75 ? -7.345 10.378 18.262 1.00 22.52 99 ILE B N 1
ATOM 3265 C CA . ILE B 1 75 ? -7.945 11.702 18.399 1.00 22.47 99 ILE B CA 1
ATOM 3266 C C . ILE B 1 75 ? -9.089 11.743 19.391 1.00 23.84 99 ILE B C 1
ATOM 3267 O O . ILE B 1 75 ? -9.603 10.708 19.806 1.00 23.08 99 ILE B O 1
ATOM 3272 N N . ALA B 1 76 ? -9.482 12.960 19.765 1.00 24.21 100 ALA B N 1
ATOM 3273 C CA . ALA B 1 76 ? -10.657 13.176 20.593 1.00 27.07 100 ALA B CA 1
ATOM 3274 C C . ALA B 1 76 ? -11.439 14.376 20.052 1.00 29.97 100 ALA B C 1
ATOM 3275 O O . ALA B 1 76 ? -10.923 15.166 19.257 1.00 27.00 100 ALA B O 1
ATOM 3277 N N . SER B 1 77 ? -12.691 14.489 20.481 1.00 28.22 101 SER B N 1
ATOM 3278 C CA . SER B 1 77 ? -13.568 15.571 20.075 1.00 30.86 101 SER B CA 1
ATOM 3279 C C . SER B 1 77 ? -13.954 16.364 21.320 1.00 32.69 101 SER B C 1
ATOM 3280 O O . SER B 1 77 ? -14.665 15.874 22.201 1.00 31.67 101 SER B O 1
ATOM 3283 N N . ASN B 1 78 ? -13.444 17.579 21.423 1.00 28.88 102 ASN B N 1
ATOM 3284 C CA . ASN B 1 78 ? -13.820 18.440 22.538 1.00 29.87 102 ASN B CA 1
ATOM 3285 C C . ASN B 1 78 ? -13.746 19.874 22.064 1.00 30.42 102 ASN B C 1
ATOM 3286 O O . ASN B 1 78 ? -13.345 20.120 20.934 1.00 25.31 102 ASN B O 1
ATOM 3291 N N . ASN B 1 79 ? -14.102 20.816 22.930 1.00 32.84 103 ASN B N 1
ATOM 3292 C CA . ASN B 1 79 ? -14.218 22.205 22.520 1.00 33.15 103 ASN B CA 1
ATOM 3293 C C . ASN B 1 79 ? -12.915 22.989 22.558 1.00 34.17 103 ASN B C 1
ATOM 3294 O O . ASN B 1 79 ? -12.884 24.138 22.110 1.00 29.92 103 ASN B O 1
ATOM 3299 N N . TRP B 1 80 ? -11.849 22.403 23.105 1.00 27.59 104 TRP B N 1
ATOM 3300 C CA . TRP B 1 80 ? -10.596 23.150 23.249 1.00 31.28 104 TRP B CA 1
ATOM 3301 C C . TRP B 1 80 ? -9.472 22.748 22.293 1.00 26.18 104 TRP B C 1
ATOM 3302 O O . TRP B 1 80 ? -8.618 23.575 21.969 1.00 31.61 104 TRP B O 1
ATOM 3313 N N . PHE B 1 81 ? -9.472 21.507 21.819 1.00 22.86 105 PHE B N 1
ATOM 3314 C CA . PHE B 1 81 ? -8.459 21.077 20.858 1.00 23.90 105 PHE B CA 1
ATOM 3315 C C . PHE B 1 81 ? -8.541 21.956 19.616 1.00 26.00 105 PHE B C 1
ATOM 3316 O O . PHE B 1 81 ? -9.587 22.522 19.312 1.00 27.55 105 PHE B O 1
ATOM 3324 N N . GLY B 1 82 ? -7.422 22.093 18.915 1.00 24.62 106 GLY B N 1
ATOM 3325 C CA . GLY B 1 82 ? -7.338 22.984 17.765 1.00 27.35 106 GLY B CA 1
ATOM 3326 C C . GLY B 1 82 ? -7.700 22.294 16.462 1.00 23.05 106 GLY B C 1
ATOM 3327 O O . GLY B 1 82 ? -7.459 22.839 15.380 1.00 19.67 106 GLY B O 1
ATOM 3328 N N . TYR B 1 83 ? -8.269 21.091 16.558 1.00 22.39 107 TYR B N 1
ATOM 3329 C CA . TYR B 1 83 ? -8.799 20.398 15.380 1.00 21.44 107 TYR B CA 1
ATOM 3330 C C . TYR B 1 83 ? -10.189 19.873 15.705 1.00 22.56 107 TYR B C 1
ATOM 3331 O O . TYR B 1 83 ? -10.539 19.713 16.880 1.00 22.64 107 TYR B O 1
ATOM 3340 N N . THR B 1 84 ? -10.956 19.581 14.660 1.00 21.51 108 THR B N 1
ATOM 3341 C CA . THR B 1 84 ? -12.302 19.036 14.790 1.00 24.40 108 THR B CA 1
ATOM 3342 C C . THR B 1 84 ? -12.406 17.844 13.858 1.00 24.06 108 THR B C 1
ATOM 3343 O O . THR B 1 84 ? -12.003 17.935 12.695 1.00 26.57 108 THR B O 1
ATOM 3347 N N . PRO B 1 85 ? -12.934 16.717 14.359 1.00 22.87 109 PRO B N 1
ATOM 3348 C CA . PRO B 1 85 ? -13.184 15.589 13.458 1.00 19.16 109 PRO B CA 1
ATOM 3349 C C . PRO B 1 85 ? -14.264 15.963 12.461 1.00 23.24 109 PRO B C 1
ATOM 3350 O O . PRO B 1 85 ? -15.346 16.405 12.861 1.00 23.40 109 PRO B O 1
ATOM 3354 N N . LEU B 1 86 ? -13.963 15.792 11.172 1.00 20.20 110 LEU B N 1
ATOM 3355 C CA . LEU B 1 86 ? -14.814 16.311 10.111 1.00 21.80 110 LEU B CA 1
ATOM 3356 C C . LEU B 1 86 ? -15.467 15.213 9.261 1.00 25.31 110 LEU B C 1
ATOM 3357 O O . LEU B 1 86 ? -16.691 15.185 9.096 1.00 27.12 110 LEU B O 1
ATOM 3362 N N . ILE B 1 87 ? -14.654 14.317 8.711 1.00 22.16 111 ILE B N 1
ATOM 3363 C CA . ILE B 1 87 ? -15.195 13.261 7.867 1.00 20.63 111 ILE B CA 1
ATOM 3364 C C . ILE B 1 87 ? -14.633 11.877 8.239 1.00 21.56 111 ILE B C 1
ATOM 3365 O O . ILE B 1 87 ? -13.471 11.724 8.596 1.00 25.47 111 ILE B O 1
ATOM 3370 N N . GLN B 1 88 ? -15.504 10.882 8.185 1.00 26.00 112 GLN B N 1
ATOM 3371 C CA . GLN B 1 88 ? -15.125 9.475 8.308 1.00 20.41 112 GLN B CA 1
ATOM 3372 C C . GLN B 1 88 ? -14.769 8.906 6.929 1.00 21.94 112 GLN B C 1
ATOM 3373 O O . GLN B 1 88 ? -15.620 8.914 6.047 1.00 21.93 112 GLN B O 1
ATOM 3379 N N . THR B 1 89 ? -13.538 8.420 6.730 1.00 21.48 113 THR B N 1
ATOM 3380 C CA . THR B 1 89 ? -13.222 7.722 5.477 1.00 22.21 113 THR B CA 1
ATOM 3381 C C . THR B 1 89 ? -13.962 6.391 5.497 1.00 23.25 113 THR B C 1
ATOM 3382 O O . THR B 1 89 ? -14.257 5.830 6.561 1.00 22.70 113 THR B O 1
ATOM 3386 N N . LEU B 1 90 ? -14.329 5.937 4.311 1.00 25.16 114 LEU B N 1
ATOM 3387 C CA . LEU B 1 90 ? -15.019 4.670 4.140 1.00 24.86 114 LEU B CA 1
ATOM 3388 C C . LEU B 1 90 ? -14.131 3.849 3.227 1.00 22.98 114 LEU B C 1
ATOM 3389 O O . LEU B 1 90 ? -13.433 4.406 2.371 1.00 24.40 114 LEU B O 1
ATOM 3394 N N . THR B 1 91 ? -14.165 2.532 3.397 1.00 25.20 115 THR B N 1
ATOM 3395 C CA . THR B 1 91 ? -13.344 1.632 2.594 1.00 22.44 115 THR B CA 1
ATOM 3396 C C . THR B 1 91 ? -14.240 0.530 2.048 1.00 26.57 115 THR B C 1
ATOM 3397 O O . THR B 1 91 ? -15.242 0.174 2.671 1.00 26.12 115 THR B O 1
ATOM 3401 N N . THR B 1 92 ? -13.905 0.011 0.870 1.00 23.87 116 THR B N 1
ATOM 3402 C CA . THR B 1 92 ? -14.682 -1.072 0.295 1.00 27.13 116 THR B CA 1
ATOM 3403 C C . THR B 1 92 ? -14.595 -2.295 1.223 1.00 28.47 116 THR B C 1
ATOM 3404 O O . THR B 1 92 ? -13.511 -2.675 1.675 1.00 28.58 116 THR B O 1
ATOM 3408 N N . ALA B 1 93 ? -15.739 -2.900 1.518 1.00 33.43 117 ALA B N 1
ATOM 3409 C CA . ALA B 1 93 ? -15.788 -4.059 2.410 1.00 31.50 117 ALA B CA 1
ATOM 3410 C C . ALA B 1 93 ? -15.036 -5.263 1.834 1.00 30.22 117 ALA B C 1
ATOM 3411 O O . ALA B 1 93 ? -15.030 -5.463 0.621 1.00 30.06 117 ALA B O 1
ATOM 3413 N N . PHE B 1 94 ? -14.367 -6.027 2.699 1.00 24.24 118 PHE B N 1
ATOM 3414 C CA . PHE B 1 94 ? -13.873 -7.360 2.328 1.00 31.88 118 PHE B CA 1
ATOM 3415 C C . PHE B 1 94 ? -15.049 -8.328 2.252 1.00 27.64 118 PHE B C 1
ATOM 3416 O O . PHE B 1 94 ? -15.970 -8.259 3.064 1.00 25.36 118 PHE B O 1
ATOM 3424 N N . LYS B 1 95 ? -15.014 -9.228 1.273 1.00 31.19 119 LYS B N 1
ATOM 3425 C CA . LYS B 1 95 ? -16.095 -10.198 1.084 1.00 34.94 119 LYS B CA 1
ATOM 3426 C C . LYS B 1 95 ? -16.552 -10.898 2.367 1.00 36.47 119 LYS B C 1
ATOM 3427 O O . LYS B 1 95 ? -17.752 -11.107 2.562 1.00 42.29 119 LYS B O 1
ATOM 3433 N N . GLU B 1 96 ? -15.628 -11.259 3.248 1.00 25.01 120 GLU B N 1
ATOM 3434 C CA . GLU B 1 96 ? -16.024 -12.111 4.381 1.00 35.33 120 GLU B CA 1
ATOM 3435 C C . GLU B 1 96 ? -16.242 -11.333 5.678 1.00 32.08 120 GLU B C 1
ATOM 3436 O O . GLU B 1 96 ? -16.427 -11.914 6.751 1.00 30.86 120 GLU B O 1
ATOM 3442 N N . ASP B 1 97 ? -16.264 -10.013 5.558 1.00 32.76 121 ASP B N 1
ATOM 3443 C CA . ASP B 1 97 ? -16.382 -9.141 6.723 1.00 29.34 121 ASP B CA 1
ATOM 3444 C C . ASP B 1 97 ? -17.234 -7.948 6.343 1.00 32.90 121 ASP B C 1
ATOM 3445 O O . ASP B 1 97 ? -16.755 -6.812 6.305 1.00 31.11 121 ASP B O 1
ATOM 3450 N N . LEU B 1 98 ? -18.506 -8.204 6.060 1.00 36.02 122 LEU B N 1
ATOM 3451 C CA . LEU B 1 98 ? -19.400 -7.162 5.569 1.00 35.14 122 LEU B CA 1
ATOM 3452 C C . LEU B 1 98 ? -19.945 -6.267 6.677 1.00 36.71 122 LEU B C 1
ATOM 3453 O O . LEU B 1 98 ? -20.442 -5.175 6.401 1.00 37.18 122 LEU B O 1
ATOM 3458 N N . GLU B 1 99 ? -19.871 -6.725 7.924 1.00 34.64 123 GLU B N 1
ATOM 3459 C CA . GLU B 1 99 ? -20.507 -5.997 9.013 1.00 36.11 123 GLU B CA 1
ATOM 3460 C C . GLU B 1 99 ? -19.642 -5.956 10.263 1.00 38.24 123 GLU B C 1
ATOM 3461 O O . GLU B 1 99 ? -18.907 -6.894 10.563 1.00 35.85 123 GLU B O 1
ATOM 3467 N N . LEU B 1 100 ? -19.745 -4.859 10.999 1.00 35.33 124 LEU B N 1
ATOM 3468 C CA . LEU B 1 100 ? -18.947 -4.667 12.200 1.00 34.63 124 LEU B CA 1
ATOM 3469 C C . LEU B 1 100 ? -19.458 -5.547 13.340 1.00 38.69 124 LEU B C 1
ATOM 3470 O O . LEU B 1 100 ? -20.656 -5.592 13.615 1.00 36.35 124 LEU B O 1
ATOM 3475 N N . ASP B 1 101 ? -18.536 -6.235 14.001 1.00 29.45 125 ASP B N 1
ATOM 3476 C CA . ASP B 1 101 ? -18.860 -7.022 15.180 1.00 33.30 125 ASP B CA 1
ATOM 3477 C C . ASP B 1 101 ? -17.583 -7.255 15.980 1.00 33.30 125 ASP B C 1
ATOM 3478 O O . ASP B 1 101 ? -16.497 -6.858 15.551 1.00 29.66 125 ASP B O 1
ATOM 3483 N N . TYR B 1 102 ? -17.727 -7.906 17.133 1.00 29.58 126 TYR B N 1
ATOM 3484 C CA . TYR B 1 102 ? -16.674 -7.971 18.139 1.00 30.27 126 TYR B CA 1
ATOM 3485 C C . TYR B 1 102 ? -16.347 -9.396 18.531 1.00 32.47 126 TYR B C 1
ATOM 3486 O O . TYR B 1 102 ? -17.060 -10.328 18.166 1.00 31.48 126 TYR B O 1
ATOM 3495 N N . TYR B 1 103 ? -15.275 -9.553 19.299 1.00 28.21 127 TYR B N 1
ATOM 3496 C CA . TYR B 1 103 ? -14.861 -10.868 19.752 1.00 32.36 127 TYR B CA 1
ATOM 3497 C C . TYR B 1 103 ? -16.024 -11.560 20.454 1.00 34.66 127 TYR B C 1
ATOM 3498 O O . TYR B 1 103 ? -16.244 -12.751 20.278 1.00 30.28 127 TYR B O 1
ATOM 3507 N N . GLU B 1 104 ? -16.784 -10.797 21.230 1.00 35.26 128 GLU B N 1
ATOM 3508 C CA . GLU B 1 104 ? -17.888 -11.366 21.999 1.00 39.18 128 GLU B CA 1
ATOM 3509 C C . GLU B 1 104 ? -18.992 -11.934 21.101 1.00 40.49 128 GLU B C 1
ATOM 3510 O O . GLU B 1 104 ? -19.804 -12.734 21.549 1.00 42.30 128 GLU B O 1
ATOM 3516 N N . ASP B 1 105 ? -19.029 -11.520 19.839 1.00 35.55 129 ASP B N 1
ATOM 3517 C CA . ASP B 1 105 ? -20.035 -12.027 18.906 1.00 36.47 129 ASP B CA 1
ATOM 3518 C C . ASP B 1 105 ? -19.615 -13.373 18.300 1.00 41.56 129 ASP B C 1
ATOM 3519 O O . ASP B 1 105 ? -20.406 -14.039 17.635 1.00 37.34 129 ASP B O 1
ATOM 3524 N N . GLY B 1 106 ? -18.360 -13.752 18.515 1.00 41.65 130 GLY B N 1
ATOM 3525 C CA . GLY B 1 106 ? -17.893 -15.088 18.184 1.00 37.33 130 GLY B CA 1
ATOM 3526 C C . GLY B 1 106 ? -17.608 -15.391 16.719 1.00 40.25 130 GLY B C 1
ATOM 3527 O O . GLY B 1 106 ? -17.543 -16.554 16.338 1.00 42.03 130 GLY B O 1
ATOM 3528 N N . ASN B 1 107 ? -17.418 -14.368 15.894 1.00 36.95 131 ASN B N 1
ATOM 3529 C CA . ASN B 1 107 ? -17.212 -14.591 14.464 1.00 36.43 131 ASN B CA 1
ATOM 3530 C C . ASN B 1 107 ? -15.811 -14.282 13.958 1.00 33.12 131 ASN B C 1
ATOM 3531 O O . ASN B 1 107 ? -15.534 -14.449 12.770 1.00 32.36 131 ASN B O 1
ATOM 3536 N N . LEU B 1 108 ? -14.930 -13.816 14.833 1.00 33.74 132 LEU B N 1
ATOM 3537 C CA . LEU B 1 108 ? -13.620 -13.350 14.386 1.00 32.21 132 LEU B CA 1
ATOM 3538 C C . LEU B 1 108 ? -12.762 -14.477 13.817 1.00 30.19 132 LEU B C 1
ATOM 3539 O O . LEU B 1 108 ? -11.978 -14.260 12.895 1.00 25.56 132 LEU B O 1
ATOM 3544 N N . GLN B 1 109 ? -12.902 -15.679 14.365 1.00 26.36 133 GLN B N 1
ATOM 3545 C CA . GLN B 1 109 ? -12.162 -16.818 13.836 1.00 29.52 133 GLN B CA 1
ATOM 3546 C C . GLN B 1 109 ? -12.869 -17.414 12.610 1.00 30.49 133 GLN B C 1
ATOM 3547 O O . GLN B 1 109 ? -12.217 -17.784 11.632 1.00 28.75 133 GLN B O 1
ATOM 3553 N N . LYS B 1 110 ? -14.198 -17.481 12.653 1.00 32.11 134 LYS B N 1
ATOM 3554 C CA . LYS B 1 110 ? -14.976 -18.004 11.529 1.00 34.21 134 LYS B CA 1
ATOM 3555 C C . LYS B 1 110 ? -14.724 -17.176 10.267 1.00 33.06 134 LYS B C 1
ATOM 3556 O O . LYS B 1 110 ? -14.625 -17.720 9.170 1.00 29.76 134 LYS B O 1
ATOM 3562 N N . LYS B 1 111 ? -14.640 -15.856 10.430 1.00 28.75 135 LYS B N 1
ATOM 3563 C CA . LYS B 1 111 ? -14.380 -14.954 9.305 1.00 23.83 135 LYS B CA 1
ATOM 3564 C C . LYS B 1 111 ? -12.992 -15.196 8.726 1.00 25.33 135 LYS B C 1
ATOM 3565 O O . LYS B 1 111 ? -12.802 -15.130 7.509 1.00 29.07 135 LYS B O 1
ATOM 3571 N N . ALA B 1 112 ? -12.024 -15.474 9.592 1.00 23.87 136 ALA B N 1
ATOM 3572 C CA . ALA B 1 112 ? -10.681 -15.854 9.159 1.00 25.28 136 ALA B CA 1
ATOM 3573 C C . ALA B 1 112 ? -10.686 -17.150 8.333 1.00 30.18 136 ALA B C 1
ATOM 3574 O O . ALA B 1 112 ? -9.943 -17.282 7.353 1.00 27.28 136 ALA B O 1
ATOM 3576 N N . GLU B 1 113 ? -11.511 -18.112 8.741 1.00 29.44 137 GLU B N 1
ATOM 3577 C CA . GLU B 1 113 ? -11.565 -19.405 8.071 1.00 31.59 137 GLU B CA 1
ATOM 3578 C C . GLU B 1 113 ? -12.153 -19.261 6.669 1.00 30.13 137 GLU B C 1
ATOM 3579 O O . GLU B 1 113 ? -11.648 -19.845 5.709 1.00 27.18 137 GLU B O 1
ATOM 3585 N N . LYS B 1 114 ? -13.225 -18.483 6.562 1.00 30.41 138 LYS B N 1
ATOM 3586 C CA . LYS B 1 114 ? -13.840 -18.198 5.268 1.00 30.64 138 LYS B CA 1
ATOM 3587 C C . LYS B 1 114 ? -12.843 -17.509 4.341 1.00 29.87 138 LYS B C 1
ATOM 3588 O O . LYS B 1 114 ? -12.781 -17.817 3.146 1.00 25.47 138 LYS B O 1
ATOM 3594 N N . THR B 1 115 ? -12.071 -16.569 4.890 1.00 29.75 139 THR B N 1
ATOM 3595 C CA . THR B 1 115 ? -11.101 -15.824 4.087 1.00 27.41 139 THR B CA 1
ATOM 3596 C C . THR B 1 115 ? -9.957 -16.741 3.651 1.00 30.07 139 THR B C 1
ATOM 3597 O O . THR B 1 115 ? -9.436 -16.611 2.542 1.00 27.60 139 THR B O 1
ATOM 3601 N N . ASN B 1 116 ? -9.577 -17.683 4.509 1.00 28.12 140 ASN B N 1
ATOM 3602 C CA . ASN B 1 116 ? -8.547 -18.639 4.141 1.00 31.86 140 ASN B CA 1
ATOM 3603 C C . ASN B 1 116 ? -8.913 -19.398 2.865 1.00 31.20 140 ASN B C 1
ATOM 3604 O O . ASN B 1 116 ? -8.044 -19.737 2.071 1.00 34.23 140 ASN B O 1
ATOM 3609 N N . LEU B 1 117 ? -10.200 -19.672 2.675 1.00 30.99 141 LEU B N 1
ATOM 3610 C CA . LEU B 1 117 ? -10.660 -20.339 1.460 1.00 33.00 141 LEU B CA 1
ATOM 3611 C C . LEU B 1 117 ? -10.416 -19.476 0.216 1.00 35.01 141 LEU B C 1
ATOM 3612 O O . LEU B 1 117 ? -10.100 -19.987 -0.856 1.00 36.18 141 LEU B O 1
ATOM 3617 N N . LEU B 1 118 ? -10.569 -18.164 0.355 1.00 35.34 142 LEU B N 1
ATOM 3618 C CA . LEU B 1 118 ? -10.321 -17.251 -0.755 1.00 34.63 142 LEU B CA 1
ATOM 3619 C C . LEU B 1 118 ? -8.823 -17.016 -0.965 1.00 35.65 142 LEU B C 1
ATOM 3620 O O . LEU B 1 118 ? -8.330 -16.974 -2.090 1.00 35.11 142 LEU B O 1
ATOM 3625 N N . PHE B 1 119 ? -8.112 -16.877 0.145 1.00 33.40 143 PHE B N 1
ATOM 3626 C CA . PHE B 1 119 ? -6.730 -16.418 0.171 1.00 36.19 143 PHE B CA 1
ATOM 3627 C C . PHE B 1 119 ? -5.762 -17.462 -0.390 1.00 38.64 143 PHE B C 1
ATOM 3628 O O . PHE B 1 119 ? -4.739 -17.109 -0.973 1.00 37.23 143 PHE B O 1
ATOM 3636 N N . LEU B 1 120 ? -6.106 -18.741 -0.258 1.00 38.06 144 LEU B N 1
ATOM 3637 C CA . LEU B 1 120 ? -5.111 -19.800 -0.399 1.00 41.49 144 LEU B CA 1
ATOM 3638 C C . LEU B 1 120 ? -5.023 -20.494 -1.764 1.00 47.77 144 LEU B C 1
ATOM 3639 O O . LEU B 1 120 ? -4.004 -21.117 -2.059 1.00 47.78 144 LEU B O 1
ATOM 3644 N N . SER B 1 121 ? -6.059 -20.393 -2.593 1.00 46.90 145 SER B N 1
ATOM 3645 C CA . SER B 1 121 ? -6.028 -21.053 -3.897 1.00 50.06 145 SER B CA 1
ATOM 3646 C C . SER B 1 121 ? -6.589 -20.168 -5.006 1.00 46.26 145 SER B C 1
ATOM 3647 O O . SER B 1 121 ? -7.793 -19.927 -5.061 1.00 50.83 145 SER B O 1
ATOM 3650 N N . PRO B 1 122 ? -5.711 -19.692 -5.907 1.00 47.25 146 PRO B N 1
ATOM 3651 C CA . PRO B 1 122 ? -4.277 -20.003 -5.903 1.00 41.44 146 PRO B CA 1
ATOM 3652 C C . PRO B 1 122 ? -3.550 -19.274 -4.783 1.00 43.72 146 PRO B C 1
ATOM 3653 O O . PRO B 1 122 ? -4.091 -18.313 -4.237 1.00 41.75 146 PRO B O 1
ATOM 3657 N N . PRO B 1 123 ? -2.333 -19.722 -4.440 1.00 44.40 147 PRO B N 1
ATOM 3658 C CA . PRO B 1 123 ? -1.601 -19.031 -3.377 1.00 43.12 147 PRO B CA 1
ATOM 3659 C C . PRO B 1 123 ? -1.089 -17.676 -3.849 1.00 38.03 147 PRO B C 1
ATOM 3660 O O . PRO B 1 123 ? -0.984 -17.448 -5.056 1.00 34.99 147 PRO B O 1
ATOM 3664 N N . TYR B 1 124 ? -0.772 -16.804 -2.895 1.00 38.32 148 TYR B N 1
ATOM 3665 C CA . TYR B 1 124 ? -0.434 -15.404 -3.157 1.00 33.22 148 TYR B CA 1
ATOM 3666 C C . TYR B 1 124 ? 0.694 -15.218 -4.181 1.00 37.52 148 TYR B C 1
ATOM 3667 O O . TYR B 1 124 ? 0.641 -14.317 -5.019 1.00 36.07 148 TYR B O 1
ATOM 3676 N N . LYS B 1 125 ? 1.713 -16.071 -4.137 1.00 43.53 149 LYS B N 1
ATOM 3677 C CA . LYS B 1 125 ? 2.845 -15.889 -5.039 1.00 42.89 149 LYS B CA 1
ATOM 3678 C C . LYS B 1 125 ? 2.429 -16.149 -6.483 1.00 35.89 149 LYS B C 1
ATOM 3679 O O . LYS B 1 125 ? 3.129 -15.770 -7.416 1.00 36.51 149 LYS B O 1
ATOM 3685 N N . GLU B 1 126 ? 1.271 -16.777 -6.654 1.00 33.74 150 GLU B N 1
ATOM 3686 C CA . GLU B 1 126 ? 0.736 -17.054 -7.982 1.00 39.82 150 GLU B CA 1
ATOM 3687 C C . GLU B 1 126 ? -0.215 -15.956 -8.492 1.00 42.11 150 GLU B C 1
ATOM 3688 O O . GLU B 1 126 ? -0.587 -15.966 -9.670 1.00 35.57 150 GLU B O 1
ATOM 3694 N N . TRP B 1 127 ? -0.610 -15.020 -7.624 1.00 35.62 151 TRP B N 1
ATOM 3695 C CA . TRP B 1 127 ? -1.509 -13.946 -8.040 1.00 31.76 151 TRP B CA 1
ATOM 3696 C C . TRP B 1 127 ? -0.889 -13.128 -9.161 1.00 29.90 151 TRP B C 1
ATOM 3697 O O . TRP B 1 127 ? 0.284 -12.773 -9.112 1.00 33.68 151 TRP B O 1
ATOM 3708 N N . ASP B 1 128 ? -1.682 -12.848 -10.184 1.00 34.94 152 ASP B N 1
ATOM 3709 C CA . ASP B 1 128 ? -1.254 -11.953 -11.249 1.00 38.95 152 ASP B CA 1
ATOM 3710 C C . ASP B 1 128 ? -2.314 -10.884 -11.438 1.00 38.53 152 ASP B C 1
ATOM 3711 O O . ASP B 1 128 ? -3.457 -11.039 -11.000 1.00 38.41 152 ASP B O 1
ATOM 3716 N N . ASP B 1 129 ? -1.931 -9.798 -12.091 1.00 39.32 153 ASP B N 1
ATOM 3717 C CA . ASP B 1 129 ? -2.790 -8.630 -12.150 1.00 34.04 153 ASP B CA 1
ATOM 3718 C C . ASP B 1 129 ? -4.141 -8.940 -12.791 1.00 40.88 153 ASP B C 1
ATOM 3719 O O . ASP B 1 129 ? -5.156 -8.356 -12.416 1.00 34.22 153 ASP B O 1
ATOM 3724 N N . ILE B 1 130 ? -4.167 -9.854 -13.757 1.00 35.46 154 ILE B N 1
ATOM 3725 C CA . ILE B 1 130 ? -5.394 -10.083 -14.508 1.00 37.45 154 ILE B CA 1
ATOM 3726 C C . ILE B 1 130 ? -6.338 -11.033 -13.797 1.00 32.62 154 ILE B C 1
ATOM 3727 O O . ILE B 1 130 ? -7.482 -10.684 -13.521 1.00 35.89 154 ILE B O 1
ATOM 3732 N N . LYS B 1 131 ? -5.866 -12.246 -13.532 1.00 32.09 155 LYS B N 1
ATOM 3733 C CA . LYS B 1 131 ? -6.679 -13.260 -12.864 1.00 38.94 155 LYS B CA 1
ATOM 3734 C C . LYS B 1 131 ? -7.141 -12.837 -11.462 1.00 38.01 155 LYS B C 1
ATOM 3735 O O . LYS B 1 131 ? -8.196 -13.269 -10.999 1.00 33.75 155 LYS B O 1
ATOM 3741 N N . GLN B 1 132 ? -6.361 -12.007 -10.777 1.00 36.74 156 GLN B N 1
ATOM 3742 C CA . GLN B 1 132 ? -6.718 -11.637 -9.408 1.00 31.81 156 GLN B CA 1
ATOM 3743 C C . GLN B 1 132 ? -7.217 -10.194 -9.345 1.00 35.80 156 GLN B C 1
ATOM 3744 O O . GLN B 1 132 ? -7.440 -9.651 -8.267 1.00 30.01 156 GLN B O 1
ATOM 3750 N N . LYS B 1 133 ? -7.392 -9.586 -10.511 1.00 35.79 157 LYS B N 1
ATOM 3751 C CA . LYS B 1 133 ? -8.083 -8.303 -10.617 1.00 34.74 157 LYS B CA 1
ATOM 3752 C C . LYS B 1 133 ? -7.394 -7.189 -9.843 1.00 32.90 157 LYS B C 1
ATOM 3753 O O . LYS B 1 133 ? -8.039 -6.431 -9.103 1.00 30.61 157 LYS B O 1
ATOM 3759 N N . TRP B 1 134 ? -6.083 -7.073 -10.011 1.00 32.28 158 TRP B N 1
ATOM 3760 C CA . TRP B 1 134 ? -5.369 -5.931 -9.430 1.00 32.74 158 TRP B CA 1
ATOM 3761 C C . TRP B 1 134 ? -5.870 -4.642 -10.056 1.00 30.61 158 TRP B C 1
ATOM 3762 O O . TRP B 1 134 ? -5.839 -4.501 -11.277 1.00 31.96 158 TRP B O 1
ATOM 3773 N N . THR B 1 135 ? -6.304 -3.690 -9.224 1.00 27.41 159 THR B N 1
ATOM 3774 C CA . THR B 1 135 ? -6.904 -2.448 -9.707 1.00 31.27 159 THR B CA 1
ATOM 3775 C C . THR B 1 135 ? -5.877 -1.328 -9.840 1.00 30.74 159 THR B C 1
ATOM 3776 O O . THR B 1 135 ? -6.187 -0.253 -10.354 1.00 32.66 159 THR B O 1
ATOM 3780 N N . GLY B 1 136 ? -4.660 -1.571 -9.367 1.00 30.42 160 GLY B N 1
ATOM 3781 C CA . GLY B 1 136 ? -3.681 -0.508 -9.226 1.00 33.47 160 GLY B CA 1
ATOM 3782 C C . GLY B 1 136 ? -3.461 -0.242 -7.749 1.00 29.32 160 GLY B C 1
ATOM 3783 O O . GLY B 1 136 ? -2.391 0.189 -7.334 1.00 31.65 160 GLY B O 1
ATOM 3784 N N . ASN B 1 137 ? -4.473 -0.533 -6.944 1.00 25.42 161 ASN B N 1
ATOM 3785 C CA . ASN B 1 137 ? -4.350 -0.379 -5.504 1.00 26.85 161 ASN B CA 1
ATOM 3786 C C . ASN B 1 137 ? -4.667 -1.639 -4.701 1.00 25.26 161 ASN B C 1
ATOM 3787 O O . ASN B 1 137 ? -4.260 -1.747 -3.544 1.00 26.71 161 ASN B O 1
ATOM 3792 N N . ARG B 1 138 ? -5.393 -2.582 -5.302 1.00 23.05 162 ARG B N 1
ATOM 3793 C CA . ARG B 1 138 ? -5.857 -3.764 -4.573 1.00 23.49 162 ARG B CA 1
ATOM 3794 C C . ARG B 1 138 ? -6.261 -4.919 -5.504 1.00 24.91 162 ARG B C 1
ATOM 3795 O O . ARG B 1 138 ? -6.540 -4.704 -6.682 1.00 25.91 162 ARG B O 1
ATOM 3803 N N . TYR B 1 139 ? -6.333 -6.127 -4.950 1.00 26.55 163 TYR B N 1
ATOM 3804 C CA . TYR B 1 139 ? -6.842 -7.295 -5.695 1.00 24.70 163 TYR B CA 1
ATOM 3805 C C . TYR B 1 139 ? -8.340 -7.362 -5.473 1.00 24.21 163 TYR B C 1
ATOM 3806 O O . TYR B 1 139 ? -8.797 -7.681 -4.376 1.00 28.28 163 TYR B O 1
ATOM 3815 N N . ASP B 1 140 ? -9.103 -7.032 -6.503 1.00 26.14 164 ASP B N 1
ATOM 3816 C CA . ASP B 1 140 ? -10.536 -6.804 -6.356 1.00 28.84 164 ASP B CA 1
ATOM 3817 C C . ASP B 1 140 ? -11.309 -8.049 -5.922 1.00 28.04 164 ASP B C 1
ATOM 3818 O O . ASP B 1 140 ? -12.429 -7.935 -5.431 1.00 27.98 164 ASP B O 1
ATOM 3823 N N . PHE B 1 141 ? -10.720 -9.230 -6.104 1.00 30.61 165 PHE B N 1
ATOM 3824 C CA . PHE B 1 141 ? -11.454 -10.479 -5.887 1.00 30.49 165 PHE B CA 1
ATOM 3825 C C . PHE B 1 141 ? -11.751 -10.704 -4.408 1.00 30.42 165 PHE B C 1
ATOM 3826 O O . PHE B 1 141 ? -12.598 -11.521 -4.054 1.00 29.49 165 PHE B O 1
ATOM 3834 N N . LEU B 1 142 ? -11.077 -9.935 -3.557 1.00 31.55 166 LEU B N 1
ATOM 3835 C CA . LEU B 1 142 ? -11.204 -10.068 -2.113 1.00 25.81 166 LEU B CA 1
ATOM 3836 C C . LEU B 1 142 ? -12.267 -9.127 -1.541 1.00 28.38 166 LEU B C 1
ATOM 3837 O O . LEU B 1 142 ? -12.587 -9.197 -0.356 1.00 27.13 166 LEU B O 1
ATOM 3842 N N . TYR B 1 143 ? -12.826 -8.273 -2.394 1.00 27.94 167 TYR B N 1
ATOM 3843 C CA . TYR B 1 143 ? -13.729 -7.212 -1.966 1.00 26.95 167 TYR B CA 1
ATOM 3844 C C . TYR B 1 143 ? -15.136 -7.366 -2.525 1.00 33.94 167 TYR B C 1
ATOM 3845 O O . TYR B 1 143 ? -15.343 -7.987 -3.569 1.00 30.73 167 TYR B O 1
ATOM 3854 N N . GLU B 1 144 ? -16.097 -6.757 -1.841 1.00 31.10 168 GLU B N 1
ATOM 3855 C CA . GLU B 1 144 ? -17.410 -6.527 -2.418 1.00 31.70 168 GLU B CA 1
ATOM 3856 C C . GLU B 1 144 ? -17.502 -5.053 -2.857 1.00 38.13 168 GLU B C 1
ATOM 3857 O O . GLU B 1 144 ? -17.889 -4.192 -2.066 1.00 30.72 168 GLU B O 1
ATOM 3863 N N . PRO B 1 145 ? -17.140 -4.761 -4.122 1.00 39.75 169 PRO B N 1
ATOM 3864 C CA . PRO B 1 145 ? -17.015 -3.372 -4.598 1.00 36.74 169 PRO B CA 1
ATOM 3865 C C . PRO B 1 145 ? -18.275 -2.528 -4.396 1.00 40.70 169 PRO B C 1
ATOM 3866 O O . PRO B 1 145 ? -18.198 -1.302 -4.450 1.00 40.76 169 PRO B O 1
ATOM 3870 N N . SER B 1 146 ? -19.409 -3.178 -4.154 1.00 38.38 170 SER B N 1
ATOM 3871 C CA . SER B 1 146 ? -20.682 -2.481 -3.995 1.00 37.78 170 SER B CA 1
ATOM 3872 C C . SER B 1 146 ? -20.968 -2.031 -2.565 1.00 41.51 170 SER B C 1
ATOM 3873 O O . SER B 1 146 ? -21.982 -1.392 -2.313 1.00 47.33 170 SER B O 1
ATOM 3876 N N . LYS B 1 147 ? -20.096 -2.372 -1.627 1.00 36.79 171 LYS B N 1
ATOM 3877 C CA . LYS B 1 147 ? -20.369 -2.089 -0.221 1.00 39.22 171 LYS B CA 1
ATOM 3878 C C . LYS B 1 147 ? -19.217 -1.330 0.427 1.00 34.16 171 LYS B C 1
ATOM 3879 O O . LYS B 1 147 ? -18.060 -1.729 0.317 1.00 30.64 171 LYS B O 1
ATOM 3885 N N . LEU B 1 148 ? -19.551 -0.227 1.093 1.00 36.61 172 LEU B N 1
ATOM 3886 C CA . LEU B 1 148 ? -18.568 0.575 1.819 1.00 28.21 172 LEU B CA 1
ATOM 3887 C C . LEU B 1 148 ? -18.809 0.383 3.313 1.00 29.19 172 LEU B C 1
ATOM 3888 O O . LEU B 1 148 ? -19.957 0.325 3.759 1.00 35.32 172 LEU B O 1
ATOM 3893 N N . VAL B 1 149 ? -17.736 0.267 4.085 1.00 27.45 173 VAL B N 1
ATOM 3894 C CA . VAL B 1 149 ? -17.857 0.226 5.539 1.00 26.88 173 VAL B CA 1
ATOM 3895 C C . VAL B 1 149 ? -16.881 1.224 6.145 1.00 24.44 173 VAL B C 1
ATOM 3896 O O . VAL B 1 149 ? -15.992 1.707 5.457 1.00 24.61 173 VAL B O 1
ATOM 3900 N N . SER B 1 150 ? -17.037 1.520 7.431 1.00 23.26 174 SER B N 1
ATOM 3901 C CA . SER B 1 150 ? -16.234 2.556 8.076 1.00 24.78 174 SER B CA 1
ATOM 3902 C C . SER B 1 150 ? -15.243 1.969 9.086 1.00 21.47 174 SER B C 1
ATOM 3903 O O . SER B 1 150 ? -14.636 2.702 9.848 1.00 24.08 174 SER B O 1
ATOM 3906 N N . PHE B 1 151 ? -15.045 0.654 9.055 1.00 27.06 175 PHE B N 1
ATOM 3907 C CA . PHE B 1 151 ? -14.192 -0.003 10.036 1.00 22.94 175 PHE B CA 1
ATOM 3908 C C . PHE B 1 151 ? -13.145 -0.911 9.379 1.00 17.20 175 PHE B C 1
ATOM 3909 O O . PHE B 1 151 ? -13.244 -1.228 8.197 1.00 22.91 175 PHE B O 1
ATOM 3917 N N . TYR B 1 152 ? -12.141 -1.302 10.157 1.00 19.69 176 TYR B N 1
ATOM 3918 C CA . TYR B 1 152 ? -11.158 -2.304 9.736 1.00 20.94 176 TYR B CA 1
ATOM 3919 C C . TYR B 1 152 ? -10.672 -3.019 11.003 1.00 23.08 176 TYR B C 1
ATOM 3920 O O . TYR B 1 152 ? -11.111 -2.690 12.106 1.00 20.07 176 TYR B O 1
ATOM 3929 N N . ARG B 1 153 ? -9.808 -4.015 10.839 1.00 21.16 177 ARG B N 1
ATOM 3930 C CA . ARG B 1 153 ? -9.325 -4.819 11.949 1.00 21.11 177 ARG B CA 1
ATOM 3931 C C . ARG B 1 153 ? -7.868 -5.152 11.743 1.00 21.76 177 ARG B C 1
ATOM 3932 O O . ARG B 1 153 ? -7.293 -4.881 10.697 1.00 22.68 177 ARG B O 1
ATOM 3940 N N . SER B 1 154 ? -7.305 -5.791 12.757 1.00 20.43 178 SER B N 1
ATOM 3941 C CA . SER B 1 154 ? -5.997 -6.389 12.696 1.00 20.62 178 SER B CA 1
ATOM 3942 C C . SER B 1 154 ? -6.235 -7.877 12.422 1.00 26.10 178 SER B C 1
ATOM 3943 O O . SER B 1 154 ? -7.347 -8.365 12.584 1.00 22.21 178 SER B O 1
ATOM 3946 N N . MET B 1 155 ? -5.200 -8.590 12.009 1.00 23.27 179 MET B N 1
ATOM 3947 C CA . MET B 1 155 ? -5.307 -10.026 11.854 1.00 22.77 179 MET B CA 1
ATOM 3948 C C . MET B 1 155 ? -4.054 -10.680 12.419 1.00 23.38 179 MET B C 1
ATOM 3949 O O . MET B 1 155 ? -3.022 -10.029 12.598 1.00 25.97 179 MET B O 1
ATOM 3954 N N . ILE B 1 156 ? -4.154 -11.969 12.707 1.00 24.58 180 ILE B N 1
ATOM 3955 C CA . ILE B 1 156 ? -3.017 -12.740 13.169 1.00 24.74 180 ILE B CA 1
ATOM 3956 C C . ILE B 1 156 ? -2.742 -13.826 12.135 1.00 26.06 180 ILE B C 1
ATOM 3957 O O . ILE B 1 156 ? -3.548 -14.731 11.961 1.00 28.33 180 ILE B O 1
ATOM 3962 N N . LEU B 1 157 ? -1.609 -13.719 11.455 1.00 24.70 181 LEU B N 1
ATOM 3963 C CA . LEU B 1 157 ? -1.181 -14.718 10.488 1.00 26.40 181 LEU B CA 1
ATOM 3964 C C . LEU B 1 157 ? -0.401 -15.802 11.208 1.00 29.25 181 LEU B C 1
ATOM 3965 O O . LEU B 1 157 ? 0.311 -15.521 12.163 1.00 28.71 181 LEU B O 1
ATOM 3970 N N . ILE B 1 158 ? -0.530 -17.044 10.754 1.00 32.53 182 ILE B N 1
ATOM 3971 C CA . ILE B 1 158 ? 0.274 -18.124 11.309 1.00 30.03 182 ILE B CA 1
ATOM 3972 C C . ILE B 1 158 ? 0.889 -18.942 10.179 1.00 29.46 182 ILE B C 1
ATOM 3973 O O . ILE B 1 158 ? 0.293 -19.070 9.104 1.00 29.64 182 ILE B O 1
ATOM 3978 N N . THR B 1 159 ? 2.089 -19.470 10.420 1.00 34.76 183 THR B N 1
ATOM 3979 C CA . THR B 1 159 ? 2.786 -20.288 9.429 1.00 31.29 183 THR B CA 1
ATOM 3980 C C . THR B 1 159 ? 3.458 -21.489 10.089 1.00 37.07 183 THR B C 1
ATOM 3981 O O . THR B 1 159 ? 3.616 -21.530 11.306 1.00 30.56 183 THR B O 1
ATOM 3985 N N . GLY B 1 160 ? 3.856 -22.459 9.269 1.00 40.89 184 GLY B N 1
ATOM 3986 C CA . GLY B 1 160 ? 4.596 -23.612 9.749 1.00 41.07 184 GLY B CA 1
ATOM 3987 C C . GLY B 1 160 ? 4.232 -24.876 8.993 1.00 41.12 184 GLY B C 1
ATOM 3988 O O . GLY B 1 160 ? 3.481 -24.830 8.020 1.00 41.88 184 GLY B O 1
ATOM 3989 N N . SER B 1 161 ? 4.774 -26.001 9.444 1.00 42.92 185 SER B N 1
ATOM 3990 C CA . SER B 1 161 ? 4.388 -27.310 8.932 1.00 47.15 185 SER B CA 1
ATOM 3991 C C . SER B 1 161 ? 2.918 -27.550 9.243 1.00 43.46 185 SER B C 1
ATOM 3992 O O . SER B 1 161 ? 2.336 -26.851 10.060 1.00 39.96 185 SER B O 1
ATOM 3995 N N . ALA B 1 162 ? 2.319 -28.544 8.599 1.00 43.49 186 ALA B N 1
ATOM 3996 C CA . ALA B 1 162 ? 0.926 -28.885 8.868 1.00 45.11 186 ALA B CA 1
ATOM 3997 C C . ALA B 1 162 ? 0.713 -29.194 10.349 1.00 45.72 186 ALA B C 1
ATOM 3998 O O . ALA B 1 162 ? -0.329 -28.850 10.910 1.00 49.04 186 ALA B O 1
ATOM 4000 N N . SER B 1 163 ? 1.701 -29.827 10.980 1.00 43.25 187 SER B N 1
ATOM 4001 C CA . SER B 1 163 ? 1.586 -30.176 12.393 1.00 47.51 187 SER B CA 1
ATOM 4002 C C . SER B 1 163 ? 1.683 -28.929 13.264 1.00 42.39 187 SER B C 1
ATOM 4003 O O . SER B 1 163 ? 0.929 -28.769 14.215 1.00 41.62 187 SER B O 1
ATOM 4006 N N . GLU B 1 164 ? 2.605 -28.038 12.933 1.00 45.48 188 GLU B N 1
ATOM 4007 C CA . GLU B 1 164 ? 2.767 -26.811 13.704 1.00 46.72 188 GLU B CA 1
ATOM 4008 C C . GLU B 1 164 ? 1.516 -25.933 13.621 1.00 40.20 188 GLU B C 1
ATOM 4009 O O . GLU B 1 164 ? 1.076 -25.377 14.631 1.00 39.73 188 GLU B O 1
ATOM 4015 N N . ILE B 1 165 ? 0.935 -25.831 12.426 1.00 44.32 189 ILE B N 1
ATOM 4016 C CA . ILE B 1 165 ? -0.319 -25.101 12.235 1.00 43.47 189 ILE B CA 1
ATOM 4017 C C . ILE B 1 165 ? -1.394 -25.645 13.166 1.00 40.33 189 ILE B C 1
ATOM 4018 O O . ILE B 1 165 ? -2.096 -24.879 13.823 1.00 37.10 189 ILE B O 1
ATOM 4023 N N . THR B 1 166 ? -1.536 -26.967 13.219 1.00 39.84 190 THR B N 1
ATOM 4024 C CA . THR B 1 166 ? -2.570 -27.546 14.063 1.00 36.71 190 THR B CA 1
ATOM 4025 C C . THR B 1 166 ? -2.270 -27.304 15.550 1.00 37.18 190 THR B C 1
ATOM 4026 O O . THR B 1 166 ? -3.187 -27.094 16.333 1.00 37.59 190 THR B O 1
ATOM 4030 N N . ALA B 1 167 ? -0.992 -27.312 15.926 1.00 35.67 191 ALA B N 1
ATOM 4031 C CA . ALA B 1 167 ? -0.590 -27.092 17.318 1.00 35.68 191 ALA B CA 1
ATOM 4032 C C . ALA B 1 167 ? -0.837 -25.645 17.756 1.00 38.19 191 ALA B C 1
ATOM 4033 O O . ALA B 1 167 ? -1.158 -25.377 18.918 1.00 33.36 191 ALA B O 1
ATOM 4035 N N . ILE B 1 168 ? -0.671 -24.713 16.825 1.00 38.17 192 ILE B N 1
ATOM 4036 C CA . ILE B 1 168 ? -0.875 -23.309 17.133 1.00 31.41 192 ILE B CA 1
ATOM 4037 C C . ILE B 1 168 ? -2.358 -23.090 17.377 1.00 30.02 192 ILE B C 1
ATOM 4038 O O . ILE B 1 168 ? -2.750 -22.475 18.361 1.00 37.51 192 ILE B O 1
ATOM 4043 N N . LYS B 1 169 ? -3.179 -23.621 16.477 1.00 32.35 193 LYS B N 1
ATOM 4044 C CA . LYS B 1 169 ? -4.621 -23.492 16.585 1.00 30.30 193 LYS B CA 1
ATOM 4045 C C . LYS B 1 169 ? -5.096 -24.117 17.892 1.00 35.69 193 LYS B C 1
ATOM 4046 O O . LYS B 1 169 ? -5.924 -23.550 18.582 1.00 32.49 193 LYS B O 1
ATOM 4052 N N . LYS B 1 170 ? -4.581 -25.303 18.215 1.00 39.94 194 LYS B N 1
ATOM 4053 C CA . LYS B 1 170 ? -4.922 -25.975 19.463 1.00 35.26 194 LYS B CA 1
ATOM 4054 C C . LYS B 1 170 ? -4.634 -25.081 20.678 1.00 38.97 194 LYS B C 1
ATOM 4055 O O . LYS B 1 170 ? -5.472 -24.942 21.571 1.00 33.87 194 LYS B O 1
ATOM 4061 N N . ALA B 1 171 ? -3.446 -24.483 20.708 1.00 35.90 195 ALA B N 1
ATOM 4062 C CA . ALA B 1 171 ? -3.035 -23.639 21.821 1.00 37.60 195 ALA B CA 1
ATOM 4063 C C . ALA B 1 171 ? -3.939 -22.403 21.909 1.00 37.59 195 ALA B C 1
ATOM 4064 O O . ALA B 1 171 ? -4.196 -21.881 22.990 1.00 35.49 195 ALA B O 1
ATOM 4066 N N . TRP B 1 172 ? -4.414 -21.938 20.763 1.00 34.46 196 TRP B N 1
ATOM 4067 C CA . TRP B 1 172 ? -5.359 -20.835 20.720 1.00 33.88 196 TRP B CA 1
ATOM 4068 C C . TRP B 1 172 ? -6.749 -21.271 21.196 1.00 36.78 196 TRP B C 1
ATOM 4069 O O . TRP B 1 172 ? -7.337 -20.648 22.071 1.00 33.18 196 TRP B O 1
ATOM 4080 N N . ASN B 1 173 ? -7.267 -22.352 20.623 1.00 34.69 197 ASN B N 1
ATOM 4081 C CA . ASN B 1 173 ? -8.605 -22.817 20.948 1.00 37.74 197 ASN B CA 1
ATOM 4082 C C . ASN B 1 173 ? -8.727 -23.211 22.410 1.00 36.34 197 ASN B C 1
ATOM 4083 O O . ASN B 1 173 ? -9.783 -23.042 23.019 1.00 39.17 197 ASN B O 1
ATOM 4088 N N . GLU B 1 174 ? -7.639 -23.718 22.974 1.00 38.32 198 GLU B N 1
ATOM 4089 C CA . GLU B 1 174 ? -7.632 -24.127 24.369 1.00 42.96 198 GLU B CA 1
ATOM 4090 C C . GLU B 1 174 ? -7.240 -22.964 25.289 1.00 39.12 198 GLU B C 1
ATOM 4091 O O . GLU B 1 174 ? -7.228 -23.104 26.510 1.00 38.17 198 GLU B O 1
ATOM 4097 N N . LYS B 1 175 ? -6.939 -21.814 24.694 1.00 38.58 199 LYS B N 1
ATOM 4098 C CA . LYS B 1 175 ? -6.650 -20.599 25.455 1.00 36.01 199 LYS B CA 1
ATOM 4099 C C . LYS B 1 175 ? -5.419 -20.755 26.331 1.00 35.84 199 LYS B C 1
ATOM 4100 O O . LYS B 1 175 ? -5.332 -20.170 27.413 1.00 39.71 199 LYS B O 1
ATOM 4106 N N . ASN B 1 176 ? -4.470 -21.547 25.854 1.00 40.33 200 ASN B N 1
ATOM 4107 C CA . ASN B 1 176 ? -3.207 -21.725 26.552 1.00 43.21 200 ASN B CA 1
ATOM 4108 C C . ASN B 1 176 ? -2.186 -20.709 26.051 1.00 37.62 200 ASN B C 1
ATOM 4109 O O . ASN B 1 176 ? -1.558 -20.900 25.006 1.00 38.91 200 ASN B O 1
ATOM 4114 N N . TRP B 1 177 ? -2.024 -19.628 26.804 1.00 36.84 201 TRP B N 1
ATOM 4115 C CA . TRP B 1 177 ? -1.168 -18.531 26.384 1.00 38.47 201 TRP B CA 1
ATOM 4116 C C . TRP B 1 177 ? 0.303 -18.916 26.360 1.00 40.65 201 TRP B C 1
ATOM 4117 O O . TRP B 1 177 ? 1.044 -18.526 25.463 1.00 38.92 201 TRP B O 1
ATOM 4128 N N . ASN B 1 178 ? 0.721 -19.687 27.354 1.00 42.74 202 ASN B N 1
ATOM 4129 C CA A ASN B 1 178 ? 2.116 -20.080 27.488 0.52 43.47 202 ASN B CA 1
ATOM 4130 C CA B ASN B 1 178 ? 2.118 -20.080 27.488 0.48 43.49 202 ASN B CA 1
ATOM 4131 C C . ASN B 1 178 ? 2.582 -20.949 26.319 1.00 42.93 202 ASN B C 1
ATOM 4132 O O . ASN B 1 178 ? 3.705 -20.811 25.839 1.00 44.70 202 ASN B O 1
ATOM 4141 N N . GLN B 1 179 ? 1.706 -21.839 25.866 1.00 40.02 203 GLN B N 1
ATOM 4142 C CA . GLN B 1 179 ? 1.994 -22.731 24.745 1.00 42.90 203 GLN B CA 1
ATOM 4143 C C . GLN B 1 179 ? 1.943 -21.946 23.431 1.00 45.46 203 GLN B C 1
ATOM 4144 O O . GLN B 1 179 ? 2.779 -22.112 22.539 1.00 39.83 203 GLN B O 1
ATOM 4150 N N . PHE B 1 180 ? 0.944 -21.081 23.333 1.00 42.76 204 PHE B N 1
ATOM 4151 C CA . PHE B 1 180 ? 0.735 -20.263 22.144 1.00 33.82 204 PHE B CA 1
ATOM 4152 C C . PHE B 1 180 ? 1.938 -19.371 21.865 1.00 35.98 204 PHE B C 1
ATOM 4153 O O . PHE B 1 180 ? 2.491 -19.388 20.769 1.00 38.60 204 PHE B O 1
ATOM 4161 N N . MET B 1 181 ? 2.365 -18.615 22.865 1.00 37.82 205 MET B N 1
ATOM 4162 C CA . MET B 1 181 ? 3.417 -17.628 22.666 1.00 39.44 205 MET B CA 1
ATOM 4163 C C . MET B 1 181 ? 4.769 -18.258 22.340 1.00 43.42 205 MET B C 1
ATOM 4164 O O . MET B 1 181 ? 5.664 -17.581 21.834 1.00 41.57 205 MET B O 1
ATOM 4169 N N . LYS B 1 182 ? 4.926 -19.545 22.636 1.00 41.78 206 LYS B N 1
ATOM 4170 C CA . LYS B 1 182 ? 6.211 -20.200 22.429 1.00 43.59 206 LYS B CA 1
ATOM 4171 C C . LYS B 1 182 ? 6.526 -20.422 20.949 1.00 47.11 206 LYS B C 1
ATOM 4172 O O . LYS B 1 182 ? 7.675 -20.679 20.590 1.00 49.49 206 LYS B O 1
ATOM 4178 N N . PHE B 1 183 ? 5.515 -20.306 20.094 1.00 43.35 207 PHE B N 1
ATOM 4179 C CA . PHE B 1 183 ? 5.715 -20.462 18.656 1.00 41.88 207 PHE B CA 1
ATOM 4180 C C . PHE B 1 183 ? 6.384 -19.238 18.027 1.00 38.78 207 PHE B C 1
ATOM 4181 O O . PHE B 1 183 ? 6.757 -19.266 16.858 1.00 40.99 207 PHE B O 1
ATOM 4189 N N . GLY B 1 184 ? 6.541 -18.167 18.801 1.00 42.38 208 GLY B N 1
ATOM 4190 C CA . GLY B 1 184 ? 7.217 -16.977 18.317 1.00 36.48 208 GLY B CA 1
ATOM 4191 C C . GLY B 1 184 ? 6.259 -15.962 17.710 1.00 39.95 208 GLY B C 1
ATOM 4192 O O . GLY B 1 184 ? 5.522 -16.267 16.771 1.00 40.15 208 GLY B O 1
ATOM 4193 N N . ILE B 1 185 ? 6.298 -14.739 18.231 1.00 39.79 209 ILE B N 1
ATOM 4194 C CA . ILE B 1 185 ? 5.334 -13.704 17.864 1.00 36.70 209 ILE B CA 1
ATOM 4195 C C . ILE B 1 185 ? 6.001 -12.460 17.275 1.00 40.67 209 ILE B C 1
ATOM 4196 O O . ILE B 1 185 ? 6.874 -11.853 17.896 1.00 40.46 209 ILE B O 1
ATOM 4201 N N . GLY B 1 186 ? 5.565 -12.084 16.075 1.00 36.84 210 GLY B N 1
ATOM 4202 C CA . GLY B 1 186 ? 6.067 -10.912 15.385 1.00 37.53 210 GLY B CA 1
ATOM 4203 C C . GLY B 1 186 ? 5.066 -9.777 15.488 1.00 34.99 210 GLY B C 1
ATOM 4204 O O . GLY B 1 186 ? 3.867 -9.970 15.269 1.00 30.57 210 GLY B O 1
ATOM 4205 N N . HIS B 1 187 ? 5.567 -8.590 15.821 1.00 31.31 211 HIS B N 1
ATOM 4206 C CA . HIS B 1 187 ? 4.717 -7.457 16.121 1.00 32.32 211 HIS B CA 1
ATOM 4207 C C . HIS B 1 187 ? 5.320 -6.198 15.521 1.00 36.11 211 HIS B C 1
ATOM 4208 O O . HIS B 1 187 ? 6.210 -6.272 14.674 1.00 40.03 211 HIS B O 1
ATOM 4215 N N . GLY B 1 188 ? 4.828 -5.049 15.970 1.00 34.96 212 GLY B N 1
ATOM 4216 C CA . GLY B 1 188 ? 5.281 -3.755 15.492 1.00 35.08 212 GLY B CA 1
ATOM 4217 C C . GLY B 1 188 ? 5.616 -2.857 16.66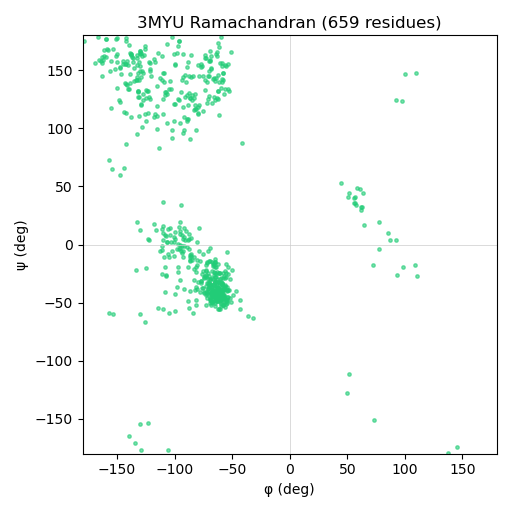2 1.00 34.93 212 GLY B C 1
ATOM 4218 O O . GLY B 1 188 ? 5.939 -3.339 17.743 1.00 37.09 212 GLY B O 1
ATOM 4219 N N . GLN B 1 189 ? 5.542 -1.546 16.453 1.00 39.06 213 GLN B N 1
ATOM 4220 C CA . GLN B 1 189 ? 5.855 -0.588 17.506 1.00 36.95 213 GLN B CA 1
ATOM 4221 C C . GLN B 1 189 ? 4.694 -0.521 18.498 1.00 38.32 213 GLN B C 1
ATOM 4222 O O . GLN B 1 189 ? 3.541 -0.778 18.136 1.00 34.37 213 GLN B O 1
ATOM 4228 N N . THR B 1 190 ? 5.001 -0.155 19.744 1.00 35.26 214 THR B N 1
ATOM 4229 C CA . THR B 1 190 ? 4.041 -0.249 20.843 1.00 33.28 214 THR B CA 1
ATOM 4230 C C . THR B 1 190 ? 2.757 0.542 20.595 1.00 34.76 214 THR B C 1
ATOM 4231 O O . THR B 1 190 ? 1.693 0.193 21.119 1.00 34.35 214 THR B O 1
ATOM 4235 N N . ASN B 1 191 ? 2.856 1.617 19.820 1.00 31.11 215 ASN B N 1
ATOM 4236 C CA . ASN B 1 191 ? 1.700 2.457 19.545 1.00 30.76 215 ASN B CA 1
ATOM 4237 C C . ASN B 1 191 ? 0.941 2.058 18.278 1.00 30.36 215 ASN B C 1
ATOM 4238 O O . ASN B 1 191 ? -0.067 2.676 17.947 1.00 30.87 215 ASN B O 1
ATOM 4243 N N . SER B 1 192 ? 1.418 1.039 17.571 1.00 29.76 216 SER B N 1
ATOM 4244 C CA . SER B 1 192 ? 0.713 0.543 16.385 1.00 31.79 216 SER B CA 1
ATOM 4245 C C . SER B 1 192 ? -0.568 -0.196 16.751 1.00 30.16 216 SER B C 1
ATOM 4246 O O . SER B 1 192 ? -0.541 -1.184 17.489 1.00 28.76 216 SER B O 1
ATOM 4249 N N . ALA B 1 193 ? -1.698 0.277 16.237 1.00 27.33 217 ALA B N 1
ATOM 4250 C CA . ALA B 1 193 ? -2.964 -0.402 16.47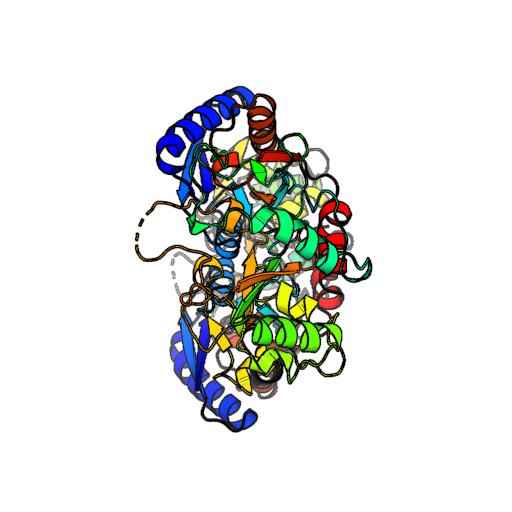6 1.00 31.06 217 ALA B CA 1
ATOM 4251 C C . ALA B 1 193 ? -2.944 -1.844 15.927 1.00 27.61 217 ALA B C 1
ATOM 4252 O O . ALA B 1 193 ? -3.194 -2.810 16.656 1.00 24.88 217 ALA B O 1
ATOM 4254 N N . SER B 1 194 ? -2.636 -2.000 14.645 1.00 22.51 218 SER B N 1
ATOM 4255 C CA . SER B 1 194 ? -2.695 -3.328 14.022 1.00 28.93 218 SER B CA 1
ATOM 4256 C C . SER B 1 194 ? -1.541 -4.262 14.411 1.00 27.75 218 SER B C 1
ATOM 4257 O O . SER B 1 194 ? -1.717 -5.483 14.417 1.00 27.32 218 SER B O 1
ATOM 4260 N N . ARG B 1 195 ? -0.375 -3.712 14.741 1.00 26.92 219 ARG B N 1
ATOM 4261 C CA . ARG B 1 195 ? 0.810 -4.542 14.967 1.00 28.51 219 ARG B CA 1
ATOM 4262 C C . ARG B 1 195 ? 1.150 -4.727 16.448 1.00 29.05 219 ARG B C 1
ATOM 4263 O O . ARG B 1 195 ? 2.148 -5.371 16.788 1.00 28.73 219 ARG B O 1
ATOM 4271 N N . PHE B 1 196 ? 0.325 -4.173 17.332 1.00 28.61 220 PHE B N 1
ATOM 4272 C CA . PHE B 1 196 ? 0.593 -4.290 18.768 1.00 29.53 220 PHE B CA 1
ATOM 4273 C C . PHE B 1 196 ? -0.669 -4.199 19.632 1.00 27.22 220 PHE B C 1
ATOM 4274 O O . PHE B 1 196 ? -0.988 -5.126 20.377 1.00 26.87 220 PHE B O 1
ATOM 4282 N N . GLU B 1 197 ? -1.376 -3.075 19.540 1.00 29.12 221 GLU B N 1
ATOM 4283 C CA . GLU B 1 197 ? -2.447 -2.758 20.487 1.00 24.86 221 GLU B CA 1
ATOM 4284 C C . GLU B 1 197 ? -3.708 -3.609 20.297 1.00 26.51 221 GLU B C 1
ATOM 4285 O O . GLU B 1 197 ? -4.290 -4.073 21.268 1.00 27.81 221 GLU B O 1
ATOM 4291 N N . LEU B 1 198 ? -4.148 -3.814 19.059 1.00 23.58 222 LEU B N 1
ATOM 4292 C CA . LEU B 1 198 ? -5.339 -4.620 18.838 1.00 22.36 222 LEU B CA 1
ATOM 4293 C C . LEU B 1 198 ? -5.078 -6.096 19.193 1.00 23.69 222 LEU B C 1
ATOM 4294 O O . LEU B 1 198 ? -5.921 -6.728 19.808 1.00 23.58 222 LEU B O 1
ATOM 4299 N N . PRO B 1 199 ? -3.908 -6.634 18.822 1.00 22.84 223 PRO B N 1
ATOM 4300 C CA . PRO B 1 199 ? -3.644 -8.026 19.225 1.00 24.54 223 PRO B CA 1
ATOM 4301 C C . PRO B 1 199 ? -3.559 -8.173 20.741 1.00 25.81 223 PRO B C 1
ATOM 4302 O O . PRO B 1 199 ? -4.071 -9.133 21.307 1.00 23.82 223 PRO B O 1
ATOM 4306 N N . ASP B 1 200 ? -2.907 -7.215 21.388 1.00 26.49 224 ASP B N 1
ATOM 4307 C CA . ASP B 1 200 ? -2.812 -7.180 22.843 1.00 27.76 224 ASP B CA 1
ATOM 4308 C C . ASP B 1 200 ? -4.211 -7.238 23.476 1.00 29.75 224 ASP B C 1
ATOM 4309 O O . ASP B 1 200 ? -4.467 -8.034 24.395 1.00 27.45 224 ASP B O 1
ATOM 4314 N N . LEU B 1 201 ? -5.119 -6.405 22.972 1.00 26.75 225 LEU B N 1
ATOM 4315 C CA . LEU B 1 201 ? -6.466 -6.307 23.527 1.00 27.37 225 LEU B CA 1
ATOM 4316 C C . LEU B 1 201 ? -7.284 -7.561 23.241 1.00 28.43 225 LEU B C 1
ATOM 4317 O O . LEU B 1 201 ? -8.096 -7.985 24.070 1.00 27.53 225 LEU B O 1
ATOM 4322 N N . LEU B 1 202 ? -7.077 -8.137 22.062 1.00 23.53 226 LEU B N 1
ATOM 4323 C CA . LEU B 1 202 ? -7.723 -9.399 21.698 1.00 25.23 226 LEU B CA 1
ATOM 4324 C C . LEU B 1 202 ? -7.267 -10.516 22.658 1.00 29.22 226 LEU B C 1
ATOM 4325 O O . LEU B 1 202 ? -8.077 -11.331 23.116 1.00 26.47 226 LEU B O 1
ATOM 4330 N N . PHE B 1 203 ? -5.969 -10.539 22.949 1.00 25.02 227 PHE B N 1
ATOM 4331 C CA . PHE B 1 203 ? -5.392 -11.508 23.874 1.00 30.90 227 PHE B CA 1
ATOM 4332 C C . PHE B 1 203 ? -6.033 -11.402 25.266 1.00 30.32 227 PHE B C 1
ATOM 4333 O O . PHE B 1 203 ? -6.339 -12.407 25.885 1.00 34.20 227 PHE B O 1
ATOM 4341 N N . ARG B 1 204 ? -6.244 -10.187 25.760 1.00 29.19 228 ARG B N 1
ATOM 4342 C CA A ARG B 1 204 ? -6.881 -10.000 27.064 0.51 32.31 228 ARG B CA 1
ATOM 4343 C CA B ARG B 1 204 ? -6.876 -10.002 27.063 0.49 32.36 228 ARG B CA 1
ATOM 4344 C C . ARG B 1 204 ? -8.252 -10.648 27.090 1.00 34.43 228 ARG B C 1
ATOM 4345 O O . ARG B 1 204 ? -8.602 -11.319 28.045 1.00 35.40 228 ARG B O 1
ATOM 4360 N N . LYS B 1 205 ? -9.029 -10.433 26.036 1.00 31.55 229 LYS B N 1
ATOM 4361 C CA . LYS B 1 205 ? -10.376 -10.985 25.975 1.00 32.00 229 LYS B CA 1
ATOM 4362 C C . LYS B 1 205 ? -10.365 -12.493 25.823 1.00 28.96 229 LYS B C 1
ATOM 4363 O O . LYS B 1 205 ? -11.240 -13.184 26.347 1.00 31.54 229 LYS B O 1
ATOM 4369 N N . HIS B 1 206 ? -9.376 -13.005 25.101 1.00 27.90 230 HIS B N 1
ATOM 4370 C CA . HIS B 1 206 ? -9.369 -14.418 24.740 1.00 30.04 230 HIS B CA 1
ATOM 4371 C C . HIS B 1 206 ? -8.710 -15.293 25.794 1.00 33.06 230 HIS B C 1
ATOM 4372 O O . HIS B 1 206 ? -9.295 -16.272 26.247 1.00 36.58 230 HIS B O 1
ATOM 4379 N N . PHE B 1 207 ? -7.475 -14.950 26.143 1.00 33.38 231 PHE B N 1
ATOM 4380 C CA . PHE B 1 207 ? -6.692 -15.703 27.120 1.00 38.23 231 PHE B CA 1
ATOM 4381 C C . PHE B 1 207 ? -7.022 -15.295 28.565 1.00 41.39 231 PHE B C 1
ATOM 4382 O O . PHE B 1 207 ? -6.898 -16.099 29.486 1.00 46.34 231 PHE B O 1
ATOM 4390 N N . ALA B 1 208 ? -7.400 -14.035 28.761 1.00 41.37 232 ALA B N 1
ATOM 4391 C CA . ALA B 1 208 ? -7.813 -13.546 30.080 1.00 45.21 232 ALA B CA 1
ATOM 4392 C C . ALA B 1 208 ? -6.816 -13.856 31.219 1.00 46.52 232 ALA B C 1
ATOM 4393 O O . ALA B 1 208 ? -5.715 -13.314 31.254 1.00 42.72 232 ALA B O 1
ATOM 4395 N N . LYS B 1 209 ? -7.204 -14.731 32.142 1.00 48.66 233 LYS B N 1
ATOM 4396 C CA . LYS B 1 209 ? -6.492 -14.862 33.418 1.00 47.33 233 LYS B CA 1
ATOM 4397 C C . LYS B 1 209 ? -4.986 -15.115 33.285 1.00 44.06 233 LYS B C 1
ATOM 4398 O O . LYS B 1 209 ? -4.186 -14.490 33.974 1.00 42.13 233 LYS B O 1
ATOM 4404 N N . ASN B 1 210 ? -4.593 -16.014 32.392 1.00 40.71 234 ASN B N 1
ATOM 4405 C CA . ASN B 1 210 ? -3.183 -16.387 32.285 1.00 45.69 234 ASN B CA 1
ATOM 4406 C C . ASN B 1 210 ? -2.380 -15.483 31.342 1.00 43.85 234 ASN B C 1
ATOM 4407 O O . ASN B 1 210 ? -1.222 -15.758 31.042 1.00 38.41 234 ASN B O 1
ATOM 4412 N N . TYR B 1 211 ? -2.994 -14.390 30.897 1.00 46.15 235 TYR B N 1
ATOM 4413 C CA . TYR B 1 211 ? -2.335 -13.445 30.001 1.00 38.31 235 TYR B CA 1
ATOM 4414 C C . TYR B 1 211 ? -1.829 -12.240 30.790 1.00 32.80 235 TYR B C 1
ATOM 4415 O O . TYR B 1 211 ? -2.621 -11.565 31.431 1.00 36.80 235 TYR B O 1
ATOM 4424 N N . PRO B 1 212 ? -0.511 -11.972 30.747 1.00 31.50 236 PRO B N 1
ATOM 4425 C CA . PRO B 1 212 ? 0.117 -10.880 31.507 1.00 36.39 236 PRO B CA 1
ATOM 4426 C C . PRO B 1 212 ? 0.078 -9.511 30.824 1.00 39.12 236 PRO B C 1
ATOM 4427 O O . PRO B 1 212 ? 0.358 -8.506 31.478 1.00 40.08 236 PRO B O 1
ATOM 4431 N N . GLY B 1 213 ? -0.257 -9.473 29.539 1.00 37.26 237 GLY B N 1
ATOM 4432 C CA . GLY B 1 213 ? -0.127 -8.255 28.764 1.00 37.36 237 GLY B CA 1
ATOM 4433 C C . GLY B 1 213 ? 1.020 -8.474 27.801 1.00 38.34 237 GLY B C 1
ATOM 4434 O O . GLY B 1 213 ? 1.970 -9.190 28.118 1.00 35.41 237 GLY B O 1
ATOM 4435 N N . LEU B 1 214 ? 0.937 -7.866 26.626 1.00 34.10 238 LEU B N 1
ATOM 4436 C CA . LEU B 1 214 ? 1.909 -8.136 25.582 1.00 38.16 238 LEU B CA 1
ATOM 4437 C C . LEU B 1 214 ? 3.293 -7.609 25.945 1.00 36.90 238 LEU B C 1
ATOM 4438 O O . LEU B 1 214 ? 4.295 -8.285 25.727 1.00 37.64 238 LEU B O 1
ATOM 4443 N N . GLN B 1 215 ? 3.354 -6.409 26.510 1.00 34.59 239 GLN B N 1
ATOM 4444 C CA . GLN B 1 215 ? 4.640 -5.799 26.803 1.00 39.76 239 GLN B CA 1
ATOM 4445 C C . GLN B 1 215 ? 5.370 -6.633 27.846 1.00 45.11 239 GLN B C 1
ATOM 4446 O O . GLN B 1 215 ? 6.528 -7.001 27.648 1.00 44.42 239 GLN B O 1
ATOM 4452 N N . ASN B 1 216 ? 4.679 -6.947 28.939 1.00 44.42 240 ASN B N 1
ATOM 4453 C CA . ASN B 1 216 ? 5.254 -7.761 30.005 1.00 41.88 240 ASN B CA 1
ATOM 4454 C C . ASN B 1 216 ? 5.745 -9.110 29.496 1.00 48.73 240 ASN B C 1
ATOM 4455 O O . ASN B 1 216 ? 6.783 -9.603 29.932 1.00 53.61 240 ASN B O 1
ATOM 4460 N N . ALA B 1 217 ? 4.998 -9.707 28.572 1.00 46.94 241 ALA B N 1
ATOM 4461 C CA . ALA B 1 217 ? 5.385 -10.998 28.010 1.00 44.52 241 ALA B CA 1
ATOM 4462 C C . ALA B 1 217 ? 6.694 -10.882 27.227 1.00 46.87 241 ALA B C 1
ATOM 4463 O O . ALA B 1 217 ? 7.558 -11.759 27.307 1.00 51.14 241 ALA B O 1
ATOM 4465 N N . ILE B 1 218 ? 6.823 -9.802 26.460 1.00 43.43 242 ILE B N 1
ATOM 4466 C CA . ILE B 1 218 ? 8.043 -9.515 25.707 1.00 48.24 242 ILE B CA 1
ATOM 4467 C C . ILE B 1 218 ? 9.232 -9.317 26.648 1.00 51.02 242 ILE B C 1
ATOM 4468 O O . ILE B 1 218 ? 10.336 -9.794 26.388 1.00 48.96 242 ILE B O 1
ATOM 4473 N N . ASN B 1 219 ? 8.999 -8.586 27.730 1.00 46.33 243 ASN B N 1
ATOM 4474 C CA . ASN B 1 219 ? 10.020 -8.360 28.741 1.00 48.66 243 ASN B CA 1
ATOM 4475 C C . ASN B 1 219 ? 10.563 -9.662 29.317 1.00 53.14 243 ASN B C 1
ATOM 4476 O O . ASN B 1 219 ? 11.774 -9.835 29.460 1.00 56.09 243 ASN B O 1
ATOM 4481 N N . SER B 1 220 ? 9.653 -10.578 29.635 1.00 51.52 244 SER B N 1
ATOM 4482 C CA . SER B 1 220 ? 9.989 -11.798 30.358 1.00 51.07 244 SER B CA 1
ATOM 4483 C C . SER B 1 220 ? 10.549 -12.876 29.446 1.00 59.41 244 SER B C 1
ATOM 4484 O O . SER B 1 220 ? 11.191 -13.818 29.912 1.00 58.66 244 SER B O 1
ATOM 4487 N N . ASP B 1 221 ? 10.290 -12.752 28.150 1.00 54.57 245 ASP B N 1
ATOM 4488 C CA . ASP B 1 221 ? 10.770 -13.737 27.198 1.00 57.02 245 ASP B CA 1
ATOM 4489 C C . ASP B 1 221 ? 11.093 -13.095 25.861 1.00 52.78 245 ASP B C 1
ATOM 4490 O O . ASP B 1 221 ? 10.526 -13.471 24.843 1.00 51.73 245 ASP B O 1
ATOM 4495 N N . PRO B 1 222 ? 12.026 -12.137 25.860 1.00 54.52 246 PRO B N 1
ATOM 4496 C CA . PRO B 1 222 ? 12.342 -11.349 24.662 1.00 54.79 246 PRO B CA 1
ATOM 4497 C C . PRO B 1 222 ? 12.650 -12.188 23.418 1.00 58.36 246 PRO B C 1
ATOM 4498 O O . PRO B 1 222 ? 12.379 -11.737 22.302 1.00 56.21 246 PRO B O 1
ATOM 4502 N N . ASP B 1 223 ? 13.195 -13.385 23.607 1.00 55.48 247 ASP B N 1
ATOM 4503 C CA . ASP B 1 223 ? 13.638 -14.203 22.481 1.00 56.81 247 ASP B CA 1
ATOM 4504 C C . ASP B 1 223 ? 12.471 -14.793 21.703 1.00 57.31 247 ASP B C 1
ATOM 4505 O O . ASP B 1 223 ? 12.635 -15.235 20.571 1.00 55.33 247 ASP B O 1
ATOM 4510 N N . LYS B 1 224 ? 11.293 -14.800 22.314 1.00 55.40 248 LYS B N 1
ATOM 4511 C CA . LYS B 1 224 ? 10.101 -15.328 21.662 1.00 51.95 248 LYS B CA 1
ATOM 4512 C C . LYS B 1 224 ? 9.274 -14.226 21.000 1.00 52.53 248 LYS B C 1
ATOM 4513 O O . LYS B 1 224 ? 8.115 -14.440 20.642 1.00 47.50 248 LYS B O 1
ATOM 4519 N N . PHE B 1 225 ? 9.877 -13.053 20.835 1.00 45.04 249 PHE B N 1
ATOM 4520 C CA . PHE B 1 225 ? 9.222 -11.954 20.138 1.00 47.05 249 PHE B CA 1
ATOM 4521 C C . PHE B 1 225 ? 10.222 -11.227 19.258 1.00 45.34 249 PHE B C 1
ATOM 4522 O O . PHE B 1 225 ? 11.425 -11.246 19.516 1.00 49.48 249 PHE B O 1
ATOM 4530 N N . ALA B 1 226 ? 9.716 -10.595 18.208 1.00 43.55 250 ALA B N 1
ATOM 4531 C CA . ALA B 1 226 ? 10.560 -9.859 17.283 1.00 40.02 250 ALA B CA 1
ATOM 4532 C C . ALA B 1 226 ? 9.684 -8.941 16.455 1.00 39.55 250 ALA B C 1
ATOM 4533 O O . ALA B 1 226 ? 8.489 -9.177 16.322 1.00 40.81 250 ALA B O 1
ATOM 4535 N N . VAL B 1 227 ? 10.271 -7.890 15.901 1.00 41.51 251 VAL B N 1
ATOM 4536 C CA . VAL B 1 227 ? 9.549 -7.068 14.952 1.00 38.75 251 VAL B CA 1
ATOM 4537 C C . VAL B 1 227 ? 9.571 -7.770 13.598 1.00 42.10 251 VAL B C 1
ATOM 4538 O O . VAL B 1 227 ? 10.634 -8.031 13.035 1.00 43.68 251 VAL B O 1
ATOM 4542 N N . VAL B 1 228 ? 8.387 -8.104 13.102 1.00 35.54 252 VAL B N 1
ATOM 4543 C CA . VAL B 1 228 ? 8.243 -8.765 11.817 1.00 42.17 252 VAL B CA 1
ATOM 4544 C C . VAL B 1 228 ? 7.007 -8.224 11.132 1.00 36.87 252 VAL B C 1
ATOM 4545 O O . VAL B 1 228 ? 5.976 -8.031 11.775 1.00 34.34 252 VAL B O 1
ATOM 4549 N N . ARG B 1 229 ? 7.105 -7.998 9.829 1.00 32.72 253 ARG B N 1
ATOM 4550 C CA . ARG B 1 229 ? 5.957 -7.551 9.051 1.00 37.52 253 ARG B CA 1
ATOM 4551 C C . ARG B 1 229 ? 5.205 -8.762 8.525 1.00 34.32 253 ARG B C 1
ATOM 4552 O O . ARG B 1 229 ? 5.817 -9.745 8.092 1.00 36.20 253 ARG B O 1
ATOM 4560 N N . GLY B 1 230 ? 3.880 -8.681 8.555 1.00 32.19 254 GLY B N 1
ATOM 4561 C CA . GLY B 1 230 ? 3.036 -9.726 7.999 1.00 33.80 254 GLY B CA 1
ATOM 4562 C C . GLY B 1 230 ? 3.524 -10.247 6.654 1.00 30.19 254 GLY B C 1
ATOM 4563 O O . GLY B 1 230 ? 3.599 -11.462 6.449 1.00 33.26 254 GLY B O 1
ATOM 4564 N N . ARG B 1 231 ? 3.859 -9.337 5.740 1.00 31.83 255 ARG B N 1
ATOM 4565 C CA . ARG B 1 231 ? 4.281 -9.721 4.388 1.00 34.46 255 ARG B CA 1
ATOM 4566 C C . ARG B 1 231 ? 5.575 -10.546 4.397 1.00 33.10 255 ARG B C 1
ATOM 4567 O O . ARG B 1 231 ? 5.846 -11.295 3.457 1.00 38.68 255 ARG B O 1
ATOM 4575 N N . GLU B 1 232 ? 6.360 -10.381 5.461 1.00 36.62 256 GLU B N 1
ATOM 4576 C CA . GLU B 1 232 ? 7.626 -11.092 5.654 1.00 38.92 256 GLU B CA 1
ATOM 4577 C C . GLU B 1 232 ? 7.521 -12.398 6.463 1.00 39.88 256 GLU B C 1
ATOM 4578 O O . GLU B 1 232 ? 8.545 -13.010 6.771 1.00 43.19 256 GLU B O 1
ATOM 4584 N N . ILE B 1 233 ? 6.313 -12.813 6.831 1.00 35.23 257 ILE B N 1
ATOM 4585 C CA . ILE B 1 233 ? 6.164 -13.979 7.698 1.00 34.20 257 ILE B CA 1
ATOM 4586 C C . ILE B 1 233 ? 6.809 -15.215 7.063 1.00 40.18 257 ILE B C 1
ATOM 4587 O O . ILE B 1 233 ? 6.725 -15.416 5.854 1.00 31.60 257 ILE B O 1
ATOM 4592 N N . GLY B 1 234 ? 7.448 -16.039 7.889 1.00 41.73 258 GLY B N 1
ATOM 4593 C CA . GLY B 1 234 ? 8.068 -17.266 7.415 1.00 38.45 258 GLY B CA 1
ATOM 4594 C C . GLY B 1 234 ? 9.560 -17.127 7.191 1.00 44.18 258 GLY B C 1
ATOM 4595 O O . GLY B 1 234 ? 10.283 -18.127 7.139 1.00 47.21 258 GLY B O 1
ATOM 4596 N N . ILE B 1 235 ? 10.024 -15.888 7.058 1.00 41.09 259 ILE B N 1
ATOM 4597 C CA . ILE B 1 235 ? 11.433 -15.618 6.805 1.00 42.72 259 ILE B CA 1
ATOM 4598 C C . ILE B 1 235 ? 12.263 -15.819 8.074 1.00 45.99 259 ILE B C 1
ATOM 4599 O O . ILE B 1 235 ? 13.382 -16.323 8.017 1.00 47.76 259 ILE B O 1
ATOM 4604 N N . ASN B 1 236 ? 11.707 -15.434 9.216 1.00 42.40 260 ASN B N 1
ATOM 4605 C CA . ASN B 1 236 ? 12.313 -15.748 10.502 1.00 45.73 260 ASN B CA 1
ATOM 4606 C C . ASN B 1 236 ? 11.732 -17.066 11.000 1.00 49.19 260 ASN B C 1
ATOM 4607 O O . ASN B 1 236 ? 10.561 -17.139 11.368 1.00 48.43 260 ASN B O 1
ATOM 4612 N N . LYS B 1 237 ? 12.555 -18.110 11.001 1.00 50.99 261 LYS B N 1
ATOM 4613 C CA . LYS B 1 237 ? 12.097 -19.460 11.329 1.00 53.05 261 LYS B CA 1
ATOM 4614 C C . LYS B 1 237 ? 11.640 -19.591 12.787 1.00 51.71 261 LYS B C 1
ATOM 4615 O O . LYS B 1 237 ? 10.954 -20.547 13.144 1.00 46.68 261 LYS B O 1
ATOM 4621 N N . ASN B 1 238 ? 12.007 -18.619 13.618 1.00 47.50 262 ASN B N 1
ATOM 4622 C CA . ASN B 1 238 ? 11.675 -18.645 15.042 1.00 49.68 262 ASN B CA 1
ATOM 4623 C C . ASN B 1 238 ? 10.380 -17.910 15.380 1.00 48.81 262 ASN B C 1
ATOM 4624 O O . ASN B 1 238 ? 9.966 -17.866 16.541 1.00 44.36 262 ASN B O 1
ATOM 4629 N N . ILE B 1 239 ? 9.749 -17.325 14.369 1.00 46.97 263 ILE B N 1
ATOM 4630 C CA . ILE B 1 239 ? 8.535 -16.553 14.578 1.00 39.23 263 ILE B CA 1
ATOM 4631 C C . ILE B 1 239 ? 7.436 -17.078 13.673 1.00 40.74 263 ILE B C 1
ATOM 4632 O O . ILE B 1 239 ? 7.507 -16.935 12.457 1.00 38.56 263 ILE B O 1
ATOM 4637 N N . LYS B 1 240 ? 6.415 -17.680 14.269 1.00 36.02 264 LYS B N 1
ATOM 4638 C CA . LYS B 1 240 ? 5.369 -18.334 13.492 1.00 38.16 264 LYS B CA 1
ATOM 4639 C C . LYS B 1 240 ? 4.028 -17.625 13.563 1.00 36.62 264 LYS B C 1
ATOM 4640 O O . LYS B 1 240 ? 3.078 -18.032 12.893 1.00 35.95 264 LYS B O 1
ATOM 4646 N N . ILE B 1 241 ? 3.952 -16.581 14.379 1.00 33.27 265 ILE B N 1
ATOM 4647 C CA . ILE B 1 241 ? 2.725 -15.816 14.551 1.00 36.12 265 ILE B CA 1
ATOM 4648 C C . ILE B 1 241 ? 3.053 -14.344 14.324 1.00 35.88 265 ILE B C 1
ATOM 4649 O O . ILE B 1 241 ? 3.936 -13.822 14.985 1.00 34.75 265 ILE B O 1
ATOM 4654 N N . VAL B 1 242 ? 2.364 -13.677 13.398 1.00 32.97 266 VAL B N 1
ATOM 4655 C CA . VAL B 1 242 ? 2.671 -12.270 13.121 1.00 30.30 266 VAL B CA 1
ATOM 4656 C C . VAL B 1 242 ? 1.406 -11.405 13.044 1.00 28.74 266 VAL B C 1
ATOM 4657 O O . VAL B 1 242 ? 0.384 -11.834 12.516 1.00 29.18 266 VAL B O 1
ATOM 4661 N N . PHE B 1 243 ? 1.489 -10.185 13.575 1.00 29.95 267 PHE B N 1
ATOM 4662 C CA . PHE B 1 243 ? 0.364 -9.260 13.581 1.00 29.47 267 PHE B CA 1
ATOM 4663 C C . PHE B 1 243 ? 0.443 -8.366 12.355 1.00 31.17 267 PHE B C 1
ATOM 4664 O O . PHE B 1 243 ? 1.533 -7.972 11.959 1.00 33.03 267 PHE B O 1
ATOM 4672 N N . ASP B 1 244 ? -0.703 -8.013 11.780 1.00 27.84 268 ASP B N 1
ATOM 4673 C CA . ASP B 1 244 ? -0.722 -7.106 10.627 1.00 27.35 268 ASP B CA 1
ATOM 4674 C C . ASP B 1 244 ? -2.109 -6.511 10.465 1.00 24.64 268 ASP B C 1
ATOM 4675 O O . ASP B 1 244 ? -3.061 -6.984 11.073 1.00 22.29 268 ASP B O 1
ATOM 4680 N N . ASP B 1 245 ? -2.231 -5.484 9.626 1.00 23.78 269 ASP B N 1
ATOM 4681 C CA . ASP B 1 245 ? -3.549 -5.010 9.217 1.00 23.03 269 ASP B CA 1
ATOM 4682 C C . ASP B 1 245 ? -4.297 -6.160 8.555 1.00 24.21 269 ASP B C 1
ATOM 4683 O O . ASP B 1 245 ? -3.689 -6.971 7.844 1.00 22.52 269 ASP B O 1
ATOM 4688 N N . ALA B 1 246 ? -5.601 -6.250 8.802 1.00 22.03 270 ALA B N 1
ATOM 4689 C CA . ALA B 1 246 ? -6.385 -7.371 8.257 1.00 24.19 270 ALA B CA 1
ATOM 4690 C C . ALA B 1 246 ? -6.258 -7.423 6.737 1.00 25.49 270 ALA B C 1
ATOM 4691 O O . ALA B 1 246 ? -6.448 -6.413 6.057 1.00 21.96 270 ALA B O 1
ATOM 4693 N N . ASN B 1 247 ? -5.935 -8.607 6.220 1.00 20.83 271 ASN B N 1
ATOM 4694 C CA . ASN B 1 247 ? -5.873 -8.840 4.775 1.00 23.31 271 ASN B CA 1
ATOM 4695 C C . ASN B 1 247 ? -4.946 -7.892 4.026 1.00 23.94 271 ASN B C 1
ATOM 4696 O O . ASN B 1 247 ? -5.264 -7.458 2.916 1.00 22.75 271 ASN B O 1
ATOM 4701 N N . SER B 1 248 ? -3.791 -7.587 4.606 1.00 23.19 272 SER B N 1
ATOM 4702 C CA . SER B 1 248 ? -2.861 -6.643 3.985 1.00 23.26 272 SER B CA 1
ATOM 4703 C C . SER B 1 248 ? -2.373 -7.132 2.616 1.00 26.76 272 SER B C 1
ATOM 4704 O O . SER B 1 248 ? -1.937 -6.327 1.792 1.00 24.36 272 SER B O 1
ATOM 4707 N N . PHE B 1 249 ? -2.408 -8.448 2.393 1.00 24.92 273 PHE B N 1
ATOM 4708 C CA . PHE B 1 249 ? -2.039 -9.012 1.081 1.00 25.56 273 PHE B CA 1
ATOM 4709 C C . PHE B 1 249 ? -2.972 -8.482 -0.024 1.00 26.63 273 PHE B C 1
ATOM 4710 O O . PHE B 1 249 ? -2.604 -8.433 -1.201 1.00 23.47 273 PHE B O 1
ATOM 4718 N N . SER B 1 250 ? -4.176 -8.067 0.367 1.00 25.43 274 SER B N 1
ATOM 4719 C CA . SER B 1 250 ? -5.142 -7.489 -0.574 1.00 26.97 274 SER B CA 1
ATOM 4720 C C . SER B 1 250 ? -4.648 -6.242 -1.268 1.00 23.03 274 SER B C 1
ATOM 4721 O O . SER B 1 250 ? -5.037 -5.981 -2.400 1.00 25.36 274 SER B O 1
ATOM 4724 N N . TRP B 1 251 ? -3.821 -5.449 -0.594 1.00 23.94 275 TRP B N 1
ATOM 4725 C CA . TRP B 1 251 ? -3.326 -4.214 -1.198 1.00 26.65 275 TRP B CA 1
ATOM 4726 C C . TRP B 1 251 ? -1.809 -4.217 -1.361 1.00 27.67 275 TRP B C 1
ATOM 4727 O O . TRP B 1 251 ? -1.203 -3.168 -1.566 1.00 27.35 275 TRP B O 1
ATOM 4738 N N . THR B 1 252 ? -1.210 -5.401 -1.296 1.00 25.87 276 THR B N 1
ATOM 4739 C CA . THR B 1 252 ? 0.227 -5.540 -1.457 1.00 29.61 276 THR B CA 1
ATOM 4740 C C . THR B 1 252 ? 0.501 -6.347 -2.722 1.00 26.96 276 THR B C 1
ATOM 4741 O O . THR B 1 252 ? 0.408 -7.574 -2.724 1.00 29.65 276 THR B O 1
ATOM 4745 N N . GLN B 1 253 ? 0.826 -5.650 -3.801 1.00 26.66 277 GLN B N 1
ATOM 4746 C CA . GLN B 1 253 ? 0.916 -6.272 -5.110 1.00 27.98 277 GLN B CA 1
ATOM 4747 C C . GLN B 1 253 ? 2.005 -7.341 -5.166 1.00 32.14 277 GLN B C 1
ATOM 4748 O O . GLN B 1 253 ? 3.131 -7.129 -4.720 1.00 30.66 277 GLN B O 1
ATOM 4754 N N . ASN B 1 254 ? 1.633 -8.498 -5.707 1.00 28.35 278 ASN B N 1
ATOM 4755 C CA . ASN B 1 254 ? 2.581 -9.553 -6.039 1.00 34.75 278 ASN B CA 1
ATOM 4756 C C . ASN B 1 254 ? 3.249 -9.280 -7.386 1.00 38.94 278 ASN B C 1
ATOM 4757 O O . ASN B 1 254 ? 2.589 -9.258 -8.423 1.00 30.68 278 ASN B O 1
ATOM 4762 N N . ILE B 1 255 ? 4.559 -9.082 -7.356 1.00 39.25 279 ILE B N 1
ATOM 4763 C CA . ILE B 1 255 ? 5.321 -8.800 -8.559 1.00 42.18 279 ILE B CA 1
ATOM 4764 C C . ILE B 1 255 ? 6.451 -9.820 -8.680 1.00 52.52 279 ILE B C 1
ATOM 4765 O O . ILE B 1 255 ? 7.438 -9.762 -7.943 1.00 54.98 279 ILE B O 1
ATOM 4770 N N . LYS B 1 256 ? 6.282 -10.759 -9.607 1.00 58.47 280 LYS B N 1
ATOM 4771 C CA . LYS B 1 256 ? 7.196 -11.888 -9.769 1.00 62.93 280 LYS B CA 1
ATOM 4772 C C . LYS B 1 256 ? 8.662 -11.481 -9.639 1.00 65.06 280 LYS B C 1
ATOM 4773 O O . LYS B 1 256 ? 9.088 -10.466 -10.186 1.00 60.48 280 LYS B O 1
ATOM 4779 N N . LYS B 1 259 ? 13.898 -10.744 -3.207 1.00 71.98 283 LYS B N 1
ATOM 4780 C CA . LYS B 1 259 ? 13.200 -11.128 -4.425 1.00 72.56 283 LYS B CA 1
ATOM 4781 C C . LYS B 1 259 ? 12.299 -12.342 -4.200 1.00 73.60 283 LYS B C 1
ATOM 4782 O O . LYS B 1 259 ? 11.593 -12.763 -5.117 1.00 70.15 283 LYS B O 1
ATOM 4788 N N . ARG B 1 260 ? 12.328 -12.915 -2.996 1.00 72.82 284 ARG B N 1
ATOM 4789 C CA . ARG B 1 260 ? 11.403 -13.998 -2.662 1.00 61.69 284 ARG B CA 1
ATOM 4790 C C . ARG B 1 260 ? 10.027 -13.414 -2.325 1.00 55.67 284 ARG B C 1
ATOM 4791 O O . ARG B 1 260 ? 9.922 -12.329 -1.751 1.00 51.80 284 ARG B O 1
ATOM 4799 N N . PRO B 1 261 ? 8.965 -14.139 -2.684 1.00 57.26 285 PRO B N 1
ATOM 4800 C CA . PRO B 1 261 ? 7.606 -13.588 -2.682 1.00 53.37 285 PRO B CA 1
ATOM 4801 C C . PRO B 1 261 ? 7.085 -13.304 -1.276 1.00 45.15 285 PRO B C 1
ATOM 4802 O O . PRO B 1 261 ? 7.467 -13.986 -0.336 1.00 46.24 285 PRO B O 1
ATOM 4806 N N . PHE B 1 262 ? 6.194 -12.324 -1.153 1.00 39.76 286 PHE B N 1
ATOM 4807 C CA . PHE B 1 262 ? 5.578 -12.011 0.127 1.00 34.49 286 PHE B CA 1
ATOM 4808 C C . PHE B 1 262 ? 4.556 -13.077 0.501 1.00 35.31 286 PHE B C 1
ATOM 4809 O O . PHE B 1 262 ? 4.065 -13.813 -0.362 1.00 34.90 286 PHE B O 1
ATOM 4817 N N . TYR B 1 263 ? 4.232 -13.140 1.791 1.00 32.65 287 TYR B N 1
ATOM 4818 C CA . TYR B 1 263 ? 3.190 -14.029 2.293 1.00 32.45 287 TYR B CA 1
ATOM 4819 C C . TYR B 1 263 ? 3.407 -15.466 1.781 1.00 36.29 287 TYR B C 1
ATOM 4820 O O . TYR B 1 263 ? 2.466 -16.156 1.401 1.00 36.27 287 TYR B O 1
ATOM 4829 N N . THR B 1 264 ? 4.659 -15.895 1.773 1.00 34.78 288 THR B N 1
ATOM 4830 C CA . THR B 1 264 ? 5.023 -17.196 1.220 1.00 33.71 288 THR B CA 1
ATOM 4831 C C . THR B 1 264 ? 6.107 -17.812 2.090 1.00 36.25 288 THR B C 1
ATOM 4832 O O . THR B 1 264 ? 7.230 -17.308 2.142 1.00 36.99 288 THR B O 1
ATOM 4836 N N . PRO B 1 265 ? 5.776 -18.910 2.781 1.00 39.07 289 PRO B N 1
ATOM 4837 C CA . PRO B 1 265 ? 6.790 -19.535 3.632 1.00 40.86 289 PRO B CA 1
ATOM 4838 C C . PRO B 1 265 ? 7.879 -20.163 2.766 1.00 42.77 289 PRO B C 1
ATOM 4839 O O . PRO B 1 265 ? 7.648 -20.410 1.582 1.00 41.49 289 PRO B O 1
ATOM 4843 N N . ILE B 1 266 ? 9.055 -20.388 3.336 1.00 43.61 290 ILE B N 1
ATOM 4844 C CA . ILE B 1 266 ? 10.182 -20.915 2.575 1.00 47.61 290 ILE B CA 1
ATOM 4845 C C . ILE B 1 266 ? 9.960 -22.364 2.133 1.00 48.65 290 ILE B C 1
ATOM 4846 O O . ILE B 1 266 ? 10.089 -22.687 0.950 1.00 45.65 290 ILE B O 1
ATOM 4851 N N . ASP B 1 267 ? 9.622 -23.228 3.086 1.00 46.80 291 ASP B N 1
ATOM 4852 C CA . ASP B 1 267 ? 9.353 -24.635 2.793 1.00 40.34 291 ASP B CA 1
ATOM 4853 C C . ASP B 1 267 ? 8.070 -24.758 1.967 1.00 45.36 291 ASP B C 1
ATOM 4854 O O . ASP B 1 267 ? 7.007 -24.307 2.399 1.00 41.68 291 ASP B O 1
ATOM 4859 N N . PRO B 1 268 ? 8.163 -25.365 0.769 1.00 46.31 292 PRO B N 1
ATOM 4860 C CA . PRO B 1 268 ? 6.991 -25.418 -0.119 1.00 43.58 292 PRO B CA 1
ATOM 4861 C C . PRO B 1 268 ? 5.871 -26.326 0.386 1.00 44.77 292 PRO B C 1
ATOM 4862 O O . PRO B 1 268 ? 4.822 -26.405 -0.250 1.00 39.36 292 PRO B O 1
ATOM 4866 N N . ASN B 1 269 ? 6.094 -26.999 1.510 1.00 42.39 293 ASN B N 1
ATOM 4867 C CA . ASN B 1 269 ? 5.064 -27.824 2.124 1.00 44.82 293 ASN B CA 1
ATOM 4868 C C . ASN B 1 269 ? 4.476 -27.148 3.347 1.00 42.50 293 ASN B C 1
ATOM 4869 O O . ASN B 1 269 ? 3.472 -27.604 3.891 1.00 46.58 293 ASN B O 1
ATOM 4874 N N . ASP B 1 270 ? 5.116 -26.068 3.780 1.00 43.32 294 ASP B N 1
ATOM 4875 C CA . ASP B 1 270 ? 4.593 -25.266 4.878 1.00 41.41 294 ASP B CA 1
ATOM 4876 C C . ASP B 1 270 ? 3.352 -24.524 4.428 1.00 40.89 294 ASP B C 1
ATOM 4877 O O . ASP B 1 270 ? 3.140 -24.311 3.233 1.00 40.46 294 ASP B O 1
ATOM 4882 N N . ARG B 1 271 ? 2.533 -24.131 5.396 1.00 38.42 295 ARG B N 1
ATOM 4883 C CA . ARG B 1 271 ? 1.275 -23.480 5.107 1.00 38.92 295 ARG B CA 1
ATOM 4884 C C . ARG B 1 271 ? 1.237 -22.105 5.765 1.00 38.30 295 ARG B C 1
ATOM 4885 O O . ARG B 1 271 ? 1.931 -21.850 6.745 1.00 34.39 295 ARG B O 1
ATOM 4893 N N . LEU B 1 272 ? 0.416 -21.232 5.208 1.00 35.07 296 LEU B N 1
ATOM 4894 C CA . LEU B 1 272 ? 0.208 -19.902 5.763 1.00 34.83 296 LEU B CA 1
ATOM 4895 C C . LEU B 1 272 ? -1.282 -19.672 5.821 1.00 32.71 296 LEU B C 1
ATOM 4896 O O . LEU B 1 272 ? -1.982 -19.931 4.847 1.00 39.88 296 LEU B O 1
ATOM 4901 N N . GLU B 1 273 ? -1.789 -19.212 6.954 1.00 29.96 297 GLU B N 1
ATOM 4902 C CA . GLU B 1 273 ? -3.187 -18.827 6.995 1.00 32.19 297 GLU B CA 1
ATOM 4903 C C . GLU B 1 273 ? -3.500 -17.859 8.119 1.00 27.27 297 GLU B C 1
ATOM 4904 O O . GLU B 1 273 ? -2.690 -17.614 9.005 1.00 27.17 297 GLU B O 1
ATOM 4910 N N . ILE B 1 274 ? -4.688 -17.289 8.044 1.00 28.10 298 ILE B N 1
ATOM 4911 C CA . ILE B 1 274 ? -5.161 -16.380 9.069 1.00 25.95 298 ILE B CA 1
ATOM 4912 C C . ILE B 1 274 ? -5.776 -17.209 10.186 1.00 24.51 298 ILE B C 1
ATOM 4913 O O . ILE B 1 274 ? -6.602 -18.090 9.940 1.00 26.32 298 ILE B O 1
ATOM 4918 N N . LEU B 1 275 ? -5.345 -16.947 11.410 1.00 25.88 299 LEU B N 1
ATOM 4919 C CA . LEU B 1 275 ? -5.900 -17.624 12.578 1.00 24.75 299 LEU B CA 1
ATOM 4920 C C . LEU B 1 275 ? -7.211 -16.944 13.002 1.00 29.72 299 LEU B C 1
ATOM 4921 O O . LEU B 1 275 ? -8.228 -17.606 13.250 1.00 24.98 299 LEU B O 1
ATOM 4926 N N . THR B 1 276 ? -7.177 -15.620 13.096 1.00 26.74 300 THR B N 1
ATOM 4927 C CA . THR B 1 276 ? -8.334 -14.851 13.555 1.00 25.58 300 THR B CA 1
ATOM 4928 C C . THR B 1 276 ? -8.151 -13.365 13.246 1.00 26.28 300 THR B C 1
ATOM 4929 O O . THR B 1 276 ? -7.027 -12.895 13.046 1.00 23.01 300 THR B O 1
ATOM 4933 N N . TYR B 1 277 ? -9.254 -12.620 13.201 1.00 26.65 301 TYR B N 1
ATOM 4934 C CA . TYR B 1 277 ? -9.170 -11.173 13.134 1.00 24.78 301 TYR B CA 1
ATOM 4935 C C . TYR B 1 277 ? -9.299 -10.605 14.536 1.00 25.80 301 TYR B C 1
ATOM 4936 O O . TYR B 1 277 ? -9.560 -11.337 15.497 1.00 22.10 301 TYR B O 1
ATOM 4945 N N . SER B 1 278 ? -9.145 -9.290 14.645 1.00 24.06 302 SER B N 1
ATOM 4946 C CA . SER B 1 278 ? -9.270 -8.637 15.937 1.00 17.52 302 SER B CA 1
ATOM 4947 C C . SER B 1 278 ? -10.586 -7.892 16.011 1.00 20.44 302 SER B C 1
ATOM 4948 O O . SER B 1 278 ? -11.407 -7.952 15.084 1.00 18.62 302 SER B O 1
ATOM 4951 N N . ASP B 1 279 ? -10.783 -7.196 17.125 1.00 17.43 303 ASP B N 1
ATOM 4952 C CA . ASP B 1 279 ? -11.888 -6.272 17.234 1.00 21.01 303 ASP B CA 1
ATOM 4953 C C . ASP B 1 279 ? -11.619 -5.105 16.292 1.00 26.20 303 ASP B C 1
ATOM 4954 O O . ASP B 1 279 ? -10.481 -4.904 15.854 1.00 23.69 303 ASP B O 1
ATOM 4959 N N . PRO B 1 280 ? -12.671 -4.341 15.975 1.00 21.43 304 PRO B N 1
ATOM 4960 C CA . PRO B 1 280 ? -12.612 -3.289 14.953 1.00 22.57 304 PRO B CA 1
ATOM 4961 C C . PRO B 1 280 ? -12.196 -1.906 15.463 1.00 22.45 304 PRO B C 1
ATOM 4962 O O . PRO B 1 280 ? -12.406 -1.568 16.633 1.00 20.51 304 PRO B O 1
ATOM 4966 N N . LEU B 1 281 ? -11.594 -1.123 14.568 1.00 23.82 305 LEU B N 1
ATOM 4967 C CA . LEU B 1 281 ? -11.452 0.324 14.750 1.00 20.33 305 LEU B CA 1
ATOM 4968 C C . LEU B 1 281 ? -12.102 1.030 13.558 1.00 21.11 305 LEU B C 1
ATOM 4969 O O . LEU B 1 281 ? -12.271 0.427 12.494 1.00 21.04 305 LEU B O 1
ATOM 4974 N N . LEU B 1 282 ? -12.491 2.290 13.739 1.00 20.12 306 LEU B N 1
ATOM 4975 C CA . LEU B 1 282 ? -12.928 3.103 12.613 1.00 21.17 306 LEU B CA 1
ATOM 4976 C C . LEU B 1 282 ? -11.746 3.346 11.675 1.00 22.41 306 LEU B C 1
ATOM 4977 O O . LEU B 1 282 ? -10.597 3.525 12.129 1.00 19.99 306 LEU B O 1
ATOM 4982 N N . TYR B 1 283 ? -12.033 3.360 10.373 1.00 17.36 307 TYR B N 1
ATOM 4983 C CA . TYR B 1 283 ? -11.049 3.767 9.384 1.00 19.68 307 TYR B CA 1
ATOM 4984 C C . TYR B 1 283 ? -10.668 5.210 9.682 1.00 22.69 307 TYR B C 1
ATOM 4985 O O . TYR B 1 283 ? -11.283 5.863 10.526 1.00 21.45 307 TYR B O 1
ATOM 4994 N N . ASP B 1 284 ? -9.640 5.693 9.011 1.00 21.85 308 ASP B N 1
ATOM 4995 C CA . ASP B 1 284 ? -9.101 7.017 9.300 1.00 22.45 308 ASP B CA 1
ATOM 4996 C C . ASP B 1 284 ? -10.150 8.114 9.213 1.00 17.71 308 ASP B C 1
ATOM 4997 O O . ASP B 1 284 ? -11.147 7.998 8.505 1.00 21.17 308 ASP B O 1
ATOM 5002 N N . ILE B 1 285 ? -9.902 9.174 9.959 1.00 18.06 309 ILE B N 1
ATOM 5003 C CA . ILE B 1 285 ? -10.819 10.293 10.058 1.00 20.56 309 ILE B CA 1
ATOM 5004 C C . ILE B 1 285 ? -10.078 11.548 9.655 1.00 16.85 309 ILE B C 1
ATOM 5005 O O . ILE B 1 285 ? -8.960 11.804 10.102 1.00 20.26 309 ILE B O 1
ATOM 5010 N N . GLY B 1 286 ? -10.708 12.325 8.783 1.00 22.50 310 GLY B N 1
ATOM 5011 C CA . GLY B 1 286 ? -10.158 13.593 8.368 1.00 17.23 310 GLY B CA 1
ATOM 5012 C C . GLY B 1 286 ? -10.504 14.627 9.425 1.00 21.91 310 GLY B C 1
ATOM 5013 O O . GLY B 1 286 ? -11.670 14.842 9.728 1.00 19.62 310 GLY B O 1
ATOM 5014 N N . ILE B 1 287 ? -9.472 15.222 10.016 1.00 19.24 311 ILE B N 1
ATOM 5015 C CA . ILE B 1 287 ? -9.638 16.287 11.000 1.00 22.04 311 ILE B CA 1
ATOM 5016 C C . ILE B 1 287 ? -9.163 17.604 10.408 1.00 17.82 311 ILE B C 1
ATOM 5017 O O . ILE B 1 287 ? -8.221 17.630 9.623 1.00 17.72 311 ILE B O 1
ATOM 5022 N N . VAL B 1 288 ? -9.800 18.697 10.805 1.00 17.10 312 VAL B N 1
ATOM 5023 C CA . VAL B 1 288 ? -9.555 19.978 10.177 1.00 19.76 312 VAL B CA 1
ATOM 5024 C C . VAL B 1 288 ? -9.224 21.006 11.252 1.00 19.55 312 VAL B C 1
ATOM 5025 O O . VAL B 1 288 ? -9.713 20.919 12.376 1.00 20.22 312 VAL B O 1
ATOM 5029 N N . SER B 1 289 ? -8.373 21.962 10.918 1.00 17.71 313 SER B N 1
ATOM 5030 C CA . SER B 1 289 ? -7.977 22.975 11.873 1.00 19.30 313 SER B CA 1
ATOM 5031 C C . SER B 1 289 ? -9.165 23.838 12.260 1.00 20.75 313 SER B C 1
ATOM 5032 O O . SER B 1 289 ? -9.987 24.223 11.416 1.00 21.68 313 SER B O 1
ATOM 5035 N N . ASN B 1 290 ? -9.218 24.179 13.539 1.00 22.63 314 ASN B N 1
ATOM 5036 C CA . ASN B 1 290 ? -10.182 25.142 14.052 1.00 27.99 314 ASN B CA 1
ATOM 5037 C C . ASN B 1 290 ? -9.855 26.605 13.805 1.00 27.07 314 ASN B C 1
ATOM 5038 O O . ASN B 1 290 ? -10.654 27.477 14.131 1.00 31.16 314 ASN B O 1
ATOM 5043 N N . ASN B 1 291 ? -8.687 26.894 13.249 1.00 28.04 315 ASN B N 1
ATOM 5044 C CA . ASN B 1 291 ? -8.394 28.265 12.817 1.00 28.58 315 ASN B CA 1
ATOM 5045 C C . ASN B 1 291 ? -9.283 28.659 11.651 1.00 32.71 315 ASN B C 1
ATOM 5046 O O . ASN B 1 291 ? -9.565 29.833 11.444 1.00 29.55 315 ASN B O 1
ATOM 5051 N N . LEU B 1 292 ? -9.689 27.669 10.860 1.00 23.44 316 LEU B N 1
ATOM 5052 C CA . LEU B 1 292 ? -10.549 27.929 9.707 1.00 25.35 316 LEU B CA 1
ATOM 5053 C C . LEU B 1 292 ? -11.982 28.203 10.160 1.00 27.88 316 LEU B C 1
ATOM 5054 O O . LEU B 1 292 ? -12.446 27.603 11.122 1.00 23.65 316 LEU B O 1
ATOM 5059 N N . SER B 1 293 ? -12.692 29.092 9.463 1.00 25.47 317 SER B N 1
ATOM 5060 C CA . SER B 1 293 ? -14.103 29.309 9.757 1.00 26.97 317 SER B CA 1
ATOM 5061 C C . SER B 1 293 ? -14.876 28.003 9.558 1.00 24.76 317 SER B C 1
ATOM 5062 O O . SER B 1 293 ? -14.457 27.120 8.802 1.00 22.86 317 SER B O 1
ATOM 5065 N N . ARG B 1 294 ? -16.020 27.894 10.220 1.00 24.50 318 ARG B N 1
ATOM 5066 C CA . ARG B 1 294 ? -16.860 26.724 10.060 1.00 25.56 318 ARG B CA 1
ATOM 5067 C C . ARG B 1 294 ? -17.273 26.570 8.597 1.00 22.64 318 ARG B C 1
ATOM 5068 O O . ARG B 1 294 ? -17.403 25.460 8.122 1.00 23.93 318 ARG B O 1
ATOM 5076 N N . ILE B 1 295 ? -17.465 27.679 7.883 1.00 24.41 319 ILE B N 1
ATOM 5077 C CA . ILE B 1 295 ? -17.754 27.603 6.450 1.00 22.93 319 ILE B CA 1
ATOM 5078 C C . ILE B 1 295 ? -16.634 26.913 5.682 1.00 23.61 319 ILE B C 1
ATOM 5079 O O . ILE B 1 295 ? -16.891 26.055 4.849 1.00 22.55 319 ILE B O 1
ATOM 5084 N N . TYR B 1 296 ? -15.391 27.301 5.937 1.00 24.04 320 TYR B N 1
ATOM 5085 C CA . TYR B 1 296 ? -14.255 26.658 5.286 1.00 19.68 320 TYR B CA 1
ATOM 5086 C C . TYR B 1 296 ? -14.133 25.192 5.692 1.00 21.48 320 TYR B C 1
ATOM 5087 O O . TYR B 1 296 ? -13.878 24.312 4.853 1.00 25.54 320 TYR B O 1
ATOM 5096 N N . GLN B 1 297 ? -14.292 24.916 6.977 1.00 19.59 321 GLN B N 1
ATOM 5097 C CA . GLN B 1 297 ? -14.147 23.539 7.443 1.00 21.73 321 GLN B CA 1
ATOM 5098 C C . GLN B 1 297 ? -15.102 22.615 6.676 1.00 19.98 321 GLN B C 1
ATOM 5099 O O . GLN B 1 297 ? -14.672 21.635 6.089 1.00 20.40 321 GLN B O 1
ATOM 5105 N N . LYS B 1 298 ? -16.390 22.950 6.662 1.00 22.84 322 LYS B N 1
ATOM 5106 C CA . LYS B 1 298 ? -17.384 22.125 5.979 1.00 24.35 322 LYS B CA 1
ATOM 5107 C C . LYS B 1 298 ? -17.099 22.005 4.500 1.00 23.54 322 LYS B C 1
ATOM 5108 O O . LYS B 1 298 ? -17.344 20.953 3.913 1.00 23.71 322 LYS B O 1
ATOM 5114 N N . ALA B 1 299 ? -16.604 23.088 3.894 1.00 24.31 323 ALA B N 1
ATOM 5115 C CA . ALA B 1 299 ? -16.333 23.066 2.457 1.00 22.77 323 ALA B CA 1
ATOM 5116 C C . ALA B 1 299 ? -15.253 22.044 2.134 1.00 22.26 323 ALA B C 1
ATOM 5117 O O . ALA B 1 299 ? -15.361 21.312 1.154 1.00 21.08 323 ALA B O 1
ATOM 5119 N N . ILE B 1 300 ? -14.204 21.996 2.944 1.00 22.11 324 ILE B N 1
ATOM 5120 C CA . ILE B 1 300 ? -13.134 21.020 2.708 1.00 22.57 324 ILE B CA 1
ATOM 5121 C C . ILE B 1 300 ? -13.693 19.600 2.746 1.00 23.05 324 ILE B C 1
ATOM 5122 O O . ILE B 1 300 ? -13.374 18.761 1.890 1.00 23.54 324 ILE B O 1
ATOM 5127 N N . GLY B 1 301 ? -14.534 19.330 3.737 1.00 22.10 325 GLY B N 1
ATOM 5128 C CA . GLY B 1 301 ? -15.158 18.025 3.855 1.00 20.24 325 GLY B CA 1
ATOM 5129 C C . GLY B 1 301 ? -16.006 17.730 2.626 1.00 22.27 325 GLY B C 1
ATOM 5130 O O . GLY B 1 301 ? -15.914 16.643 2.051 1.00 23.59 325 GLY B O 1
ATOM 5131 N N . GLU B 1 302 ? -16.827 18.699 2.224 1.00 23.10 326 GLU B N 1
ATOM 5132 C CA . GLU B 1 302 ? -17.760 18.520 1.111 1.00 25.45 326 GLU B CA 1
ATOM 5133 C C . GLU B 1 302 ? -17.042 18.161 -0.193 1.00 26.59 326 GLU B C 1
ATOM 5134 O O . GLU B 1 302 ? -17.575 17.418 -1.012 1.00 23.02 326 GLU B O 1
ATOM 5140 N N . ILE B 1 303 ? -15.843 18.691 -0.398 1.00 25.23 327 ILE B N 1
ATOM 5141 C CA . ILE B 1 303 ? -15.125 18.415 -1.640 1.00 21.45 327 ILE B CA 1
ATOM 5142 C C . ILE B 1 303 ? -14.690 16.957 -1.722 1.00 24.45 327 ILE B C 1
ATOM 5143 O O . ILE B 1 303 ? -14.865 16.313 -2.757 1.00 24.83 327 ILE B O 1
ATOM 5148 N N . PHE B 1 304 ? -14.107 16.432 -0.654 1.00 21.49 328 PHE B N 1
ATOM 5149 C CA . PHE B 1 304 ? -13.774 15.009 -0.626 1.00 20.44 328 PHE B CA 1
ATOM 5150 C C . PHE B 1 304 ? -15.026 14.197 -0.928 1.00 20.05 328 PHE B C 1
ATOM 5151 O O . PHE B 1 304 ? -15.015 13.327 -1.789 1.00 24.44 328 PHE B O 1
ATOM 5159 N N . ILE B 1 305 ? -16.110 14.481 -0.224 1.00 23.08 329 ILE B N 1
ATOM 5160 C CA . ILE B 1 305 ? -17.354 13.739 -0.420 1.00 26.37 329 ILE B CA 1
ATOM 5161 C C . ILE B 1 305 ? -17.830 13.821 -1.872 1.00 26.33 329 ILE B C 1
ATOM 5162 O O . ILE B 1 305 ? -18.221 12.808 -2.477 1.00 25.39 329 ILE B O 1
ATOM 5167 N N . GLU B 1 306 ? -17.774 15.023 -2.440 1.00 25.59 330 GLU B N 1
ATOM 5168 C CA . GLU B 1 306 ? -18.219 15.242 -3.817 1.00 26.64 330 GLU B CA 1
ATOM 5169 C C . GLU B 1 306 ? -17.357 14.501 -4.841 1.00 26.83 330 GLU B C 1
ATOM 5170 O O . GLU B 1 306 ? -17.874 13.948 -5.812 1.00 27.21 330 GLU B O 1
ATOM 5176 N N . LEU B 1 307 ? -16.043 14.497 -4.634 1.00 27.32 331 LEU B N 1
ATOM 5177 C CA . LEU B 1 307 ? -15.122 13.798 -5.538 1.00 27.60 331 LEU B CA 1
ATOM 5178 C C . LEU B 1 307 ? -15.404 12.298 -5.553 1.00 28.64 331 LEU B C 1
ATOM 5179 O O . LEU B 1 307 ? -15.512 11.684 -6.612 1.00 33.28 331 LEU B O 1
ATOM 5184 N N . ALA B 1 308 ? -15.521 11.701 -4.377 1.00 31.20 332 ALA B N 1
ATOM 5185 C CA . ALA B 1 308 ? -15.859 10.283 -4.297 1.00 27.28 332 ALA B CA 1
ATOM 5186 C C . ALA B 1 308 ? -17.235 10.036 -4.929 1.00 31.19 332 ALA B C 1
ATOM 5187 O O . ALA B 1 308 ? -17.452 9.029 -5.604 1.00 34.01 332 ALA B O 1
ATOM 5189 N N . GLN B 1 309 ? -18.167 10.956 -4.728 1.00 33.36 333 GLN B N 1
ATOM 5190 C CA . GLN B 1 309 ? -19.510 10.776 -5.262 1.00 35.97 333 GLN B CA 1
ATOM 5191 C C . GLN B 1 309 ? -19.489 10.707 -6.794 1.00 39.48 333 GLN B C 1
ATOM 5192 O O . GLN B 1 309 ? -20.227 9.926 -7.402 1.00 38.66 333 GLN B O 1
ATOM 5198 N N . SER B 1 310 ? -18.640 11.518 -7.418 1.00 32.12 334 SER B N 1
ATOM 5199 C CA . SER B 1 310 ? -18.555 11.543 -8.873 1.00 35.32 334 SER B CA 1
ATOM 5200 C C . SER B 1 310 ? -17.432 10.649 -9.407 1.00 35.61 334 SER B C 1
ATOM 5201 O O . SER B 1 310 ? -17.084 10.723 -10.584 1.00 37.11 334 SER B O 1
ATOM 5204 N N . SER B 1 311 ? -16.863 9.811 -8.549 1.00 33.31 335 SER B N 1
ATOM 5205 C CA . SER B 1 311 ? -15.779 8.917 -8.968 1.00 36.96 335 SER B CA 1
ATOM 5206 C C . SER B 1 311 ? -14.648 9.736 -9.581 1.00 36.80 335 SER B C 1
ATOM 5207 O O . SER B 1 311 ? -14.002 9.311 -10.536 1.00 35.86 335 SER B O 1
ATOM 5210 N N . GLU B 1 312 ? -14.423 10.924 -9.037 1.00 30.75 336 GLU B N 1
ATOM 5211 C CA . GLU B 1 312 ? -13.337 11.783 -9.494 1.00 30.86 336 GLU B CA 1
ATOM 5212 C C . GLU B 1 312 ? -12.220 11.893 -8.460 1.00 32.52 336 GLU B C 1
ATOM 5213 O O . GLU B 1 312 ? -11.314 12.710 -8.604 1.00 29.73 336 GLU B O 1
ATOM 5219 N N . ASP B 1 313 ? -12.278 11.064 -7.418 1.00 27.68 337 ASP B N 1
ATOM 5220 C CA . ASP B 1 313 ? -11.272 11.109 -6.365 1.00 30.55 337 ASP B CA 1
ATOM 5221 C C . ASP B 1 313 ? -10.013 10.352 -6.773 1.00 30.93 337 ASP B C 1
ATOM 5222 O O . ASP B 1 313 ? -9.948 9.122 -6.667 1.00 31.07 337 ASP B O 1
ATOM 5227 N N . LEU B 1 314 ? -9.014 11.099 -7.239 1.00 27.49 338 LEU B N 1
ATOM 5228 C CA . LEU B 1 314 ? -7.762 10.513 -7.718 1.00 34.46 338 LEU B CA 1
ATOM 5229 C C . LEU B 1 314 ? -6.903 9.973 -6.593 1.00 32.69 338 LEU B C 1
ATOM 5230 O O . LEU B 1 314 ? -5.957 9.229 -6.842 1.00 33.66 338 LEU B O 1
ATOM 5235 N N . TYR B 1 315 ? -7.215 10.363 -5.360 1.00 28.11 339 TYR B N 1
ATOM 5236 C CA . TYR B 1 315 ? -6.344 10.069 -4.227 1.00 30.11 339 TYR B CA 1
ATOM 5237 C C . TYR B 1 315 ? -6.844 8.949 -3.312 1.00 27.43 339 TYR B C 1
ATOM 5238 O O . TYR B 1 315 ? -6.146 7.958 -3.103 1.00 28.56 339 TYR B O 1
ATOM 5247 N N . GLY B 1 316 ? -8.037 9.131 -2.754 1.00 25.52 340 GLY B N 1
ATOM 5248 C CA . GLY B 1 316 ? -8.613 8.179 -1.819 1.00 25.51 340 GLY B CA 1
ATOM 5249 C C . GLY B 1 316 ? -8.218 6.730 -2.072 1.00 23.59 340 GLY B C 1
ATOM 5250 O O . GLY B 1 316 ? -7.558 6.119 -1.231 1.00 22.39 340 GLY B O 1
ATOM 5251 N N . PRO B 1 317 ? -8.601 6.175 -3.230 1.00 26.09 341 PRO B N 1
ATOM 5252 C CA . PRO B 1 317 ? -8.413 4.742 -3.481 1.00 25.43 341 PRO B CA 1
ATOM 5253 C C . PRO B 1 317 ? -6.980 4.239 -3.318 1.00 25.76 341 PRO B C 1
ATOM 5254 O O . PRO B 1 317 ? -6.808 3.050 -3.060 1.00 22.75 341 PRO B O 1
ATOM 5258 N N . SER B 1 318 ? -5.988 5.111 -3.471 1.00 22.18 342 SER B N 1
ATOM 5259 C CA . SER B 1 318 ? -4.583 4.732 -3.354 1.00 22.95 342 SER B CA 1
ATOM 5260 C C . SER B 1 318 ? -4.230 4.306 -1.938 1.00 27.18 342 SER B C 1
ATOM 5261 O O . SER B 1 318 ? -3.219 3.646 -1.712 1.00 22.74 342 SER B O 1
ATOM 5264 N N . ILE B 1 319 ? -5.066 4.671 -0.975 1.00 21.93 343 ILE B N 1
ATOM 5265 C CA . ILE B 1 319 ? -4.765 4.365 0.415 1.00 21.18 343 ILE B CA 1
ATOM 5266 C C . ILE B 1 319 ? -5.997 3.767 1.096 1.00 24.38 343 ILE B C 1
ATOM 5267 O O . ILE B 1 319 ? -6.121 3.759 2.319 1.00 26.25 343 ILE B O 1
ATOM 5272 N N . GLY B 1 320 ? -6.920 3.268 0.284 1.00 21.96 344 GLY B N 1
ATOM 5273 C CA . GLY B 1 320 ? -8.066 2.552 0.809 1.00 25.45 344 GLY B CA 1
ATOM 5274 C C . GLY B 1 320 ? -9.247 3.418 1.214 1.00 20.70 344 GLY B C 1
ATOM 5275 O O . GLY B 1 320 ? -10.186 2.921 1.840 1.00 21.24 344 GLY B O 1
ATOM 5276 N N . TYR B 1 321 ? -9.231 4.703 0.875 1.00 19.61 345 TYR B N 1
ATOM 5277 C CA . TYR B 1 321 ? -10.397 5.538 1.153 1.00 19.25 345 TYR B CA 1
ATOM 5278 C C . TYR B 1 321 ? -11.269 5.508 -0.088 1.00 22.68 345 TYR B C 1
ATOM 5279 O O . TYR B 1 321 ? -11.013 6.248 -1.037 1.00 23.87 345 TYR B O 1
ATOM 5288 N N . ASN B 1 322 ? -12.275 4.634 -0.097 1.00 23.89 346 ASN B N 1
ATOM 5289 C CA . ASN B 1 322 ? -13.160 4.513 -1.242 1.00 26.30 346 ASN B CA 1
ATOM 5290 C C . ASN B 1 322 ? -14.433 5.329 -1.134 1.00 24.88 346 ASN B C 1
ATOM 5291 O O . ASN B 1 322 ? -15.269 5.307 -2.047 1.00 27.88 346 ASN B O 1
ATOM 5296 N N . GLY B 1 323 ? -14.577 6.036 -0.014 1.00 22.79 347 GLY B N 1
ATOM 5297 C CA . GLY B 1 323 ? -15.689 6.943 0.198 1.00 23.69 347 GLY B CA 1
ATOM 5298 C C . GLY B 1 323 ? -15.416 7.852 1.392 1.00 24.96 347 GLY B C 1
ATOM 5299 O O . GLY B 1 323 ? -14.385 7.720 2.053 1.00 22.77 347 GLY B O 1
ATOM 5300 N N . TYR B 1 324 ? -16.351 8.752 1.684 1.00 22.27 348 TYR B N 1
ATOM 5301 C CA . TYR B 1 324 ? -16.259 9.644 2.839 1.00 21.17 348 TYR B CA 1
ATOM 5302 C C . TYR B 1 324 ? -17.660 9.996 3.289 1.00 25.50 348 TYR B C 1
ATOM 5303 O O . TYR B 1 324 ? -18.572 10.079 2.473 1.00 31.64 348 TYR B O 1
ATOM 5312 N N . LYS B 1 325 ? -17.823 10.268 4.572 1.00 21.74 349 LYS B N 1
ATOM 5313 C CA . LYS B 1 325 ? -19.085 10.802 5.060 1.00 29.11 349 LYS B CA 1
ATOM 5314 C C . LYS B 1 325 ? -18.812 11.772 6.182 1.00 26.95 349 LYS B C 1
ATOM 5315 O O . LYS B 1 325 ? -17.780 11.686 6.845 1.00 27.12 349 LYS B O 1
ATOM 5321 N N . MET B 1 326 ? -19.739 12.699 6.388 1.00 27.45 350 MET B N 1
ATOM 5322 C CA . MET B 1 326 ? -19.605 13.699 7.428 1.00 32.94 350 MET B CA 1
ATOM 5323 C C . MET B 1 326 ? -19.804 13.008 8.772 1.00 34.63 350 MET B C 1
ATOM 5324 O O . MET B 1 326 ? -20.652 12.125 8.901 1.00 32.50 350 MET B O 1
ATOM 5329 N N . ILE B 1 327 ? -19.008 13.396 9.763 1.00 33.20 351 ILE B N 1
ATOM 5330 C CA . ILE B 1 327 ? -19.209 12.921 11.127 1.00 38.53 351 ILE B CA 1
ATOM 5331 C C . ILE B 1 327 ? -20.273 13.792 11.762 1.00 40.74 351 ILE B C 1
ATOM 5332 O O . ILE B 1 327 ? -20.156 15.016 11.755 1.00 38.36 351 ILE B O 1
ATOM 5337 N N . ASN B 1 328 ? -21.317 13.166 12.291 1.00 41.86 352 ASN B N 1
ATOM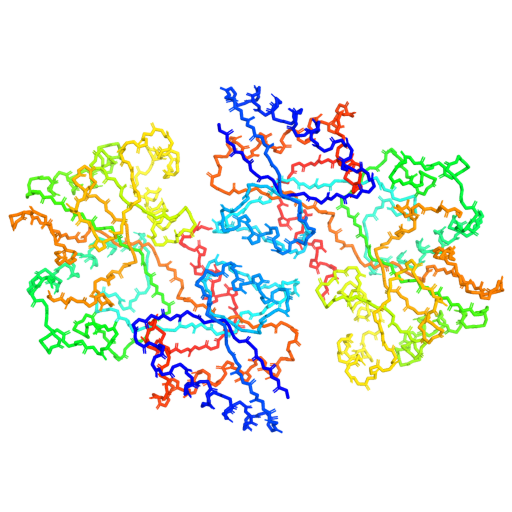 5338 C CA . ASN B 1 328 ? -22.394 13.909 12.929 1.00 46.17 352 ASN B CA 1
ATOM 5339 C C . ASN B 1 328 ? -22.387 13.749 14.447 1.00 47.77 352 ASN B C 1
ATOM 5340 O O . ASN B 1 328 ? -22.599 14.718 15.177 1.00 47.80 352 ASN B O 1
ATOM 5345 N N . ASP B 1 329 ? -22.125 12.534 14.921 1.00 40.98 353 ASP B N 1
ATOM 5346 C CA . ASP B 1 329 ? -22.051 12.283 16.356 1.00 44.72 353 ASP B CA 1
ATOM 5347 C C . ASP B 1 329 ? -20.796 11.485 16.659 1.00 41.24 353 ASP B C 1
ATOM 5348 O O . ASP B 1 329 ? -20.784 10.260 16.569 1.00 44.12 353 ASP B O 1
ATOM 5353 N N . PHE B 1 330 ? -19.733 12.189 17.022 1.00 38.78 354 PHE B N 1
ATOM 5354 C CA . PHE B 1 330 ? -18.450 11.542 17.230 1.00 39.02 354 PHE B CA 1
ATOM 5355 C C . PHE B 1 330 ? -18.528 10.512 18.357 1.00 36.47 354 PHE B C 1
ATOM 5356 O O . PHE B 1 330 ? -17.961 9.430 18.250 1.00 35.42 354 PHE B O 1
ATOM 5364 N N . GLU B 1 331 ? -19.235 10.841 19.436 1.00 41.37 355 GLU B N 1
ATOM 5365 C CA . GLU B 1 331 ? -19.306 9.939 20.581 1.00 38.44 355 GLU B CA 1
ATOM 5366 C C . GLU B 1 331 ? -19.900 8.593 20.176 1.00 36.31 355 GLU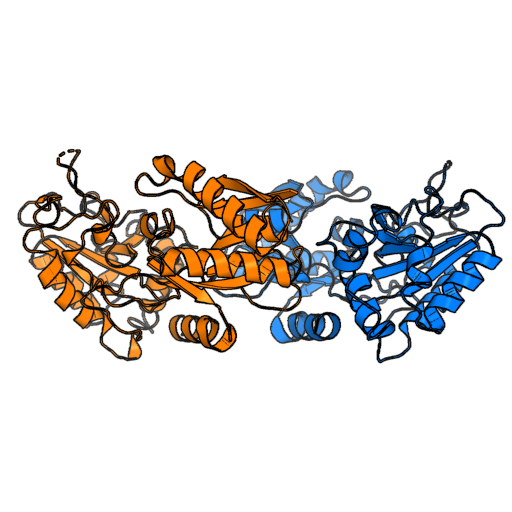 B C 1
ATOM 5367 O O . GLU B 1 331 ? -19.363 7.536 20.514 1.00 38.35 355 GLU B O 1
ATOM 5373 N N . LYS B 1 332 ? -21.014 8.638 19.457 1.00 35.24 356 LYS B N 1
ATOM 5374 C CA . LYS B 1 332 ? -21.720 7.430 19.054 1.00 42.12 356 LYS B CA 1
ATOM 5375 C C . LYS B 1 332 ? -21.048 6.695 17.893 1.00 42.21 356 LYS B C 1
ATOM 5376 O O . LYS B 1 332 ? -21.030 5.467 17.856 1.00 41.09 356 LYS B O 1
ATOM 5382 N N . GLU B 1 333 ? -20.502 7.451 16.948 1.00 35.13 357 GLU B N 1
ATOM 5383 C CA . GLU B 1 333 ? -20.043 6.885 15.688 1.00 36.17 357 GLU B CA 1
ATOM 5384 C C . GLU B 1 333 ? -18.604 6.419 15.784 1.00 33.91 357 GLU B C 1
ATOM 5385 O O . GLU B 1 333 ? -18.148 5.634 14.955 1.00 37.38 357 GLU B O 1
ATOM 5391 N N . VAL B 1 334 ? -17.882 6.921 16.783 1.00 30.82 358 VAL B N 1
ATOM 5392 C CA . VAL B 1 334 ? -16.454 6.638 16.906 1.00 29.81 358 VAL B CA 1
ATOM 5393 C C . VAL B 1 334 ? -16.056 6.155 18.310 1.00 34.58 358 VAL B C 1
ATOM 5394 O O . VAL B 1 334 ? -15.521 5.055 18.461 1.00 30.40 358 VAL B O 1
ATOM 5398 N N . VAL B 1 335 ? -16.290 6.979 19.332 1.00 31.27 359 VAL B N 1
ATOM 5399 C CA . VAL B 1 335 ? -15.830 6.635 20.681 1.00 32.48 359 VAL B CA 1
ATOM 5400 C C . VAL B 1 335 ? -16.379 5.296 21.209 1.00 33.73 359 VAL B C 1
ATOM 5401 O O . VAL B 1 335 ? -15.637 4.495 21.771 1.00 35.35 359 VAL B O 1
ATOM 5405 N N . GLU B 1 336 ? -17.676 5.061 21.046 1.00 33.40 360 GLU B N 1
ATOM 5406 C CA . GLU B 1 336 ? -18.310 3.903 21.667 1.00 37.80 360 GLU B CA 1
ATOM 5407 C C . GLU B 1 336 ? -17.866 2.589 21.009 1.00 36.52 360 GLU B C 1
ATOM 5408 O O . GLU B 1 336 ? -17.850 1.535 21.647 1.00 39.18 360 GLU B O 1
ATOM 5414 N N . ILE B 1 337 ? -17.485 2.660 19.739 1.00 35.29 361 ILE B N 1
ATOM 5415 C CA . ILE B 1 337 ? -16.950 1.490 19.049 1.00 30.84 361 ILE B CA 1
ATOM 5416 C C . ILE B 1 337 ? -15.573 1.144 19.616 1.00 33.26 361 ILE B C 1
ATOM 5417 O O . ILE B 1 337 ? -15.317 0.002 19.992 1.00 35.71 361 ILE B O 1
ATOM 5422 N N . ILE B 1 338 ? -14.698 2.142 19.696 1.00 30.79 362 ILE B N 1
ATOM 5423 C CA . ILE B 1 338 ? -13.342 1.929 20.186 1.00 29.76 362 ILE B CA 1
ATOM 5424 C C . ILE B 1 338 ? -13.334 1.458 21.648 1.00 32.52 362 ILE B C 1
ATOM 5425 O O . ILE B 1 338 ? -12.518 0.623 22.037 1.00 30.53 362 ILE B O 1
ATOM 5430 N N . GLU B 1 339 ? -14.233 2.004 22.455 1.00 30.51 363 GLU B N 1
ATOM 5431 C CA . GLU B 1 339 ? -14.357 1.572 23.844 1.00 33.19 363 GLU B CA 1
ATOM 5432 C C . GLU B 1 339 ? -14.789 0.119 23.906 1.00 34.32 363 GLU B C 1
ATOM 5433 O O . GLU B 1 339 ? -14.233 -0.663 24.675 1.00 33.51 363 GLU B O 1
ATOM 5439 N N . LYS B 1 340 ? -15.773 -0.247 23.091 1.00 33.53 364 LYS B N 1
ATOM 5440 C CA . LYS B 1 340 ? -16.219 -1.633 23.044 1.00 35.46 364 LYS B CA 1
ATOM 5441 C C . LYS B 1 340 ? -15.053 -2.538 22.661 1.00 35.86 364 LYS B C 1
ATOM 5442 O O . LYS B 1 340 ? -14.960 -3.677 23.121 1.00 34.70 364 LYS B O 1
ATOM 5448 N N . THR B 1 341 ? -14.155 -2.019 21.828 1.00 34.35 365 THR B N 1
ATOM 5449 C CA . THR B 1 341 ? -13.001 -2.785 21.363 1.00 30.87 365 THR B CA 1
ATOM 5450 C C . THR B 1 341 ? -11.914 -2.886 22.433 1.00 30.28 365 THR B C 1
ATOM 5451 O O . THR B 1 341 ? -11.214 -3.903 22.534 1.00 33.76 365 THR B O 1
ATOM 5455 N N . TYR B 1 342 ? -11.781 -1.840 23.241 1.00 26.98 366 TYR B N 1
ATOM 5456 C CA . TYR B 1 342 ? -10.792 -1.832 24.308 1.00 27.31 366 TYR B CA 1
ATOM 5457 C C . TYR B 1 342 ? -11.211 -2.813 25.438 1.00 34.86 366 TYR B C 1
ATOM 5458 O O . TYR B 1 342 ? -10.381 -3.543 25.992 1.00 31.74 366 TYR B O 1
ATOM 5467 N N . GLY B 1 343 ? -12.504 -2.833 25.750 1.00 31.05 367 GLY B N 1
ATOM 5468 C CA . GLY B 1 343 ? -13.039 -3.751 26.742 1.00 36.94 367 GLY B CA 1
ATOM 5469 C C . GLY B 1 343 ? -12.755 -3.314 28.168 1.00 45.09 367 GLY B C 1
ATOM 5470 O O . GLY B 1 343 ? -12.814 -4.124 29.097 1.00 47.28 367 GLY B O 1
#